Protein 1YTL (pdb70)

Radius of gyration: 27.56 Å; Cα contacts (8 Å, |Δi|>4): 1217; chains: 4; bounding box: 44×77×69 Å

Organism: Archaeoglobus fulgidus (strain ATCC 49558 / DSM 4304 / JCM 9628 / NBRC 100126 / VC-16) (NCBI:txid224325)

Solvent-accessible surface area: 29272 Å² total; per-residue (Å²): 137,138,5,80,88,8,132,112,0,93,54,0,0,58,30,8,119,176,22,180,54,13,0,1,2,0,3,44,42,13,44,107,58,0,13,48,20,0,64,74,0,6,114,67,108,19,44,6,0,0,6,36,76,1,24,70,62,0,98,120,40,66,29,11,166,104,7,20,61,12,58,29,131,74,0,12,124,69,0,46,69,90,127,24,81,7,7,28,16,55,21,24,3,55,5,0,0,2,1,0,5,89,83,148,94,0,14,91,6,1,26,19,2,75,104,135,1,125,63,8,114,3,0,1,0,1,23,51,42,1,40,48,0,48,30,0,0,12,98,39,133,172,114,49,97,51,0,19,108,15,0,38,52,0,14,59,61,60,151,131,6,79,94,8,130,130,0,106,55,0,0,66,42,7,112,186,17,161,35,12,0,0,1,0,0,43,44,12,48,101,81,0,12,57,35,0,31,54,0,18,82,44,127,20,35,7,0,0,7,38,77,0,22,75,72,0,94,111,26,41,30,11,141,129,5,21,56,9,71,34,154,70,0,23,124,52,0,47,64,90,127,27,73,1,16,26,12,57,20,23,2,44,9,0,0,1,0,0,3,89,87,140,85,0,16,92,4,0,24,21,3,97,91,140,0,124,74,9,126,3,0,0,0,1,24,53,48,1,42,38,3,47,35,0,0,12,96,42,128,172,116,43,97,63,0,14,134,15,0,56,47,0,12,84,64,91,178,6,76,95,6,124,122,0,112,54,0,0,71,40,10,117,175,19,173,51,15,0,1,2,0,3,39,43,12,40,112,56,0,15,59,25,0,68,73,1,20,118,60,128,21,46,6,0,0,4,30,74,0,22,68,60,0,105,116,46,65,31,11,143,96,6,18,56,7,50,58,119,72,0,21,115,69,0,42,62,92,107,36,116,14,20,27,19,55,9,23,4,52,7,0,0,4,0,0,8,82,86,141,77,1,18,91,4,2,23,18,3,93,102,136,1,129,58,12,96,4,0,0,0,3,27,60,54,2,40,42,0,48,30,0,0,12,99,40,128,170,109,56,98,57,0,18,114,16,0,32,38,0,18,50,60,94,142,136,7,81,86,8,134,121,0,118,54,0,0,59,30,10,115,176,20,176,52,12,0,0,4,0,1,42,43,12,38,110,86,0,14,65,39,0,40,52,1,24,94,59,112,22,43,5,0,0,7,38,72,0,20,89,62,0,100,132,27,46,38,11,146,141,5,21,61,8,72,29,113,94,0,7,104,87,3,52,66,92,107,34,112,14,19,30,12,57,10,23,3,56,5,0,0,3,0,0,6,86,84,141,89,0,17,80,24,1,25,20,3,74,98,136,1,126,64,9,113,2,0,0,0,2,25,54,47,2,39,48,0,49,33,0,0,8,96,41,134,161,121,55,102,53,0,4,119,15,0,56,56,0,12,81,69,97

InterPro domains:
  IPR003704 Acetyl-CoA decarbonylase/synthase complex subunit epsilon [MF_01134] (1-174)
  IPR003704 Acetyl-CoA decarbonylase/synthase complex subunit epsilon [PF02552] (3-172)
  IPR003704 Acetyl-CoA decarbonylase/synthase complex subunit epsilon [PIRSF006035] (3-175)
  IPR003704 Acetyl-CoA decarbonylase/synthase complex subunit epsilon [TIGR00315] (9-174)
  IPR029035 DHS-like NAD/FAD-binding domain superfamily [SSF52467] (20-173)

Structure (mmCIF, N/CA/C/O backbone):
data_1YTL
#
_entry.id   1YTL
#
_cell.length_a   36.664
_cell.length_b   61.944
_cell.length_c   71.198
_cell.angle_alpha   93.92
_cell.angle_beta   103.64
_cell.angle_gamma   94.14
#
_symmetry.space_group_name_H-M   'P 1'
#
loop_
_entity.id
_entity.type
_entity.pdbx_description
1 polymer 'Acetyl-CoA decarboxylase/synthase complex epsilon subunit 2'
2 water water
#
loop_
_atom_site.group_PDB
_atom_site.id
_atom_site.type_symbol
_atom_site.label_atom_id
_atom_site.label_alt_id
_atom_site.label_comp_id
_atom_site.label_asym_id
_atom_site.label_entity_id
_atom_site.label_seq_id
_atom_site.pdbx_PDB_ins_code
_atom_site.Cartn_x
_atom_site.Cartn_y
_atom_site.Cartn_z
_atom_site.occupancy
_atom_site.B_iso_or_equiv
_atom_site.auth_seq_id
_atom_site.auth_comp_id
_atom_site.auth_asym_id
_atom_site.auth_atom_id
_atom_site.pdbx_PDB_model_num
ATOM 1 N N . LYS A 1 17 ? 18.380 59.888 37.653 1.00 38.87 17 LYS A N 1
ATOM 2 C CA . LYS A 1 17 ? 18.079 59.590 36.229 1.00 38.22 17 LYS A CA 1
ATOM 3 C C . LYS A 1 17 ? 16.638 59.984 35.868 1.00 38.15 17 LYS A C 1
ATOM 4 O O . LYS A 1 17 ? 15.682 59.547 36.504 1.00 39.07 17 LYS A O 1
ATOM 6 N N . MET A 1 18 ? 16.507 60.832 34.853 1.00 37.32 18 MET A N 1
ATOM 7 C CA . MET A 1 18 ? 15.243 61.146 34.181 1.00 35.88 18 MET A CA 1
ATOM 8 C C . MET A 1 18 ? 15.182 60.231 32.976 1.00 34.28 18 MET A C 1
ATOM 9 O O . MET A 1 18 ? 16.220 59.958 32.391 1.00 32.55 18 MET A O 1
ATOM 14 N N . ALA A 1 19 ? 13.974 59.787 32.605 1.00 33.81 19 ALA A N 1
ATOM 15 C CA . ALA A 1 19 ? 13.701 59.062 31.349 1.00 33.61 19 ALA A CA 1
ATOM 16 C C . ALA A 1 19 ? 14.357 59.730 30.119 1.00 34.14 19 ALA A C 1
ATOM 17 O O . ALA A 1 19 ? 14.172 60.952 29.895 1.00 32.62 19 ALA A O 1
ATOM 19 N N . THR A 1 20 ? 15.151 58.939 29.378 1.00 32.60 20 THR A N 1
ATOM 20 C CA . THR A 1 20 ? 15.714 59.326 28.076 1.00 33.01 20 THR A CA 1
ATOM 21 C C . THR A 1 20 ? 14.548 59.635 27.193 1.00 33.26 20 THR A C 1
ATOM 22 O O . THR A 1 20 ? 13.557 58.882 27.174 1.00 34.36 20 THR A O 1
ATOM 26 N N . LEU A 1 21 ? 14.639 60.769 26.505 1.00 34.44 21 LEU A N 1
ATOM 27 C CA . LEU A 1 21 ? 13.611 61.169 25.569 1.00 34.94 21 LEU A CA 1
ATOM 28 C C . LEU A 1 21 ? 13.672 60.319 24.288 1.00 35.09 21 LEU A C 1
ATOM 29 O O . LEU A 1 21 ? 14.736 60.160 23.673 1.00 35.18 21 LEU A O 1
ATOM 34 N N . LEU A 1 22 ? 12.524 59.756 23.928 1.00 34.94 22 LEU A N 1
ATOM 35 C CA . LEU A 1 22 ? 12.322 59.019 22.685 1.00 35.12 22 LEU A CA 1
ATOM 36 C C . LEU A 1 22 ? 11.576 59.961 21.737 1.00 34.92 22 LEU A C 1
ATOM 37 O O . LEU A 1 22 ? 10.511 60.553 22.088 1.00 34.65 22 LEU A O 1
ATOM 42 N N . GLU A 1 23 ? 12.137 60.075 20.546 1.00 33.74 23 GLU A N 1
ATOM 43 C CA . GLU A 1 23 ? 11.690 61.049 19.557 1.00 33.88 23 GLU A CA 1
ATOM 44 C C . GLU A 1 23 ? 11.251 60.367 18.262 1.00 32.12 23 GLU A C 1
ATOM 45 O O . GLU A 1 23 ? 10.751 61.039 17.367 1.00 31.63 23 GLU A O 1
ATOM 51 N N . LYS A 1 24 ? 11.377 59.032 18.212 1.00 30.69 24 LYS A N 1
ATOM 52 C CA . LYS A 1 24 ? 11.017 58.221 17.013 1.00 29.89 24 LYS A CA 1
ATOM 53 C C . LYS A 1 24 ? 10.424 56.863 17.456 1.00 29.44 24 LYS A C 1
ATOM 54 O O . LYS A 1 24 ? 10.837 56.346 18.479 1.00 29.01 24 LYS A O 1
ATOM 60 N N . GLY A 1 25 ? 9.450 56.306 16.736 1.00 28.31 25 GLY A N 1
ATOM 61 C CA . GLY A 1 25 ? 8.921 54.994 17.071 1.00 28.67 25 GLY A CA 1
ATOM 62 C C . GLY A 1 25 ? 9.745 53.738 16.703 1.00 29.87 25 GLY A C 1
ATOM 63 O O . GLY A 1 25 ? 9.630 52.703 17.398 1.00 29.84 25 GLY A O 1
ATOM 64 N N . LYS A 1 26 ? 10.603 53.808 15.661 1.00 28.98 26 LYS A N 1
ATOM 65 C CA . LYS A 1 26 ? 11.492 52.678 15.279 1.00 28.63 26 LYS A CA 1
ATOM 66 C C . LYS A 1 26 ? 12.308 52.088 16.466 1.00 29.16 26 LYS A C 1
ATOM 67 O O . LYS A 1 26 ? 12.257 50.856 16.688 1.00 29.11 26 LYS A O 1
ATOM 73 N N . PRO A 1 27 ? 12.991 52.947 17.263 1.00 29.62 27 PRO A N 1
ATOM 74 C CA . PRO A 1 27 ? 13.710 52.440 18.455 1.00 30.51 27 PRO A CA 1
ATOM 75 C C . PRO A 1 27 ? 12.839 51.625 19.403 1.00 30.76 27 PRO A C 1
ATOM 76 O O . PRO A 1 27 ? 13.277 50.565 19.904 1.00 31.23 27 PRO A O 1
ATOM 80 N N . VAL A 1 28 ? 11.607 52.093 19.643 1.00 31.24 28 VAL A N 1
ATOM 81 C CA . VAL A 1 28 ? 10.626 51.361 20.451 1.00 30.47 28 VAL A CA 1
ATOM 82 C C . VAL A 1 28 ? 10.260 49.986 19.865 1.00 30.43 28 VAL A C 1
ATOM 83 O O . VAL A 1 28 ? 10.198 49.010 20.598 1.00 30.51 28 VAL A O 1
ATOM 87 N N . ALA A 1 29 ? 10.000 49.919 18.548 1.00 30.81 29 ALA A N 1
ATOM 88 C CA . ALA A 1 29 ? 9.766 48.644 17.849 1.00 30.06 29 ALA A CA 1
ATOM 89 C C . ALA A 1 29 ? 10.981 47.702 18.061 1.00 30.69 29 ALA A C 1
ATOM 90 O O . ALA A 1 29 ? 10.824 46.520 18.350 1.00 29.26 29 ALA A O 1
ATOM 92 N N . ASN A 1 30 ? 12.193 48.217 17.833 1.00 30.63 30 ASN A N 1
ATOM 93 C CA . ASN A 1 30 ? 13.400 47.415 18.003 1.00 30.78 30 ASN A CA 1
ATOM 94 C C . ASN A 1 30 ? 13.477 46.778 19.438 1.00 30.55 30 ASN A C 1
ATOM 95 O O . ASN A 1 30 ? 13.798 45.592 19.590 1.00 29.86 30 ASN A O 1
ATOM 100 N N . MET A 1 31 ? 13.148 47.546 20.473 1.00 29.96 31 MET A N 1
ATOM 101 C CA . MET A 1 31 ? 13.171 47.019 21.840 1.00 30.37 31 MET A CA 1
ATOM 102 C C . MET A 1 31 ? 12.079 46.003 22.026 1.00 29.81 31 MET A C 1
ATOM 103 O O . MET A 1 31 ? 12.303 44.965 22.656 1.00 31.05 31 MET A O 1
ATOM 108 N N . ILE A 1 32 ? 10.925 46.251 21.420 1.00 29.08 32 ILE A N 1
ATOM 109 C CA . ILE A 1 32 ? 9.815 45.256 21.506 1.00 28.43 32 ILE A CA 1
ATOM 110 C C . ILE A 1 32 ? 10.302 43.934 20.871 1.00 28.67 32 ILE A C 1
ATOM 111 O O . ILE A 1 32 ? 10.128 42.878 21.445 1.00 28.57 32 ILE A O 1
ATOM 116 N N . LYS A 1 33 ? 10.928 44.012 19.692 1.00 29.68 33 LYS A N 1
ATOM 117 C CA . LYS A 1 33 ? 11.389 42.812 18.963 1.00 29.14 33 LYS A CA 1
ATOM 118 C C . LYS A 1 33 ? 12.489 42.056 19.735 1.00 29.84 33 LYS A C 1
ATOM 119 O O . LYS A 1 33 ? 12.479 40.797 19.775 1.00 31.28 33 LYS A O 1
ATOM 125 N N . LYS A 1 34 ? 13.415 42.787 20.351 1.00 28.94 34 LYS A N 1
ATOM 126 C CA . LYS A 1 34 ? 14.462 42.157 21.140 1.00 30.03 34 LYS A CA 1
ATOM 127 C C . LYS A 1 34 ? 14.053 41.591 22.522 1.00 29.60 34 LYS A C 1
ATOM 128 O O . LYS A 1 34 ? 14.766 40.757 23.051 1.00 29.18 34 LYS A O 1
ATOM 134 N N . ALA A 1 35 ? 12.973 42.077 23.135 1.00 28.86 35 ALA A N 1
ATOM 135 C CA . ALA A 1 35 ? 12.588 41.607 24.472 1.00 28.10 35 ALA A CA 1
ATOM 136 C C . ALA A 1 35 ? 12.150 40.161 24.397 1.00 28.52 35 ALA A C 1
ATOM 137 O O . ALA A 1 35 ? 11.640 39.684 23.374 1.00 29.34 35 ALA A O 1
ATOM 139 N N . LYS A 1 36 ? 12.372 39.451 25.488 1.00 27.55 36 LYS A N 1
ATOM 140 C CA . LYS A 1 36 ? 11.857 38.137 25.591 1.00 27.84 36 LYS A CA 1
ATOM 141 C C . LYS A 1 36 ? 10.344 38.187 25.693 1.00 26.60 36 LYS A C 1
ATOM 142 O O . LYS A 1 36 ? 9.685 37.484 24.969 1.00 27.76 36 LYS A O 1
ATOM 148 N N . ARG A 1 37 ? 9.787 39.029 26.565 1.00 24.96 37 ARG A N 1
ATOM 149 C CA . ARG A 1 37 ? 8.374 38.973 26.884 1.00 24.22 37 ARG A CA 1
ATOM 150 C C . ARG A 1 37 ? 7.871 40.393 27.081 1.00 23.84 37 ARG A C 1
ATOM 151 O O . ARG A 1 37 ? 7.749 40.841 28.191 1.00 25.17 37 ARG A O 1
ATOM 159 N N . PRO A 1 38 ? 7.589 41.111 26.001 1.00 25.74 38 PRO A N 1
ATOM 160 C CA . PRO A 1 38 ? 7.113 42.526 26.170 1.00 24.64 38 PRO A CA 1
ATOM 161 C C . PRO A 1 38 ? 5.645 42.611 26.583 1.00 25.75 38 PRO A C 1
ATOM 162 O O . PRO A 1 38 ? 4.835 41.772 26.158 1.00 26.48 38 PRO A O 1
ATOM 166 N N . LEU A 1 39 ? 5.296 43.600 27.410 1.00 25.47 39 LEU A N 1
ATOM 167 C CA . LEU A 1 39 ? 3.956 43.788 27.884 1.00 26.08 39 LEU A CA 1
ATOM 168 C C . LEU A 1 39 ? 3.564 45.251 27.578 1.00 26.88 39 LEU A C 1
ATOM 169 O O . LEU A 1 39 ? 4.345 46.207 27.844 1.00 26.59 39 LEU A O 1
ATOM 174 N N . LEU A 1 40 ? 2.383 45.412 26.984 1.00 26.41 40 LEU A N 1
ATOM 175 C CA . LEU A 1 40 ? 1.839 46.735 26.697 1.00 26.08 40 LEU A CA 1
ATOM 176 C C . LEU A 1 40 ? 0.664 46.949 27.684 1.00 26.81 40 LEU A C 1
ATOM 177 O O . LEU A 1 40 ? -0.348 46.207 27.639 1.00 29.12 40 LEU A O 1
ATOM 182 N N . ILE A 1 41 ? 0.808 47.900 28.595 1.00 26.64 41 ILE A N 1
ATOM 183 C CA . ILE A 1 41 ? -0.255 48.230 29.542 1.00 26.07 41 ILE A CA 1
ATOM 184 C C . ILE A 1 41 ? -1.010 49.403 28.945 1.00 26.14 41 ILE A C 1
ATOM 185 O O . ILE A 1 41 ? -0.423 50.487 28.615 1.00 26.88 41 ILE A O 1
ATOM 190 N N . VAL A 1 42 ? -2.311 49.211 28.804 1.00 25.56 42 VAL A N 1
ATOM 191 C CA . VAL A 1 42 ? -3.174 50.247 28.220 1.00 26.06 42 VAL A CA 1
ATOM 192 C C . VAL A 1 42 ? -4.166 50.729 29.300 1.00 25.31 42 VAL A C 1
ATOM 193 O O . VAL A 1 42 ? -5.048 49.975 29.690 1.00 25.04 42 VAL A O 1
ATOM 197 N N . GLY A 1 43 ? -4.025 51.966 29.768 1.00 25.77 43 GLY A N 1
ATOM 198 C CA . GLY A 1 43 ? -5.032 52.584 30.651 1.00 24.67 43 GLY A CA 1
ATOM 199 C C . GLY A 1 43 ? -6.181 53.335 29.954 1.00 25.89 43 GLY A C 1
ATOM 200 O O . GLY A 1 43 ? -6.231 53.366 28.725 1.00 27.12 43 GLY A O 1
ATOM 201 N N . PRO A 1 44 ? -7.086 53.983 30.743 1.00 24.83 44 PRO A N 1
ATOM 202 C CA . PRO A 1 44 ? -8.306 54.666 30.293 1.00 24.96 44 PRO A CA 1
ATOM 203 C C . PRO A 1 44 ? -8.129 56.060 29.604 1.00 25.99 44 PRO A C 1
ATOM 204 O O . PRO A 1 44 ? -9.081 56.576 28.993 1.00 25.64 44 PRO A O 1
ATOM 208 N N . ASP A 1 45 ? -6.951 56.682 29.746 1.00 26.11 45 ASP A N 1
ATOM 209 C CA . ASP A 1 45 ? -6.729 58.027 29.165 1.00 26.73 45 ASP A CA 1
ATOM 210 C C . ASP A 1 45 ? -6.283 57.888 27.691 1.00 26.35 45 ASP A C 1
ATOM 211 O O . ASP A 1 45 ? -5.116 58.177 27.337 1.00 25.43 45 ASP A O 1
ATOM 216 N N . MET A 1 46 ? -7.195 57.380 26.869 1.00 25.92 46 MET A N 1
ATOM 217 C CA . MET A 1 46 ? -6.907 57.096 25.432 1.00 26.54 46 MET A CA 1
ATOM 218 C C . MET A 1 46 ? -7.926 57.834 24.677 1.00 26.97 46 MET A C 1
ATOM 219 O O . MET A 1 46 ? -9.132 57.621 24.916 1.00 27.99 46 MET A O 1
ATOM 224 N N . THR A 1 47 ? -7.462 58.662 23.745 1.00 27.13 47 THR A N 1
ATOM 225 C CA . THR A 1 47 ? -8.353 59.210 22.775 1.00 27.55 47 THR A CA 1
ATOM 226 C C . THR A 1 47 ?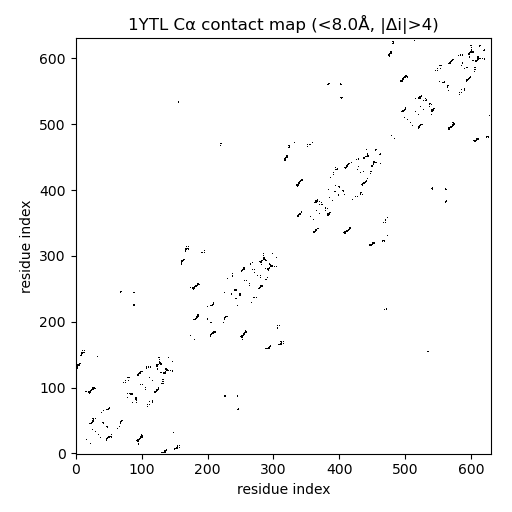 -8.842 58.089 21.832 1.00 27.46 47 THR A C 1
ATOM 227 O O . THR A 1 47 ? -8.305 56.941 21.821 1.00 26.89 47 THR A O 1
ATOM 231 N N . ASP A 1 48 ? -9.917 58.408 21.117 1.00 28.70 48 ASP A N 1
ATOM 232 C CA . ASP A 1 48 ? -10.426 57.537 20.043 1.00 29.67 48 ASP A CA 1
ATOM 233 C C . ASP A 1 48 ? -9.326 57.166 19.039 1.00 30.06 48 ASP A C 1
ATOM 234 O O . ASP A 1 48 ? -9.158 56.017 18.707 1.00 30.19 48 ASP A O 1
ATOM 239 N N . GLU A 1 49 ? -8.579 58.152 18.546 1.00 30.58 49 GLU A N 1
ATOM 240 C CA . GLU A 1 49 ? -7.464 57.874 17.644 1.00 31.05 49 GLU A CA 1
ATOM 241 C C . GLU A 1 49 ? -6.364 57.073 18.283 1.00 30.76 49 GLU A C 1
ATOM 242 O O . GLU A 1 49 ? -5.788 56.231 17.616 1.00 31.61 49 GLU A O 1
ATOM 248 N N . MET A 1 50 ? -6.075 57.289 19.584 1.00 31.27 50 MET A N 1
ATOM 249 C CA . MET A 1 50 ? -5.102 56.399 20.252 1.00 30.02 50 MET A CA 1
ATOM 250 C C . MET A 1 50 ? -5.585 54.949 20.231 1.00 30.43 50 MET A C 1
ATOM 251 O O . MET A 1 50 ? -4.781 54.001 19.948 1.00 31.11 50 MET A O 1
ATOM 256 N N . PHE A 1 51 ? -6.880 54.771 20.503 1.00 26.84 51 PHE A N 1
ATOM 257 C CA . PHE A 1 51 ? -7.398 53.433 20.573 1.00 27.71 51 PHE A CA 1
ATOM 258 C C . PHE A 1 51 ? -7.352 52.701 19.223 1.00 27.37 51 PHE A C 1
ATOM 259 O O . PHE A 1 51 ? -7.257 51.463 19.186 1.00 28.03 51 PHE A O 1
ATOM 267 N N . GLU A 1 52 ? -7.409 53.448 18.109 1.00 27.64 52 GLU A N 1
ATOM 268 C CA . GLU A 1 52 ? -7.194 52.830 16.789 1.00 27.33 52 GLU A CA 1
ATOM 269 C C . GLU A 1 52 ? -5.828 52.145 16.693 1.00 28.09 52 GLU A C 1
ATOM 270 O O . GLU A 1 52 ? -5.749 51.008 16.233 1.00 28.07 52 GLU A O 1
ATOM 276 N N . ARG A 1 53 ? -4.777 52.808 17.184 1.00 28.15 53 ARG A N 1
ATOM 277 C CA . ARG A 1 53 ? -3.437 52.220 17.277 1.00 29.04 53 ARG A CA 1
ATOM 278 C C . ARG A 1 53 ? -3.361 50.984 18.180 1.00 30.23 53 ARG A C 1
ATOM 279 O O . ARG A 1 53 ? -2.713 49.994 17.835 1.00 28.84 53 ARG A O 1
ATOM 287 N N . VAL A 1 54 ? -4.004 51.061 19.344 1.00 28.83 54 VAL A N 1
ATOM 288 C CA . VAL A 1 54 ? -4.018 49.997 20.300 1.00 30.16 54 VAL A CA 1
ATOM 289 C C . VAL A 1 54 ? -4.681 48.740 19.757 1.00 30.01 54 VAL A C 1
ATOM 290 O O . VAL A 1 54 ? -4.130 47.643 19.945 1.00 29.68 54 VAL A O 1
ATOM 294 N N . LYS A 1 55 ? -5.825 48.872 19.083 1.00 28.87 55 LYS A N 1
ATOM 295 C CA . LYS A 1 55 ? -6.366 47.732 18.356 1.00 30.75 55 LYS A CA 1
ATOM 296 C C . LYS A 1 55 ? -5.285 47.046 17.513 1.00 30.61 55 LYS A C 1
ATOM 297 O O . LYS A 1 55 ? -5.169 45.834 17.531 1.00 31.43 55 LYS A O 1
ATOM 303 N N . LYS A 1 56 ? -4.480 47.819 16.798 1.00 30.57 56 LYS A N 1
ATOM 304 C CA . LYS A 1 56 ? -3.452 47.242 15.929 1.00 29.68 56 LYS A CA 1
ATOM 305 C C . LYS A 1 56 ? -2.304 46.534 16.699 1.00 29.58 56 LYS A C 1
ATOM 306 O O . LYS A 1 56 ? -1.810 45.460 16.256 1.00 30.27 56 LYS A O 1
ATOM 312 N N . PHE A 1 57 ? -1.908 47.090 17.854 1.00 28.48 57 PHE A N 1
ATOM 313 C CA . PHE A 1 57 ? -0.957 46.423 18.737 1.00 27.93 57 PHE A CA 1
ATOM 314 C C . PHE A 1 57 ? -1.411 45.012 19.155 1.00 27.28 57 PHE A C 1
ATOM 315 O O . PHE A 1 57 ? -0.588 44.113 19.270 1.00 26.85 57 PHE A O 1
ATOM 323 N N . VAL A 1 58 ? -2.715 44.843 19.394 1.00 26.99 58 VAL A N 1
ATOM 324 C CA . VAL A 1 58 ? -3.341 43.553 19.789 1.00 26.55 58 VAL A CA 1
ATOM 325 C C . VAL A 1 58 ? -3.024 42.450 18.775 1.00 28.76 58 VAL A C 1
ATOM 326 O O . VAL A 1 58 ? -2.907 41.255 19.123 1.00 28.46 58 VAL A O 1
ATOM 330 N N . GLU A 1 59 ? -2.822 42.857 17.537 1.00 28.10 59 GLU A N 1
ATOM 331 C CA . GLU A 1 59 ? -2.528 41.926 16.489 1.00 30.77 59 GLU A CA 1
ATOM 332 C C . GLU A 1 59 ? -1.045 41.653 16.354 1.00 30.57 59 GLU A C 1
ATOM 333 O O . GLU A 1 59 ? -0.669 40.843 15.511 1.00 32.38 59 GLU A O 1
ATOM 339 N N . LYS A 1 60 ? -0.202 42.301 17.163 1.00 30.15 60 LYS A N 1
ATOM 340 C CA . LYS A 1 60 ? 1.264 42.119 17.055 1.00 30.71 60 LYS A CA 1
ATOM 341 C C . LYS A 1 60 ? 1.699 41.103 18.100 1.00 31.02 60 LYS A C 1
ATOM 342 O O . LYS A 1 60 ? 0.910 40.721 18.950 1.00 30.84 60 LYS A O 1
ATOM 348 N N . ASP A 1 61 ? 2.959 40.683 18.030 1.00 31.04 61 ASP A N 1
ATOM 349 C CA . ASP A 1 61 ? 3.557 39.735 18.976 1.00 30.59 61 ASP A CA 1
ATOM 350 C C . ASP A 1 61 ? 4.023 40.446 20.261 1.00 29.64 61 ASP A C 1
ATOM 351 O O . ASP A 1 61 ? 5.216 40.679 20.493 1.00 28.37 61 ASP A O 1
ATOM 360 N N . ILE A 1 62 ? 3.021 40.791 21.084 1.00 29.63 62 ILE A N 1
ATOM 361 C CA . ILE A 1 62 ? 3.134 41.573 22.310 1.00 29.38 62 ILE A CA 1
ATOM 362 C C . ILE A 1 62 ? 1.960 41.182 23.215 1.00 29.49 62 ILE A C 1
ATOM 363 O O . ILE A 1 62 ? 0.823 41.018 22.759 1.00 29.92 62 ILE A O 1
ATOM 368 N N . THR A 1 63 ? 2.201 41.072 24.510 1.00 29.52 63 THR A N 1
ATOM 369 C CA . THR A 1 63 ? 1.087 40.816 25.434 1.00 28.23 63 THR A CA 1
ATOM 370 C C . THR A 1 63 ? 0.399 42.149 25.787 1.00 27.80 63 THR A C 1
ATOM 371 O O . THR A 1 63 ? 1.067 43.111 26.166 1.00 27.34 63 THR A O 1
ATOM 375 N N . VAL A 1 64 ? -0.931 42.199 25.674 1.00 26.83 64 VAL A N 1
ATOM 376 C CA . VAL A 1 64 ? -1.648 43.468 25.964 1.00 28.48 64 VAL A CA 1
ATOM 377 C C . VAL A 1 64 ? -2.471 43.303 27.240 1.00 27.45 64 VAL A C 1
ATOM 378 O O . VAL A 1 64 ? -3.173 42.302 27.395 1.00 27.72 64 VAL A O 1
ATOM 382 N N . VAL A 1 65 ? -2.343 44.226 28.170 1.00 26.16 65 VAL A N 1
ATOM 383 C CA . VAL A 1 65 ? -3.233 44.269 29.358 1.00 26.67 65 VAL A CA 1
ATOM 384 C C . VAL A 1 65 ? -3.979 45.643 29.461 1.00 27.40 65 VAL A C 1
ATOM 385 O O . VAL A 1 65 ? -3.355 46.716 29.440 1.00 30.48 65 VAL A O 1
ATOM 389 N N . ALA A 1 66 ? -5.311 45.609 29.589 1.00 26.13 66 ALA A N 1
ATOM 390 C CA . ALA A 1 66 ? -6.122 46.820 29.740 1.00 23.34 66 ALA A CA 1
ATOM 391 C C . ALA A 1 66 ? -6.359 47.064 31.226 1.00 23.85 66 ALA A C 1
ATOM 392 O O . ALA A 1 66 ? -6.668 46.130 31.950 1.00 23.25 66 ALA A O 1
ATOM 394 N N . THR A 1 67 ? -6.261 48.311 31.675 1.00 24.26 67 THR A N 1
ATOM 395 C CA . THR A 1 67 ? -6.569 48.634 33.067 1.00 24.50 67 THR A CA 1
ATOM 396 C C . THR A 1 67 ? -7.786 49.525 33.185 1.00 26.07 67 THR A C 1
ATOM 397 O O . THR A 1 67 ? -8.066 50.334 32.306 1.00 26.03 67 THR A O 1
ATOM 401 N N . GLY A 1 68 ? -8.483 49.376 34.303 1.00 28.12 68 GLY A N 1
ATOM 402 C CA . GLY A 1 68 ? -9.788 50.015 34.540 1.00 29.17 68 GLY A CA 1
ATOM 403 C C . GLY A 1 68 ? -10.664 50.060 33.298 1.00 29.52 68 GLY A C 1
ATOM 404 O O . GLY A 1 68 ? -10.866 49.064 32.624 1.00 29.18 68 GLY A O 1
ATOM 405 N N . SER A 1 69 ? -11.094 51.267 32.970 1.00 30.32 69 SER A N 1
ATOM 406 C CA . SER A 1 69 ? -12.119 51.544 31.982 1.00 30.27 69 SER A CA 1
ATOM 407 C C . SER A 1 69 ? -11.752 51.156 30.543 1.00 30.56 69 SER A C 1
ATOM 408 O O . SER A 1 69 ? -12.634 50.994 29.699 1.00 31.64 69 SER A O 1
ATOM 413 N N . ALA A 1 70 ? -10.448 51.027 30.272 1.00 29.86 70 ALA A N 1
ATOM 414 C CA . ALA A 1 70 ? -9.923 50.675 28.963 1.00 28.95 70 ALA A CA 1
ATOM 415 C C . ALA A 1 70 ? -10.468 49.331 28.506 1.00 28.75 70 ALA A C 1
ATOM 416 O O . ALA A 1 70 ? -10.688 49.117 27.312 1.00 29.34 70 ALA A O 1
ATOM 418 N N . ILE A 1 71 ? -10.640 48.409 29.458 1.00 29.00 71 ILE A N 1
ATOM 419 C CA . ILE A 1 71 ? -11.213 47.077 29.145 1.00 28.80 71 ILE A CA 1
ATOM 420 C C . ILE A 1 71 ? -12.553 47.143 28.353 1.00 28.77 71 ILE A C 1
ATOM 421 O O . ILE A 1 71 ? -12.768 46.352 27.431 1.00 28.31 71 ILE A O 1
ATOM 426 N N . THR A 1 72 ? -13.409 48.108 28.696 1.00 28.21 72 THR A N 1
ATOM 427 C CA . THR A 1 72 ? -14.661 48.370 27.966 1.00 28.38 72 THR A CA 1
ATOM 428 C C . THR A 1 72 ? -14.505 48.657 26.478 1.00 28.28 72 THR A C 1
ATOM 429 O O . THR A 1 72 ? -15.241 48.118 25.651 1.00 28.38 72 THR A O 1
ATOM 433 N N . ARG A 1 73 ? -13.531 49.474 26.132 1.00 27.88 73 ARG A N 1
ATOM 434 C CA . ARG A 1 73 ? -13.235 49.733 24.736 1.00 28.33 73 ARG A CA 1
ATOM 435 C C . ARG A 1 73 ? -12.907 48.440 23.965 1.00 28.05 73 ARG A C 1
ATOM 436 O O . ARG A 1 73 ? -13.415 48.231 22.846 1.00 27.02 73 ARG A O 1
ATOM 444 N N . PHE A 1 74 ? -12.081 47.577 24.559 1.00 27.63 74 PHE A N 1
ATOM 445 C CA . PHE A 1 74 ? -11.668 46.345 23.902 1.00 26.44 74 PHE A CA 1
ATOM 446 C C . PHE A 1 74 ? -12.884 45.449 23.766 1.00 26.03 74 PHE A C 1
ATOM 447 O O . PHE A 1 74 ? -13.087 44.816 22.744 1.00 26.89 74 PHE A O 1
ATOM 455 N N . ILE A 1 75 ? -13.704 45.376 24.811 1.00 27.05 75 ILE A N 1
ATOM 456 C CA . ILE A 1 75 ? -14.946 44.612 24.726 1.00 26.01 75 ILE A CA 1
ATOM 457 C C . ILE A 1 75 ? -15.833 45.108 23.557 1.00 25.85 75 ILE A C 1
ATOM 458 O O . ILE A 1 75 ? -16.260 44.289 22.714 1.00 25.27 75 ILE A O 1
ATOM 463 N N . ASP A 1 76 ? -16.059 46.424 23.460 1.00 24.48 76 ASP A N 1
ATOM 464 C CA . ASP A 1 76 ? -16.988 46.936 22.443 1.00 25.36 76 ASP A CA 1
ATOM 465 C C . ASP A 1 76 ? -16.410 46.770 21.042 1.00 25.09 76 ASP A C 1
ATOM 466 O O . ASP A 1 76 ? -17.160 46.802 20.060 1.00 25.21 76 ASP A O 1
ATOM 471 N N . ALA A 1 77 ? -15.083 46.639 20.958 1.00 24.66 77 ALA A N 1
ATOM 472 C CA . ALA A 1 77 ? -14.376 46.342 19.697 1.00 25.47 77 ALA A CA 1
ATOM 473 C C . ALA A 1 77 ? -14.314 44.840 19.416 1.00 25.45 77 ALA A C 1
ATOM 474 O O . ALA A 1 77 ? -13.764 44.425 18.394 1.00 26.29 77 ALA A O 1
ATOM 476 N N . GLY A 1 78 ? -14.896 44.020 20.296 1.00 26.16 78 GLY A N 1
ATOM 477 C CA . GLY A 1 78 ? -14.769 42.559 20.171 1.00 26.49 78 GLY A CA 1
ATOM 478 C C . GLY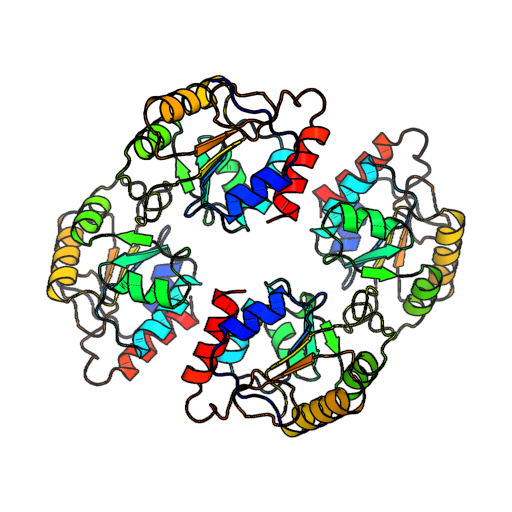 A 1 78 ? -13.365 41.949 20.361 1.00 26.21 78 GLY A C 1
ATOM 479 O O . GLY A 1 78 ? -13.086 40.847 19.841 1.00 25.63 78 GLY A O 1
ATOM 480 N N . LEU A 1 79 ? -12.509 42.630 21.129 1.00 25.80 79 LEU A N 1
ATOM 481 C CA . LEU A 1 79 ? -11.138 42.208 21.368 1.00 25.84 79 LEU A CA 1
ATOM 482 C C . LEU A 1 79 ? -10.934 41.734 22.802 1.00 28.04 79 LEU A C 1
ATOM 483 O O . LEU A 1 79 ? -9.781 41.486 23.238 1.00 27.68 79 LEU A O 1
ATOM 488 N N . GLY A 1 80 ? -12.055 41.535 23.501 1.00 28.55 80 GLY A N 1
ATOM 489 C CA . GLY A 1 80 ? -12.077 41.141 24.895 1.00 30.18 80 GLY A CA 1
ATOM 490 C C . GLY A 1 80 ? -11.308 39.874 25.122 1.00 31.13 80 GLY A C 1
ATOM 491 O O . GLY A 1 80 ? -10.509 39.814 26.022 1.00 32.40 80 GLY A O 1
ATOM 492 N N . GLU A 1 81 ? -11.542 38.879 24.274 1.00 31.56 81 GLU A N 1
ATOM 493 C CA . GLU A 1 81 ? -10.852 37.605 24.332 1.00 32.90 81 GLU A CA 1
ATOM 494 C C . GLU A 1 81 ? -9.409 37.573 23.753 1.00 32.14 81 GLU A C 1
ATOM 495 O O . GLU A 1 81 ? -8.790 36.526 23.677 1.00 32.51 81 GLU A O 1
ATOM 501 N N . LYS A 1 82 ? -8.865 38.742 23.428 1.00 31.85 82 LYS A N 1
ATOM 502 C CA . LYS A 1 82 ? -7.539 38.905 22.855 1.00 31.68 82 LYS A CA 1
ATOM 503 C C . LYS A 1 82 ? -6.620 39.771 23.773 1.00 31.34 82 LYS A C 1
ATOM 504 O O . LYS A 1 82 ? -5.436 40.038 23.449 1.00 32.03 82 LYS A O 1
ATOM 510 N N . VAL A 1 83 ? -7.160 40.224 24.907 1.00 29.78 83 VAL A N 1
ATOM 511 C CA . VAL A 1 83 ? -6.387 40.989 25.864 1.00 29.32 83 VAL A CA 1
ATOM 512 C C . VAL A 1 83 ? -6.580 40.560 27.347 1.00 29.05 83 VAL A C 1
ATOM 513 O O . VAL A 1 83 ? -7.572 39.924 27.722 1.00 29.61 83 VAL A O 1
ATOM 517 N N . ASN A 1 84 ? -5.610 40.929 28.179 1.00 27.48 84 ASN A N 1
ATOM 518 C CA . ASN A 1 84 ? -5.708 40.710 29.621 1.00 28.84 84 ASN A CA 1
ATOM 519 C C . ASN A 1 84 ? -6.328 41.934 30.275 1.00 27.92 84 ASN A C 1
ATOM 520 O O . ASN A 1 84 ? -6.436 42.997 29.656 1.00 27.02 84 ASN A O 1
ATOM 525 N N . TYR A 1 85 ? -6.780 41.753 31.524 1.00 29.16 85 TYR A N 1
ATOM 526 C CA . TYR A 1 85 ? -7.321 42.827 32.308 1.00 28.39 85 TYR A CA 1
ATOM 527 C C . TYR A 1 85 ? -6.618 42.847 33.691 1.00 28.88 85 TYR A C 1
ATOM 528 O O . TYR A 1 85 ? -6.287 41.785 34.255 1.00 27.74 85 TYR A O 1
ATOM 537 N N . ALA A 1 86 ? -6.468 44.049 34.281 1.00 28.77 86 ALA A N 1
ATOM 538 C CA . ALA A 1 86 ? -5.897 44.187 35.614 1.00 28.50 86 ALA A CA 1
ATOM 539 C C . ALA A 1 86 ? -6.348 45.497 36.197 1.00 28.22 86 ALA A C 1
ATOM 540 O O . ALA A 1 86 ? -6.731 46.405 35.448 1.00 28.30 86 ALA A O 1
ATOM 542 N N . VAL A 1 87 ? -6.267 45.589 37.517 1.00 26.27 87 VAL A N 1
ATOM 543 C CA . VAL A 1 87 ? -6.332 46.844 38.243 1.00 26.66 87 VAL A CA 1
ATOM 544 C C . VAL A 1 87 ? -4.867 47.312 38.314 1.00 27.15 87 VAL A C 1
ATOM 545 O O . VAL A 1 87 ? -3.959 46.480 38.616 1.00 26.97 87 VAL A O 1
ATOM 549 N N . LEU A 1 88 ? -4.611 48.591 37.998 1.00 26.74 88 LEU A N 1
ATOM 550 C CA . LEU A 1 88 ? -3.206 49.051 37.794 1.00 27.57 88 LEU A CA 1
ATOM 551 C C . LEU A 1 88 ? -2.256 48.789 38.994 1.00 28.35 88 LEU A C 1
ATOM 552 O O . LEU A 1 88 ? -1.149 48.244 38.822 1.00 29.17 88 LEU A O 1
ATOM 557 N N . HIS A 1 89 ? -2.681 49.152 40.200 1.00 29.72 89 HIS A N 1
ATOM 558 C CA . HIS A 1 89 ? -1.822 48.959 41.363 1.00 29.88 89 HIS A CA 1
ATOM 559 C C . HIS A 1 89 ? -1.552 47.466 41.659 1.00 29.14 89 HIS A C 1
ATOM 560 O O . HIS A 1 89 ? -0.448 47.125 42.062 1.00 29.46 89 HIS A O 1
ATOM 573 N N . GLU A 1 90 ? -2.543 46.601 41.417 1.00 28.18 90 GLU A N 1
ATOM 574 C CA . GLU A 1 90 ? -2.387 45.151 41.554 1.00 28.47 90 GLU A CA 1
ATOM 575 C C . GLU A 1 90 ? -1.403 44.611 40.513 1.00 28.61 90 GLU A C 1
ATOM 576 O O . GLU A 1 90 ? -0.506 43.840 40.844 1.00 28.93 90 GLU A O 1
ATOM 582 N N . LEU A 1 91 ? -1.581 45.014 39.258 1.00 27.66 91 LEU A N 1
ATOM 583 C CA . LEU A 1 91 ? -0.638 44.633 38.218 1.00 29.06 91 LEU A CA 1
ATOM 584 C C . LEU A 1 91 ? 0.796 45.100 38.629 1.00 29.82 91 LEU A C 1
ATOM 585 O O . LEU A 1 91 ? 1.773 44.369 38.440 1.00 30.46 91 LEU A O 1
ATOM 590 N N . THR A 1 92 ? 0.923 46.290 39.226 1.00 29.65 92 THR A N 1
ATOM 591 C CA . THR A 1 92 ? 2.252 46.774 39.584 1.00 29.86 92 THR A CA 1
ATOM 592 C C . THR A 1 92 ? 2.845 45.905 40.663 1.00 29.82 92 THR A C 1
ATOM 593 O O . THR A 1 92 ? 4.038 45.615 40.654 1.00 30.24 92 THR A O 1
ATOM 597 N N . GLN A 1 93 ? 2.012 45.488 41.606 1.00 30.31 93 GLN A N 1
ATOM 598 C CA . GLN A 1 93 ? 2.451 44.558 42.632 1.00 30.77 93 GLN A CA 1
ATOM 599 C C . GLN A 1 93 ? 3.062 43.265 42.054 1.00 31.87 93 GLN A C 1
ATOM 600 O O . GLN A 1 93 ? 4.166 42.870 42.409 1.00 32.12 93 GLN A O 1
ATOM 606 N N . PHE A 1 94 ? 2.340 42.639 41.131 1.00 32.69 94 PHE A N 1
ATOM 607 C CA . PHE A 1 94 ? 2.772 41.425 40.464 1.00 32.72 94 PHE A CA 1
ATOM 608 C C . PHE A 1 94 ? 4.090 41.659 39.682 1.00 33.17 94 PHE A C 1
ATOM 609 O O . PHE A 1 94 ? 5.015 40.837 39.740 1.00 32.42 94 PHE A O 1
ATOM 617 N N . LEU A 1 95 ? 4.174 42.771 38.955 1.00 31.92 95 LEU A N 1
ATOM 618 C CA . LEU A 1 95 ? 5.380 43.086 38.163 1.00 32.44 95 LEU A CA 1
ATOM 619 C C . LEU A 1 95 ? 6.631 43.173 39.052 1.00 31.97 95 LEU A C 1
ATOM 620 O O . LEU A 1 95 ? 7.654 42.625 38.695 1.00 32.94 95 LEU A O 1
ATOM 625 N N . LEU A 1 96 ? 6.522 43.829 40.208 1.00 32.16 96 LEU A N 1
ATOM 626 C CA . LEU A 1 96 ? 7.648 44.003 41.154 1.00 31.85 96 LEU A CA 1
ATOM 627 C C . LEU A 1 96 ? 8.308 42.667 41.592 1.00 32.11 96 LEU A C 1
ATOM 628 O O . LEU A 1 96 ? 9.522 42.591 41.825 1.00 32.63 96 LEU A O 1
ATOM 633 N N . ASP A 1 97 ? 7.495 41.628 41.726 1.00 32.69 97 ASP A N 1
ATOM 634 C CA . ASP A 1 97 ? 7.990 40.333 42.153 1.00 32.43 97 ASP A CA 1
ATOM 635 C C . ASP A 1 97 ? 8.814 39.738 40.999 1.00 33.08 97 ASP A C 1
ATOM 636 O O . ASP A 1 97 ? 8.267 39.428 39.934 1.00 33.53 97 ASP A O 1
ATOM 641 N N . PRO A 1 98 ? 10.142 39.567 41.196 1.00 32.98 98 PRO A N 1
ATOM 642 C CA . PRO A 1 98 ? 10.957 38.996 40.088 1.00 32.98 98 PRO A CA 1
ATOM 643 C C . PRO A 1 98 ? 10.500 37.565 39.623 1.00 33.27 98 PRO A C 1
ATOM 644 O O . PRO A 1 98 ? 10.742 37.154 38.493 1.00 31.76 98 PRO A O 1
ATOM 648 N N . ASP A 1 99 ? 9.827 36.852 40.535 1.00 32.75 99 ASP A N 1
ATOM 649 C CA . ASP A 1 99 ? 9.357 35.487 40.369 1.00 32.97 99 ASP A CA 1
ATOM 650 C C . ASP A 1 99 ? 7.907 35.332 39.905 1.00 32.09 99 ASP A C 1
ATOM 651 O O . ASP A 1 99 ? 7.424 34.208 39.789 1.00 31.63 99 ASP A O 1
ATOM 656 N N . TRP A 1 100 ? 7.208 36.449 39.682 1.00 32.42 100 TRP A N 1
ATOM 657 C CA . TRP A 1 100 ? 5.854 36.408 39.090 1.00 31.84 100 TRP A CA 1
ATOM 658 C C . TRP A 1 100 ? 5.860 35.718 37.736 1.00 31.27 100 TRP A C 1
ATOM 659 O O . TRP A 1 100 ? 6.700 36.021 36.898 1.00 31.55 100 TRP A O 1
ATOM 670 N N . LYS A 1 101 ? 4.897 34.800 37.557 1.00 31.40 101 LYS A N 1
ATOM 671 C CA . LYS A 1 101 ? 4.681 33.973 36.359 1.00 31.43 101 LYS A CA 1
ATOM 672 C C . LYS A 1 101 ? 3.939 34.655 35.186 1.00 30.06 101 LYS A C 1
ATOM 673 O O . LYS A 1 101 ? 3.783 34.058 34.119 1.00 29.88 101 LYS A O 1
ATOM 679 N N . GLY A 1 102 ? 3.445 35.875 35.405 1.00 29.13 102 GLY A N 1
ATOM 680 C CA . GLY A 1 102 ? 2.775 36.640 34.348 1.00 26.86 102 GLY A CA 1
ATOM 681 C C . GLY A 1 102 ? 1.363 36.140 34.142 1.00 25.48 102 GLY A C 1
ATOM 682 O O . GLY A 1 102 ? 0.884 35.198 34.822 1.00 23.29 102 GLY A O 1
ATOM 683 N N . PHE A 1 103 ? 0.688 36.756 33.186 1.00 23.60 103 PHE A N 1
ATOM 684 C CA . PHE A 1 103 ? -0.675 36.332 32.838 1.00 22.21 103 PHE A CA 1
ATOM 685 C C . PHE A 1 103 ? -0.767 34.912 32.255 1.00 22.56 103 PHE A C 1
ATOM 686 O O . PHE A 1 103 ? -1.769 34.213 32.437 1.00 21.09 103 PHE A O 1
ATOM 694 N N . ASP A 1 104 ? 0.264 34.501 31.525 1.00 23.09 104 ASP A N 1
ATOM 695 C CA . ASP A 1 104 ? 0.231 33.145 30.954 1.00 22.56 104 ASP A CA 1
ATOM 696 C C . ASP A 1 104 ? 0.963 32.038 31.740 1.00 23.39 104 ASP A C 1
ATOM 697 O O . ASP A 1 104 ? 1.109 30.954 31.231 1.00 21.49 104 ASP A O 1
ATOM 702 N N . GLY A 1 105 ? 1.368 32.302 32.985 1.00 24.23 105 GLY A N 1
ATOM 703 C CA . GLY A 1 105 ? 2.142 31.320 33.800 1.00 25.04 105 GLY A CA 1
ATOM 704 C C . GLY A 1 105 ? 3.563 31.064 33.287 1.00 25.37 105 GLY A C 1
ATOM 705 O O . GLY A 1 105 ? 4.243 30.193 33.773 1.00 26.33 105 GLY A O 1
ATOM 706 N N . GLN A 1 106 ? 4.009 31.789 32.272 1.00 26.54 106 GLN A N 1
ATOM 707 C CA . GLN A 1 106 ? 5.325 31.490 31.680 1.00 26.93 106 GLN A CA 1
ATOM 708 C C . GLN A 1 106 ? 6.401 32.516 31.973 1.00 27.17 106 GLN A C 1
ATOM 709 O O . GLN A 1 106 ? 7.471 32.476 31.355 1.00 27.55 106 GLN A O 1
ATOM 715 N N . GLY A 1 107 ? 6.129 33.432 32.895 1.00 26.67 107 GLY A N 1
ATOM 716 C CA . GLY A 1 107 ? 7.162 34.354 33.338 1.00 26.45 107 GLY A CA 1
ATOM 717 C C . GLY A 1 107 ? 6.788 35.828 33.440 1.00 26.28 107 GLY A C 1
ATOM 718 O O . GLY A 1 107 ? 5.692 36.271 33.028 1.00 26.04 107 GLY A O 1
ATOM 719 N N . ASN A 1 108 ? 7.716 36.582 34.023 1.00 26.15 108 ASN A N 1
ATOM 720 C CA . ASN A 1 108 ? 7.538 38.017 34.153 1.00 25.97 108 ASN A CA 1
ATOM 721 C C . ASN A 1 108 ? 7.822 38.647 32.769 1.00 26.51 108 ASN A C 1
ATOM 722 O O . ASN A 1 108 ? 8.147 37.909 31.777 1.00 26.60 108 ASN A O 1
ATOM 727 N N . TYR A 1 109 ? 7.602 39.954 32.674 1.00 25.73 109 TYR A N 1
ATOM 728 C CA . TYR A 1 109 ? 7.838 40.705 31.454 1.00 26.05 109 TYR A CA 1
ATOM 729 C C . TYR A 1 109 ? 9.082 41.582 31.582 1.00 26.56 109 TYR A C 1
ATOM 730 O O . TYR A 1 109 ? 9.227 42.397 32.518 1.00 26.77 109 TYR A O 1
ATOM 739 N N . ASP A 1 110 ? 9.987 41.417 30.633 1.00 26.93 110 ASP A N 1
ATOM 740 C CA . ASP A 1 110 ? 11.284 42.044 30.738 1.00 27.93 110 ASP A CA 1
ATOM 741 C C . ASP A 1 110 ? 11.244 43.504 30.215 1.00 28.60 110 ASP A C 1
ATOM 742 O O . ASP A 1 110 ? 12.073 44.341 30.620 1.00 30.24 110 ASP A O 1
ATOM 747 N N . LEU A 1 111 ? 10.248 43.800 29.364 1.00 28.52 111 LEU A N 1
ATOM 748 C CA . LEU A 1 111 ? 10.018 45.125 28.766 1.00 26.60 111 LEU A CA 1
ATOM 749 C C . LEU A 1 111 ? 8.528 45.431 29.029 1.00 27.24 111 LEU A C 1
ATOM 750 O O . LEU A 1 111 ? 7.634 44.686 28.605 1.00 26.58 111 LEU A O 1
ATOM 755 N N . VAL A 1 112 ? 8.259 46.516 29.751 1.00 26.19 112 VAL A N 1
ATOM 756 C CA . VAL A 1 112 ? 6.905 46.984 29.979 1.00 25.93 112 VAL A CA 1
ATOM 757 C C . VAL A 1 112 ? 6.717 48.350 29.282 1.00 26.89 112 VAL A C 1
ATOM 758 O O . VAL A 1 112 ? 7.513 49.288 29.497 1.00 29.18 112 VAL A O 1
ATOM 762 N N . LEU A 1 113 ? 5.696 48.461 28.438 1.00 25.84 113 LEU A N 1
ATOM 763 C CA . LEU A 1 113 ? 5.333 49.757 27.787 1.00 26.40 113 LEU A CA 1
ATOM 764 C C . LEU A 1 113 ? 3.987 50.257 28.317 1.00 26.74 113 LEU A C 1
ATOM 765 O O . LEU A 1 113 ? 3.058 49.434 28.574 1.00 27.43 113 LEU A O 1
ATOM 770 N N . MET A 1 114 ? 3.894 51.565 28.540 1.00 27.35 114 MET A N 1
ATOM 771 C CA . MET A 1 114 ? 2.696 52.116 29.170 1.00 27.56 114 MET A CA 1
ATOM 772 C C . MET A 1 114 ? 2.113 53.188 28.304 1.00 26.91 114 MET A C 1
ATOM 773 O O . MET A 1 114 ? 2.810 54.071 27.894 1.00 25.09 114 MET A O 1
ATOM 778 N N . LEU A 1 115 ? 0.831 53.072 28.014 1.00 27.24 115 LEU A N 1
ATOM 779 C CA . LEU A 1 115 ? 0.125 54.159 27.349 1.00 28.89 115 LEU A CA 1
ATOM 780 C C . LEU A 1 115 ? -1.290 54.274 27.864 1.00 27.58 115 LEU A C 1
ATOM 781 O O . LEU A 1 115 ? -1.892 53.307 28.248 1.00 26.55 115 LEU A O 1
ATOM 786 N N . GLY A 1 116 ? -1.805 55.483 27.884 1.00 27.83 116 GLY A N 1
ATOM 787 C CA . GLY A 1 116 ? -3.167 55.700 28.302 1.00 28.37 116 GLY A CA 1
ATOM 788 C C . GLY A 1 116 ? -3.231 55.702 29.817 1.00 28.28 116 GLY A C 1
ATOM 789 O O . GLY A 1 116 ? -4.300 55.660 30.368 1.00 27.48 116 GLY A O 1
ATOM 790 N N . SER A 1 117 ? -2.091 55.759 30.509 1.00 29.25 117 SER A N 1
ATOM 791 C CA . SER A 1 117 ? -2.206 55.842 31.986 1.00 30.63 117 SER A CA 1
ATOM 792 C C . SER A 1 117 ? -2.742 57.175 32.479 1.00 29.66 117 SER A C 1
ATOM 793 O O . SER A 1 117 ? -2.375 58.232 31.972 1.00 29.94 117 SER A O 1
ATOM 796 N N . ILE A 1 118 ? -3.601 57.117 33.491 1.00 28.74 118 ILE A N 1
ATOM 797 C CA . ILE A 1 118 ? -3.879 58.321 34.252 1.00 28.72 118 ILE A CA 1
ATOM 798 C C . ILE A 1 118 ? -2.496 58.729 34.754 1.00 28.32 118 ILE A C 1
ATOM 799 O O . ILE A 1 118 ? -1.825 57.964 35.479 1.00 27.21 118 ILE A O 1
ATOM 804 N N . TYR A 1 119 ? -2.073 59.913 34.306 1.00 28.47 119 TYR A N 1
ATOM 805 C CA . TYR A 1 119 ? -0.713 60.394 34.482 1.00 29.86 119 TYR A CA 1
ATOM 806 C C . TYR A 1 119 ? -0.146 60.132 35.906 1.00 30.54 119 TYR A C 1
ATOM 807 O O . TYR A 1 119 ? 0.939 59.587 36.043 1.00 30.98 119 TYR A O 1
ATOM 816 N N . TYR A 1 120 ? -0.860 60.557 36.938 1.00 31.09 120 TYR A N 1
ATOM 817 C CA . TYR A 1 120 ? -0.375 60.438 38.297 1.00 32.50 120 TYR A CA 1
ATOM 818 C C . TYR A 1 120 ? -0.114 58.996 38.682 1.00 31.96 120 TYR A C 1
ATOM 819 O O . TYR A 1 120 ? 0.952 58.651 39.199 1.00 31.62 120 TYR A O 1
ATOM 828 N N . HIS A 1 121 ? -1.093 58.148 38.425 1.00 31.55 121 HIS A N 1
ATOM 829 C CA . HIS A 1 121 ? -0.933 56.735 38.684 1.00 31.22 121 HIS A CA 1
ATOM 830 C C . HIS A 1 121 ? 0.169 56.086 37.867 1.00 30.90 121 HIS A C 1
ATOM 831 O O . HIS A 1 121 ? 0.942 55.315 38.434 1.00 32.05 121 HIS A O 1
ATOM 838 N N . GLY A 1 122 ? 0.236 56.385 36.568 1.00 29.94 122 GLY A N 1
ATOM 839 C CA . GLY A 1 122 ? 1.280 55.843 35.700 1.00 30.43 122 GLY A CA 1
ATOM 840 C C . GLY A 1 122 ? 2.658 56.235 36.244 1.00 31.73 122 GLY A C 1
ATOM 841 O O . GLY A 1 122 ? 3.584 55.427 36.252 1.00 30.83 122 GLY A O 1
ATOM 842 N N . SER A 1 123 ? 2.778 57.476 36.727 1.00 31.38 123 SER A N 1
ATOM 843 C CA . SER A 1 123 ? 4.045 58.014 37.250 1.00 32.47 123 SER A CA 1
ATOM 844 C C . SER A 1 123 ? 4.485 57.167 38.490 1.00 32.18 123 SER A C 1
ATOM 845 O O . SER A 1 123 ? 5.651 56.788 38.600 1.00 31.57 123 SER A O 1
ATOM 848 N N . GLN A 1 124 ? 3.536 56.870 39.383 1.00 31.62 124 GLN A N 1
ATOM 849 C CA A GLN A 1 124 ? 3.786 56.094 40.614 0.50 31.99 124 GLN A CA 1
ATOM 850 C CA B GLN A 1 124 ? 3.863 56.123 40.597 0.50 32.34 124 GLN A CA 1
ATOM 851 C C . GLN A 1 124 ? 4.160 54.651 40.330 1.00 31.95 124 GLN A C 1
ATOM 852 O O . GLN A 1 124 ? 4.963 54.054 41.037 1.00 33.10 124 GLN A O 1
ATOM 863 N N . MET A 1 125 ? 3.518 54.068 39.321 1.00 31.12 125 MET A N 1
ATOM 864 C CA . MET A 1 125 ? 3.857 52.708 38.917 1.00 31.12 125 MET A CA 1
ATOM 865 C C . MET A 1 125 ? 5.284 52.705 38.348 1.00 30.40 125 MET A C 1
ATOM 866 O O . MET A 1 125 ? 6.122 51.841 38.692 1.00 30.01 125 MET A O 1
ATOM 875 N N . LEU A 1 126 ? 5.582 53.695 37.511 1.00 30.30 126 LEU A N 1
ATOM 876 C CA . LEU A 1 126 ? 6.898 53.783 36.866 1.00 29.22 126 LEU A CA 1
ATOM 877 C C . LEU A 1 126 ? 7.989 53.960 37.911 1.00 29.84 126 LEU A C 1
ATOM 878 O O . LEU A 1 126 ? 9.051 53.371 37.765 1.00 30.41 126 LEU A O 1
ATOM 883 N N . ALA A 1 127 ? 7.707 54.751 38.959 1.00 28.47 127 ALA A N 1
ATOM 884 C CA . ALA A 1 127 ? 8.637 54.967 40.070 1.00 28.33 127 ALA A CA 1
ATOM 885 C C . ALA A 1 127 ? 8.858 53.660 40.821 1.00 27.81 127 ALA A C 1
ATOM 886 O O . ALA A 1 127 ? 9.994 53.344 41.172 1.00 28.59 127 ALA A O 1
ATOM 888 N N . ALA A 1 128 ? 7.776 52.930 41.098 1.00 28.47 128 ALA A N 1
ATOM 889 C CA . ALA A 1 128 ? 7.823 51.625 41.765 1.00 29.31 128 ALA A CA 1
ATOM 890 C C . ALA A 1 128 ? 8.720 50.635 40.996 1.00 29.47 128 ALA A C 1
ATOM 891 O O . ALA A 1 128 ? 9.595 49.984 41.584 1.00 28.92 128 ALA A O 1
ATOM 893 N N . ILE A 1 129 ? 8.473 50.518 39.696 1.00 29.85 129 ILE A N 1
ATOM 894 C CA . ILE A 1 129 ? 9.244 49.652 38.815 1.00 30.38 129 ILE A CA 1
ATOM 895 C C . ILE A 1 129 ? 10.719 50.093 38.780 1.00 30.74 129 ILE A C 1
ATOM 896 O O . ILE A 1 129 ? 11.607 49.236 38.800 1.00 31.57 129 ILE A O 1
ATOM 901 N N . LYS A 1 130 ? 10.976 51.403 38.714 1.00 30.22 130 LYS A N 1
ATOM 902 C CA . LYS A 1 130 ? 12.344 51.909 38.729 1.00 31.44 130 LYS A CA 1
ATOM 903 C C . LYS A 1 130 ? 13.047 51.581 40.072 1.00 31.84 130 LYS A C 1
ATOM 904 O O . LYS A 1 130 ? 14.163 51.092 40.092 1.00 31.62 130 LYS A O 1
ATOM 910 N N . ASN A 1 131 ? 12.386 51.844 41.191 1.00 32.35 131 ASN A N 1
ATOM 911 C CA . ASN A 1 131 ? 12.976 51.609 42.507 1.00 33.44 131 ASN A CA 1
ATOM 912 C C . ASN A 1 131 ? 13.165 50.137 42.868 1.00 32.90 131 ASN A C 1
ATOM 913 O O . ASN A 1 131 ? 14.180 49.779 43.459 1.00 33.83 131 ASN A O 1
ATOM 918 N N . PHE A 1 132 ? 12.193 49.301 42.489 1.00 32.23 132 PHE A N 1
ATOM 919 C CA . PHE A 1 132 ? 12.046 47.954 43.062 1.00 31.39 132 PHE A CA 1
ATOM 920 C C . PHE A 1 132 ? 12.126 46.853 42.039 1.00 31.24 132 PHE A C 1
ATOM 921 O O . PHE A 1 132 ? 12.286 45.704 42.401 1.00 32.76 132 PHE A O 1
ATOM 929 N N . ALA A 1 133 ? 12.017 47.168 40.764 1.00 31.21 133 ALA A N 1
ATOM 930 C CA . ALA A 1 133 ? 12.103 46.104 39.760 1.00 30.96 133 ALA A CA 1
ATOM 931 C C . ALA A 1 133 ? 13.167 46.352 38.684 1.00 30.50 133 ALA A C 1
ATOM 932 O O . ALA A 1 133 ? 12.818 46.663 37.562 1.00 30.43 133 ALA A O 1
ATOM 934 N N . PRO A 1 134 ? 14.471 46.208 39.036 1.00 31.00 134 PRO A N 1
ATOM 935 C CA . PRO A 1 134 ? 15.577 46.239 38.075 1.00 31.22 134 PRO A CA 1
ATOM 936 C C . PRO A 1 134 ? 15.423 45.208 36.962 1.00 30.67 134 PRO A C 1
ATOM 937 O O . PRO A 1 134 ? 15.938 45.421 35.868 1.00 30.28 134 PRO A O 1
ATOM 941 N N . HIS A 1 135 ? 14.722 44.106 37.244 1.00 30.80 135 HIS A N 1
ATOM 942 C CA . HIS A 1 135 ? 14.367 43.080 36.219 1.00 29.93 135 HIS A CA 1
ATOM 943 C C . HIS A 1 135 ? 13.408 43.575 35.071 1.00 29.84 135 HIS A C 1
ATOM 944 O O . HIS A 1 135 ? 13.178 42.858 34.091 1.00 29.12 135 HIS A O 1
ATOM 951 N N . ILE A 1 136 ? 12.862 44.795 35.184 1.00 29.11 136 ILE A N 1
ATOM 952 C CA . ILE A 1 136 ? 11.984 45.309 34.138 1.00 28.58 136 ILE A CA 1
ATOM 953 C C . ILE A 1 136 ? 12.526 46.596 33.510 1.00 29.32 136 ILE A C 1
ATOM 954 O O . ILE A 1 136 ? 12.900 47.529 34.230 1.00 30.64 136 ILE A O 1
ATOM 959 N N . ARG A 1 137 ? 12.571 46.671 32.188 1.00 27.96 137 ARG A N 1
ATOM 960 C CA . ARG A 1 137 ? 12.772 47.977 31.562 1.00 29.02 137 ARG A CA 1
ATOM 961 C C . ARG A 1 137 ? 11.415 48.574 31.187 1.00 28.20 137 ARG A C 1
ATOM 962 O O . ARG A 1 137 ? 10.649 47.916 30.506 1.00 27.25 137 ARG A O 1
ATOM 970 N N . ALA A 1 138 ? 11.160 49.831 31.597 1.00 27.49 138 ALA A N 1
ATOM 971 C CA . ALA A 1 138 ? 9.836 50.466 31.439 1.00 27.52 138 ALA A CA 1
ATOM 972 C C . ALA A 1 138 ? 9.876 51.637 30.448 1.00 27.59 138 ALA A C 1
ATOM 973 O O . ALA A 1 138 ? 10.678 52.562 30.613 1.00 28.86 138 ALA A O 1
ATOM 975 N N . LEU A 1 139 ? 9.041 51.597 29.426 1.00 27.11 139 LEU A N 1
ATOM 976 C CA . LEU A 1 139 ? 8.958 52.686 28.447 1.00 26.91 139 LEU A CA 1
ATOM 977 C C . LEU A 1 139 ? 7.590 53.382 28.547 1.00 27.19 139 LEU A C 1
ATOM 978 O O . LEU A 1 139 ? 6.563 52.720 28.491 1.00 27.42 139 LEU A O 1
ATOM 983 N N . ALA A 1 140 ? 7.568 54.701 28.710 1.00 26.44 140 ALA A N 1
ATOM 984 C CA . ALA A 1 140 ? 6.274 55.395 28.700 1.00 25.89 140 ALA A CA 1
ATOM 985 C C . ALA A 1 140 ? 6.088 55.865 27.276 1.00 26.50 140 ALA A C 1
ATOM 986 O O . ALA A 1 140 ? 6.935 56.637 26.751 1.00 26.78 140 ALA A O 1
ATOM 988 N N . ILE A 1 141 ? 5.013 55.425 26.638 1.00 24.76 141 ILE A N 1
ATOM 989 C CA . ILE A 1 141 ? 4.737 55.809 25.225 1.00 24.90 141 ILE A CA 1
ATOM 990 C C . ILE A 1 141 ? 3.399 56.534 25.121 1.00 25.11 141 ILE A C 1
ATOM 991 O O . ILE A 1 141 ? 2.507 56.151 24.410 1.00 25.69 141 ILE A O 1
ATOM 996 N N . ASP A 1 142 ? 3.319 57.616 25.857 1.00 26.48 142 ASP A N 1
ATOM 997 C CA . ASP A 1 142 ? 2.142 58.440 25.970 1.00 26.69 142 ASP A CA 1
ATOM 998 C C . ASP A 1 142 ? 2.446 59.833 25.396 1.00 26.71 142 ASP A C 1
ATOM 999 O O . ASP A 1 142 ? 3.571 60.121 24.915 1.00 25.27 142 ASP A O 1
ATOM 1004 N N . ARG A 1 143 ? 1.426 60.684 25.405 1.00 27.26 143 ARG A N 1
ATOM 1005 C CA . ARG A 1 143 ? 1.559 62.092 24.953 1.00 28.58 143 ARG A CA 1
ATOM 1006 C C . ARG A 1 143 ? 2.052 63.101 26.027 1.00 28.20 143 ARG A C 1
ATOM 1007 O O . ARG A 1 143 ? 1.966 64.315 25.826 1.00 27.94 143 ARG A O 1
ATOM 1015 N N . TYR A 1 144 ? 2.553 62.578 27.152 1.00 29.07 144 TYR A N 1
ATOM 1016 C CA . TYR A 1 144 ? 3.122 63.354 28.267 1.00 29.56 144 TYR A CA 1
ATOM 1017 C C . TYR A 1 144 ? 4.436 62.705 28.638 1.00 30.36 144 TYR A C 1
ATOM 1018 O O . TYR A 1 144 ? 4.540 61.454 28.623 1.00 29.89 144 TYR A O 1
ATOM 1027 N N . TYR A 1 145 ? 5.432 63.550 28.933 1.00 29.98 145 TYR A N 1
ATOM 1028 C CA . TYR A 1 145 ? 6.705 63.100 29.434 1.00 29.24 145 TYR A CA 1
ATOM 1029 C C . TYR A 1 145 ? 6.565 62.495 30.813 1.00 29.04 145 TYR A C 1
ATOM 1030 O O . TYR A 1 145 ? 6.026 63.134 31.715 1.00 28.52 145 TYR A O 1
ATOM 1039 N N . HIS A 1 146 ? 7.078 61.272 30.957 1.00 29.52 146 HIS A N 1
ATOM 1040 C CA . HIS A 1 146 ? 7.122 60.536 32.245 1.00 28.58 146 HIS A CA 1
ATOM 1041 C C . HIS A 1 146 ? 8.597 60.375 32.643 1.00 28.76 146 HIS A C 1
ATOM 1042 O O . HIS A 1 146 ? 9.270 59.434 32.182 1.00 28.14 146 HIS A O 1
ATOM 1049 N N . PRO A 1 147 ? 9.090 61.264 33.534 1.00 29.31 147 PRO A N 1
ATOM 1050 C CA . PRO A 1 147 ? 10.478 61.285 33.962 1.00 29.00 147 PRO A CA 1
ATOM 1051 C C . PRO A 1 147 ? 10.890 60.007 34.632 1.00 28.65 147 PRO A C 1
ATOM 1052 O O . PRO A 1 147 ? 12.069 59.672 34.622 1.00 29.69 147 PRO A O 1
ATOM 1056 N N . ASN A 1 148 ? 9.910 59.279 35.153 1.00 28.37 148 ASN A N 1
ATOM 1057 C CA . ASN A 1 148 ? 10.139 58.041 35.971 1.00 28.49 148 ASN A CA 1
ATOM 1058 C C . ASN A 1 148 ? 10.291 56.768 35.130 1.00 27.44 148 ASN A C 1
ATOM 1059 O O . ASN A 1 148 ? 10.718 55.741 35.667 1.00 27.76 148 ASN A O 1
ATOM 1064 N N . ALA A 1 149 ? 9.911 56.822 33.845 1.00 27.72 149 ALA A N 1
ATOM 1065 C CA . ALA A 1 149 ? 10.233 55.722 32.881 1.00 27.78 149 ALA A CA 1
ATOM 1066 C C . ALA A 1 149 ? 11.770 55.568 32.697 1.00 27.52 149 ALA A C 1
ATOM 1067 O O . ALA A 1 149 ? 12.536 56.429 33.119 1.00 25.55 149 ALA A O 1
ATOM 1069 N N . ASP A 1 150 ? 12.223 54.459 32.103 1.00 27.82 150 ASP A N 1
ATOM 1070 C CA . ASP A 1 150 ? 13.604 54.390 31.662 1.00 27.92 150 ASP A CA 1
ATOM 1071 C C . ASP A 1 150 ? 13.692 55.262 30.411 1.00 28.14 150 ASP A C 1
ATOM 1072 O O . ASP A 1 150 ? 14.638 56.031 30.229 1.00 27.22 150 ASP A O 1
ATOM 1077 N N . MET A 1 151 ? 12.681 55.137 29.565 1.00 27.12 151 MET A N 1
ATOM 1078 C CA . MET A 1 151 ? 12.575 55.997 28.407 1.00 28.03 151 MET A CA 1
ATOM 1079 C C . MET A 1 151 ? 11.157 56.502 28.226 1.00 27.64 151 MET A C 1
ATOM 1080 O O . MET A 1 151 ? 10.228 55.845 28.607 1.00 27.86 151 MET A O 1
ATOM 1085 N N . SER A 1 152 ? 11.000 57.706 27.679 1.00 27.40 152 SER A N 1
ATOM 1086 C CA . SER A 1 152 ? 9.669 58.269 27.493 1.00 27.13 152 SER A CA 1
ATOM 1087 C C . SER A 1 152 ? 9.580 59.108 26.215 1.00 27.49 152 SER A C 1
ATOM 1088 O O . SER A 1 152 ? 10.545 59.818 25.853 1.00 27.19 152 SER A O 1
ATOM 1091 N N . PHE A 1 153 ? 8.383 59.110 25.623 1.00 26.46 153 PHE A N 1
ATOM 1092 C CA . PHE A 1 153 ? 7.996 60.173 24.665 1.00 27.35 153 PHE A CA 1
ATOM 1093 C C . PHE A 1 153 ? 7.956 61.520 25.454 1.00 26.69 153 PHE A C 1
ATOM 1094 O O . PHE A 1 153 ? 7.926 61.523 26.677 1.00 26.16 153 PHE A O 1
ATOM 1102 N N . GLY A 1 154 ? 7.995 62.632 24.730 1.00 26.02 154 GLY A N 1
ATOM 1103 C CA . GLY A 1 154 ? 7.951 63.952 25.356 1.00 26.33 154 GLY A CA 1
ATOM 1104 C C . GLY A 1 154 ? 6.532 64.435 25.457 1.00 27.79 154 GLY A C 1
ATOM 1105 O O . GLY A 1 154 ? 5.583 63.654 25.291 1.00 28.21 154 GLY A O 1
ATOM 1106 N N . ASN A 1 155 ? 6.386 65.727 25.752 1.00 27.71 155 ASN A N 1
ATOM 1107 C CA . ASN A 1 155 ? 5.077 66.339 25.929 1.00 28.78 155 ASN A CA 1
ATOM 1108 C C . ASN A 1 155 ? 4.583 66.678 24.559 1.00 30.13 155 ASN A C 1
ATOM 1109 O O . ASN A 1 155 ? 4.918 67.717 24.003 1.00 30.53 155 ASN A O 1
ATOM 1114 N N . LEU A 1 156 ? 3.804 65.786 23.982 1.00 30.83 156 LEU A N 1
ATOM 1115 C CA . LEU A 1 156 ? 3.315 65.959 22.632 1.00 31.97 156 LEU A CA 1
ATOM 1116 C C . LEU A 1 156 ? 1.846 66.325 22.606 1.00 31.23 156 LEU A C 1
ATOM 1117 O O . LEU A 1 156 ? 1.294 66.505 21.534 1.00 32.35 156 LEU A O 1
ATOM 1122 N N . TRP A 1 157 ? 1.221 66.442 23.784 1.00 29.51 157 TRP A N 1
ATOM 1123 C CA . TRP A 1 157 ? -0.246 66.549 23.878 1.00 28.36 157 TRP A CA 1
ATOM 1124 C C . TRP A 1 157 ? -0.820 67.800 23.177 1.00 27.42 157 TRP A C 1
ATOM 1125 O O . TRP A 1 157 ? -1.993 67.824 22.797 1.00 28.42 157 TRP A O 1
ATOM 1136 N N . LYS A 1 158 ? -0.012 68.839 22.978 1.00 25.45 158 LYS A N 1
ATOM 1137 C CA . LYS A 1 158 ? -0.543 70.026 22.251 1.00 25.50 158 LYS A CA 1
ATOM 1138 C C . LYS A 1 158 ? -0.842 69.792 20.787 1.00 24.28 158 LYS A C 1
ATOM 1139 O O . LYS A 1 158 ? -1.556 70.585 20.195 1.00 26.57 158 LYS A O 1
ATOM 1145 N N . LYS A 1 159 ? -0.242 68.770 20.211 1.00 24.05 159 LYS A N 1
ATOM 1146 C CA . LYS A 1 159 ? -0.347 68.453 18.801 1.00 25.07 159 LYS A CA 1
ATOM 1147 C C . LYS A 1 159 ? -0.432 66.921 18.725 1.00 24.30 159 LYS A C 1
ATOM 1148 O O . LYS A 1 159 ? 0.550 66.265 18.389 1.00 23.13 159 LYS A O 1
ATOM 1154 N N . GLU A 1 160 ? -1.603 66.371 19.050 1.00 24.36 160 GLU A N 1
ATOM 1155 C CA . GLU A 1 160 ? -1.792 64.905 19.183 1.00 25.19 160 GLU A CA 1
ATOM 1156 C C . GLU A 1 160 ? -1.301 64.097 17.960 1.00 25.29 160 GLU A C 1
ATOM 1157 O O . GLU A 1 160 ? -0.747 63.003 18.109 1.00 23.97 160 GLU A O 1
ATOM 1163 N N . GLU A 1 161 ? -1.433 64.691 16.763 1.00 24.78 161 GLU A N 1
ATOM 1164 C CA . GLU A 1 161 ? -1.013 64.024 15.499 1.00 25.79 161 GLU A CA 1
ATOM 1165 C C . GLU A 1 161 ? 0.452 63.626 15.515 1.00 25.48 161 GLU A C 1
ATOM 1166 O O . GLU A 1 161 ? 0.810 62.556 14.976 1.00 25.10 161 GLU A O 1
ATOM 1172 N N . ASP A 1 162 ? 1.298 64.470 16.129 1.00 26.21 162 ASP A N 1
ATOM 1173 C CA . ASP A 1 162 ? 2.745 64.187 16.263 1.00 26.29 162 ASP A CA 1
ATOM 1174 C C . ASP A 1 162 ? 2.917 62.877 17.033 1.00 26.52 162 ASP A C 1
ATOM 1175 O O . ASP A 1 162 ? 3.764 62.037 16.714 1.00 27.61 162 ASP A O 1
ATOM 1180 N N . TYR A 1 163 ? 2.076 62.702 18.027 1.00 25.63 163 TYR A N 1
ATOM 1181 C CA . TYR A 1 163 ? 2.128 61.524 18.896 1.00 27.51 163 TYR A CA 1
ATOM 1182 C C . TYR A 1 163 ? 1.642 60.240 18.180 1.00 26.77 163 TYR A C 1
ATOM 1183 O O . TYR A 1 163 ? 2.296 59.156 18.277 1.00 27.52 163 TYR A O 1
ATOM 1192 N N . LEU A 1 164 ? 0.484 60.352 17.537 1.00 26.49 164 LEU A N 1
ATOM 1193 C CA . LEU A 1 164 ? -0.066 59.328 16.613 1.00 27.17 164 LEU A CA 1
ATOM 1194 C C . LEU A 1 164 ? 0.936 58.870 15.588 1.00 26.61 164 LEU A C 1
ATOM 1195 O O . LEU A 1 164 ? 1.043 57.706 15.309 1.00 26.96 164 LEU A O 1
ATOM 1200 N N . LYS A 1 165 ? 1.684 59.802 15.012 1.00 27.64 165 LYS A N 1
ATOM 1201 C CA . LYS A 1 165 ? 2.753 59.469 14.092 1.00 28.12 165 LYS A CA 1
ATOM 1202 C C . LYS A 1 165 ? 3.827 58.572 14.742 1.00 28.11 165 LYS A C 1
ATOM 1203 O O . LYS A 1 165 ? 4.308 57.654 14.097 1.00 28.41 165 LYS A O 1
ATOM 1209 N N . LEU A 1 166 ? 4.193 58.836 16.018 1.00 27.90 166 LEU A N 1
ATOM 1210 C CA . LEU A 1 166 ? 5.199 58.048 16.687 1.00 27.50 166 LEU A CA 1
ATOM 1211 C C . LEU A 1 166 ? 4.658 56.599 16.854 1.00 27.49 166 LEU A C 1
ATOM 1212 O O . LEU A 1 166 ? 5.376 55.623 16.628 1.00 25.21 166 LEU A O 1
ATOM 1217 N N . LEU A 1 167 ? 3.407 56.482 17.340 1.00 27.33 167 LEU A N 1
ATOM 1218 C CA . LEU A 1 167 ? 2.745 55.212 17.461 1.00 28.26 167 LEU A CA 1
ATOM 1219 C C . LEU A 1 167 ? 2.709 54.490 16.106 1.00 27.46 167 LEU A C 1
ATOM 1220 O O . LEU A 1 167 ? 2.924 53.308 16.067 1.00 28.31 167 LEU A O 1
ATOM 1225 N N . ASP A 1 168 ? 2.407 55.195 15.032 1.00 27.98 168 ASP A N 1
ATOM 1226 C CA . ASP A 1 168 ? 2.442 54.626 13.652 1.00 27.98 168 ASP A CA 1
ATOM 1227 C C . ASP A 1 168 ? 3.848 54.145 13.241 1.00 27.89 168 ASP A C 1
ATOM 1228 O O . ASP A 1 168 ? 3.979 53.141 12.589 1.00 27.15 168 ASP A O 1
ATOM 1233 N N . GLU A 1 169 ? 4.897 54.832 13.678 1.00 27.55 169 GLU A N 1
ATOM 1234 C CA . GLU A 1 169 ? 6.270 54.376 13.414 1.00 26.39 169 GLU A CA 1
ATOM 1235 C C . GLU A 1 169 ? 6.598 53.052 14.147 1.00 26.15 169 GLU A C 1
ATOM 1236 O O . GLU A 1 169 ? 7.268 52.186 13.597 1.00 26.09 169 GLU A O 1
ATOM 1242 N N . ILE A 1 170 ? 6.191 52.941 15.405 1.00 25.69 170 ILE A N 1
ATOM 1243 C CA . ILE A 1 170 ? 6.290 51.679 16.115 1.00 25.89 170 ILE A CA 1
ATOM 1244 C C . ILE A 1 170 ? 5.596 50.551 15.319 1.00 25.94 170 ILE A C 1
ATOM 1245 O O . ILE A 1 170 ? 6.198 49.500 15.032 1.00 24.38 170 ILE A O 1
ATOM 1250 N N . LEU A 1 171 ? 4.316 50.759 15.020 1.00 25.57 171 LEU A N 1
ATOM 1251 C CA . LEU A 1 171 ? 3.494 49.756 14.326 1.00 25.01 171 LEU A CA 1
ATOM 1252 C C . LEU A 1 171 ? 4.074 49.306 12.962 1.00 23.96 171 LEU A C 1
ATOM 1253 O O . LEU A 1 171 ? 4.124 48.101 12.691 1.00 23.98 171 LEU A O 1
ATOM 1258 N N . ALA A 1 172 ? 4.580 50.255 12.162 1.00 22.70 172 ALA A N 1
ATOM 1259 C CA . ALA A 1 172 ? 5.122 49.972 10.817 1.00 23.92 172 ALA A CA 1
ATOM 1260 C C . ALA A 1 172 ? 6.348 49.067 10.954 1.00 24.85 172 ALA A C 1
ATOM 1261 O O . ALA A 1 172 ? 6.613 48.241 10.090 1.00 24.87 172 ALA A O 1
ATOM 1263 N N . GLU A 1 173 ? 7.069 49.184 12.070 1.00 27.06 173 GLU A N 1
ATOM 1264 C CA . GLU A 1 173 ? 8.289 48.397 12.314 1.00 28.62 173 GLU A CA 1
ATOM 1265 C C . GLU A 1 173 ? 8.033 47.041 12.951 1.00 29.99 173 GLU A C 1
ATOM 1266 O O . GLU A 1 173 ? 8.909 46.166 12.928 1.00 31.72 173 GLU A O 1
ATOM 1272 N N . LEU A 1 174 ? 6.835 46.854 13.492 1.00 29.35 174 LEU A N 1
ATOM 1273 C CA . LEU A 1 174 ? 6.478 45.572 14.072 1.00 29.44 174 LEU A CA 1
ATOM 1274 C C . LEU A 1 174 ? 5.806 44.665 13.055 1.00 29.94 174 LEU A C 1
ATOM 1275 O O . LEU A 1 174 ? 6.187 43.495 12.976 1.00 31.79 174 LEU A O 1
ATOM 1281 N N . LYS B 1 17 ? -23.014 9.823 42.815 1.00 41.04 17 LYS B N 1
ATOM 1282 C CA . LYS B 1 17 ? -22.537 8.966 41.692 1.00 41.23 17 LYS B CA 1
ATOM 1283 C C . LYS B 1 17 ? -21.276 9.499 40.999 1.00 41.33 17 LYS B C 1
ATOM 1284 O O . LYS B 1 17 ? -20.857 10.666 41.162 1.00 41.80 17 LYS B O 1
ATOM 1286 N N . MET B 1 18 ? -20.676 8.631 40.203 1.00 40.50 18 MET B N 1
ATOM 1287 C CA . MET B 1 18 ? -19.481 8.997 39.509 1.00 39.90 18 MET B CA 1
ATOM 1288 C C . MET B 1 18 ? -19.846 9.642 38.165 1.00 38.53 18 MET B C 1
ATOM 1289 O O . MET B 1 18 ? -21.021 9.876 37.882 1.00 38.19 18 MET B O 1
ATOM 1294 N N . ALA B 1 19 ? -18.834 9.913 37.341 1.00 35.92 19 ALA B N 1
ATOM 1295 C CA . ALA B 1 19 ? -19.006 10.607 36.084 1.00 34.72 19 ALA B CA 1
ATOM 1296 C C . ALA B 1 19 ? -19.946 9.866 35.112 1.00 34.79 19 ALA B C 1
ATOM 1297 O O . ALA B 1 19 ? -19.767 8.658 34.856 1.00 33.80 19 ALA B O 1
ATOM 1299 N N . THR B 1 20 ? -20.939 10.579 34.577 1.00 34.92 20 THR B N 1
ATO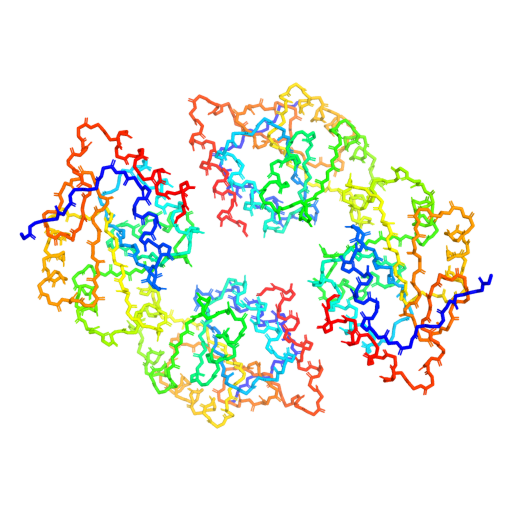M 1300 C CA . THR B 1 20 ? -21.742 10.104 33.417 1.00 35.85 20 THR B CA 1
ATOM 1301 C C . THR B 1 20 ? -20.822 9.782 32.232 1.00 36.00 20 THR B C 1
ATOM 1302 O O . THR B 1 20 ? -19.926 10.575 31.906 1.00 36.15 20 THR B O 1
ATOM 1306 N N . LEU B 1 21 ? -21.062 8.623 31.594 1.00 36.27 21 LEU B N 1
ATOM 1307 C CA . LEU B 1 21 ? -20.349 8.200 30.359 1.00 35.79 21 LEU B CA 1
ATOM 1308 C C . LEU B 1 21 ? -20.668 9.103 29.172 1.00 35.53 21 LEU B C 1
ATOM 1309 O O . LEU B 1 21 ? -21.839 9.239 28.795 1.00 35.45 21 LEU B O 1
ATOM 1314 N N . LEU B 1 22 ? -19.628 9.714 28.609 1.00 35.14 22 LEU B N 1
ATOM 1315 C CA . LEU B 1 22 ? -19.709 10.447 27.322 1.00 35.01 22 LEU B CA 1
ATOM 1316 C C . LEU B 1 22 ? -19.326 9.498 26.190 1.00 33.80 22 LEU B C 1
ATOM 1317 O O . LEU B 1 22 ? -18.263 8.898 26.201 1.00 34.47 22 LEU B O 1
ATOM 1322 N N . GLU B 1 23 ? -20.252 9.298 25.269 1.00 33.34 23 GLU B N 1
ATOM 1323 C CA . GLU B 1 23 ? -20.042 8.392 24.156 1.00 31.81 23 GLU B CA 1
ATOM 1324 C C . GLU B 1 23 ? -19.822 9.122 22.830 1.00 31.78 23 GLU B C 1
ATOM 1325 O O . GLU B 1 23 ? -19.458 8.479 21.863 1.00 32.10 23 GLU B O 1
ATOM 1331 N N . LYS B 1 24 ? -20.111 10.429 22.773 1.00 31.87 24 LYS B N 1
ATOM 1332 C CA . LYS B 1 24 ? -19.972 11.211 21.542 1.00 30.67 24 LYS B CA 1
ATOM 1333 C C . LYS B 1 24 ? -19.234 12.525 21.790 1.00 30.85 24 LYS B C 1
ATOM 1334 O O . LYS B 1 24 ? -19.223 13.048 22.900 1.00 29.93 24 LYS B O 1
ATOM 1340 N N . GLY B 1 25 ? -18.590 13.020 20.732 1.00 30.68 25 GLY B N 1
ATOM 1341 C CA . GLY B 1 25 ? -17.814 14.231 20.778 1.00 31.47 25 GLY B CA 1
ATOM 1342 C C . GLY B 1 25 ? -18.690 15.478 20.670 1.00 32.78 25 GLY B C 1
ATOM 1343 O O . GLY B 1 25 ? -18.360 16.505 21.295 1.00 32.52 25 GLY B O 1
ATOM 1344 N N . LYS B 1 26 ? -19.809 15.389 19.917 1.00 32.34 26 LYS B N 1
ATOM 1345 C CA . LYS B 1 26 ? -20.705 16.566 19.693 1.00 33.36 26 LYS B CA 1
ATOM 1346 C C . LYS B 1 26 ? -21.224 17.256 20.970 1.00 32.17 26 LYS B C 1
ATOM 1347 O O . LYS B 1 26 ? -21.138 18.487 21.073 1.00 32.90 26 LYS B O 1
ATOM 1353 N N . PRO B 1 27 ? -21.805 16.481 21.915 1.00 32.11 27 PRO B N 1
ATOM 1354 C CA . PRO B 1 27 ? -22.184 17.006 23.240 1.00 31.37 27 PRO B CA 1
ATOM 1355 C C . PRO B 1 27 ? -21.084 17.813 23.975 1.00 31.16 27 PRO B C 1
ATOM 1356 O O . PRO B 1 27 ? -21.394 18.817 24.630 1.00 30.50 27 PRO B O 1
ATOM 1360 N N . VAL B 1 28 ? -19.828 17.361 23.904 1.00 30.13 28 VAL B N 1
ATOM 1361 C CA . VAL B 1 28 ? -18.724 18.115 24.470 1.00 29.73 28 VAL B CA 1
ATOM 1362 C C . VAL B 1 28 ? -18.511 19.468 23.727 1.00 29.63 28 VAL B C 1
ATOM 1363 O O . VAL B 1 28 ? -18.306 20.481 24.387 1.00 30.09 28 VAL B O 1
ATOM 1367 N N . ALA B 1 29 ? -18.551 19.471 22.391 1.00 29.04 29 ALA B N 1
ATOM 1368 C CA . ALA B 1 29 ? -18.479 20.730 21.626 1.00 29.17 29 ALA B CA 1
ATOM 1369 C C . ALA B 1 29 ? -19.609 21.671 22.000 1.00 30.08 29 ALA B C 1
ATOM 1370 O O . ALA B 1 29 ? -19.401 22.875 22.124 1.00 31.07 29 ALA B O 1
ATOM 1372 N N . ASN B 1 30 ? -20.814 21.143 22.157 1.00 30.52 30 ASN B N 1
ATOM 1373 C CA . ASN B 1 30 ? -21.973 21.964 22.558 1.00 31.50 30 ASN B CA 1
ATOM 1374 C C . ASN B 1 30 ? -21.834 22.588 23.992 1.00 31.78 30 ASN B C 1
ATOM 1375 O O . ASN B 1 30 ? -22.218 23.746 24.235 1.00 30.94 30 ASN B O 1
ATOM 1380 N N . MET B 1 31 ? -21.288 21.804 24.922 1.00 31.24 31 MET B N 1
ATOM 1381 C CA . MET B 1 31 ? -21.032 22.268 26.278 1.00 32.79 31 MET B CA 1
ATOM 1382 C C . MET B 1 31 ? -19.926 23.320 26.252 1.00 31.80 31 MET B C 1
ATOM 1383 O O . MET B 1 31 ? -19.993 24.274 27.028 1.00 33.21 31 MET B O 1
ATOM 1388 N N . ILE B 1 32 ? -18.923 23.153 25.383 1.00 31.07 32 ILE B N 1
ATOM 1389 C CA . ILE B 1 32 ? -17.851 24.167 25.239 1.00 30.76 32 ILE B CA 1
ATOM 1390 C C . ILE B 1 32 ? -18.451 25.498 24.811 1.00 31.72 32 ILE B C 1
ATOM 1391 O O . ILE B 1 32 ? -18.190 26.522 25.442 1.00 30.87 32 ILE B O 1
ATOM 1396 N N . LYS B 1 33 ? -19.281 25.451 23.759 1.00 32.16 33 LYS B N 1
ATOM 1397 C CA . LYS B 1 33 ? -19.948 26.613 23.146 1.00 32.97 33 LYS B CA 1
ATOM 1398 C C . LYS B 1 33 ? -20.835 27.333 24.150 1.00 32.94 33 LYS B C 1
ATOM 1399 O O . LYS B 1 33 ? -20.814 28.573 24.230 1.00 33.83 33 LYS B O 1
ATOM 1405 N N . LYS B 1 34 ? -21.583 26.556 24.929 1.00 32.05 34 LYS B N 1
ATOM 1406 C CA . LYS B 1 34 ? -22.514 27.110 25.929 1.00 31.89 34 LYS B CA 1
ATOM 1407 C C . LYS B 1 34 ? -21.822 27.749 27.163 1.00 30.50 34 LYS B C 1
ATOM 1408 O O . LYS B 1 34 ? -22.353 28.692 27.742 1.00 29.44 34 LYS B O 1
ATOM 1414 N N . ALA B 1 35 ? -20.654 27.233 27.556 1.00 30.34 35 ALA B N 1
ATOM 1415 C CA . ALA B 1 35 ? -19.908 27.786 28.700 1.00 29.66 35 ALA B CA 1
ATOM 1416 C C . ALA B 1 35 ? -19.542 29.244 28.414 1.00 30.03 35 ALA B C 1
ATOM 1417 O O . ALA B 1 35 ? -19.270 29.603 27.259 1.00 28.85 35 ALA B O 1
ATOM 1419 N N . LYS B 1 36 ? -19.556 30.072 29.464 1.00 29.73 36 LYS B N 1
ATOM 1420 C CA . LYS B 1 36 ? -19.166 31.461 29.364 1.00 30.66 36 LYS B CA 1
ATOM 1421 C C . LYS B 1 36 ? -17.633 31.520 29.181 1.00 29.07 36 LYS B C 1
ATOM 1422 O O . LYS B 1 36 ? -17.119 32.250 28.306 1.00 27.68 36 LYS B O 1
ATOM 1428 N N . ARG B 1 37 ? -16.916 30.669 29.927 1.00 27.29 37 ARG B N 1
ATOM 1429 C CA . ARG B 1 37 ? -15.457 30.678 29.915 1.00 26.53 37 ARG B CA 1
ATOM 1430 C C . ARG B 1 37 ? -14.942 29.236 30.078 1.00 26.79 37 ARG B C 1
ATOM 1431 O O . ARG B 1 37 ? -14.610 28.804 31.217 1.00 26.27 37 ARG B O 1
ATOM 1439 N N . PRO B 1 38 ? -14.903 28.472 28.955 1.00 25.85 38 PRO B N 1
ATOM 1440 C CA . PRO B 1 38 ? -14.328 27.137 28.935 1.00 24.65 38 PRO B CA 1
ATOM 1441 C C . PRO B 1 38 ? -12.787 27.169 29.074 1.00 25.18 38 PRO B C 1
ATOM 1442 O O . PRO B 1 38 ? -12.100 28.052 28.521 1.00 26.61 38 PRO B O 1
ATOM 1446 N N . LEU B 1 39 ? -12.258 26.200 29.805 1.00 24.76 39 LEU B N 1
ATOM 1447 C CA . LEU B 1 39 ? -10.835 25.993 30.027 1.00 24.46 39 LEU B CA 1
ATOM 1448 C C . LEU B 1 39 ? -10.482 24.513 29.656 1.00 23.34 39 LEU B C 1
ATOM 1449 O O . LEU B 1 39 ? -11.102 23.552 30.132 1.00 24.34 39 LEU B O 1
ATOM 1454 N N . LEU B 1 40 ? -9.487 24.358 28.805 1.00 24.97 40 LEU B N 1
ATOM 1455 C CA . LEU B 1 40 ? -8.956 23.021 28.439 1.00 24.05 40 LEU B CA 1
ATOM 1456 C C . LEU B 1 40 ? -7.627 22.882 29.171 1.00 24.42 40 LEU B C 1
ATOM 1457 O O . LEU B 1 40 ? -6.692 23.641 28.918 1.00 23.83 40 LEU B O 1
ATOM 1462 N N . ILE B 1 41 ? -7.584 21.961 30.150 1.00 25.40 41 ILE B N 1
ATOM 1463 C CA . ILE B 1 41 ? -6.344 21.556 30.811 1.00 25.20 41 ILE B CA 1
ATOM 1464 C C . ILE B 1 41 ? -5.688 20.355 30.060 1.00 26.50 41 ILE B C 1
ATOM 1465 O O . ILE B 1 41 ? -6.298 19.267 29.868 1.00 28.23 41 ILE B O 1
ATOM 1470 N N . VAL B 1 42 ? -4.427 20.542 29.646 1.00 25.83 42 VAL B N 1
ATOM 1471 C CA . VAL B 1 42 ? -3.684 19.535 28.869 1.00 25.82 42 VAL B CA 1
ATOM 1472 C C . VAL B 1 42 ? -2.448 19.090 29.653 1.00 24.28 42 VAL B C 1
ATOM 1473 O O . VAL B 1 42 ? -1.499 19.871 29.818 1.00 24.55 42 VAL B O 1
ATOM 1477 N N . GLY B 1 43 ? -2.409 17.840 30.068 1.00 24.73 43 GLY B N 1
ATOM 1478 C CA . GLY B 1 43 ? -1.239 17.326 30.747 1.00 23.16 43 GLY B CA 1
ATOM 1479 C C . GLY B 1 43 ? -0.294 16.543 29.825 1.00 25.15 43 GLY B C 1
ATOM 1480 O O . GLY B 1 43 ? -0.540 16.434 28.584 1.00 24.08 43 GLY B O 1
ATOM 1481 N N . PRO B 1 44 ? 0.811 16.019 30.408 1.00 24.98 44 PRO B N 1
ATOM 1482 C CA . PRO B 1 44 ? 1.930 15.422 29.648 1.00 25.81 44 PRO B CA 1
ATOM 1483 C C . PRO B 1 44 ? 1.658 14.043 29.006 1.00 26.49 44 PRO B C 1
ATOM 1484 O O . PRO B 1 44 ? 2.496 13.542 28.234 1.00 28.10 44 PRO B O 1
ATOM 1488 N N . ASP B 1 45 ? 0.502 13.447 29.296 1.00 26.85 45 ASP B N 1
ATOM 1489 C CA . ASP B 1 45 ? 0.205 12.052 28.866 1.00 27.20 45 ASP B CA 1
ATOM 1490 C C . ASP B 1 45 ? -0.611 12.041 27.540 1.00 27.55 45 ASP B C 1
ATOM 1491 O O . ASP B 1 45 ? -1.803 11.739 27.479 1.00 29.25 45 ASP B O 1
ATOM 1500 N N . MET B 1 46 ? 0.091 12.434 26.488 1.00 27.98 46 MET B N 1
ATOM 1501 C CA . MET B 1 46 ? -0.429 12.598 25.154 1.00 28.14 46 MET B CA 1
ATOM 1502 C C . MET B 1 46 ? 0.490 11.814 24.266 1.00 27.98 46 MET B C 1
ATOM 1503 O O . MET B 1 46 ? 1.740 11.967 24.301 1.00 27.87 46 MET B O 1
ATOM 1508 N N . THR B 1 47 ? -0.122 10.966 23.464 1.00 27.93 47 THR B N 1
ATOM 1509 C CA . THR B 1 47 ? 0.586 10.407 22.313 1.00 27.37 47 THR B CA 1
ATOM 1510 C C . THR B 1 47 ? 0.789 11.525 21.266 1.00 27.84 47 THR B C 1
ATOM 1511 O O . THR B 1 47 ? 0.196 12.636 21.363 1.00 27.81 47 THR B O 1
ATOM 1515 N N . ASP B 1 48 ? 1.655 11.257 20.294 1.00 27.51 48 ASP B N 1
ATOM 1516 C CA . ASP B 1 48 ? 1.860 12.168 19.158 1.00 28.46 48 ASP B CA 1
ATOM 1517 C C . ASP B 1 48 ? 0.544 12.435 18.417 1.00 28.43 48 ASP B C 1
ATOM 1518 O O . ASP B 1 48 ? 0.207 13.603 18.123 1.00 27.97 48 ASP B O 1
ATOM 1523 N N . GLU B 1 49 ? -0.216 11.368 18.191 1.00 27.92 49 GLU B N 1
ATOM 1524 C CA . GLU B 1 49 ? -1.492 11.484 17.554 1.00 29.41 49 GLU B CA 1
ATOM 1525 C C . GLU B 1 49 ? -2.503 12.392 18.288 1.00 28.94 49 GLU B C 1
ATOM 1526 O O . GLU B 1 49 ? -3.195 13.211 17.662 1.00 28.50 49 GLU B O 1
ATOM 1532 N N . MET B 1 50 ? -2.574 12.247 19.599 1.00 28.10 50 MET B N 1
ATOM 1533 C CA . MET B 1 50 ? -3.373 13.119 20.474 1.00 29.18 50 MET B CA 1
ATOM 1534 C C . MET B 1 50 ? -2.982 14.554 20.381 1.00 28.21 50 MET B C 1
ATOM 1535 O O . MET B 1 50 ? -3.862 15.407 20.282 1.00 27.44 50 MET B O 1
ATOM 1540 N N . PHE B 1 51 ? -1.676 14.825 20.431 1.00 28.78 51 PHE B N 1
ATOM 1541 C CA . PHE B 1 51 ? -1.173 16.200 20.350 1.00 29.30 51 PHE B CA 1
ATOM 1542 C C . PHE B 1 51 ? -1.535 16.945 19.065 1.00 28.62 51 PHE B C 1
ATOM 1543 O O . PHE B 1 51 ? -1.803 18.161 19.074 1.00 28.74 51 PHE B O 1
ATOM 1551 N N . GLU B 1 52 ? -1.530 16.226 17.954 1.00 29.33 52 GLU B N 1
ATOM 1552 C CA . GLU B 1 52 ? -2.062 16.765 16.700 1.00 30.15 52 GLU B CA 1
ATOM 1553 C C . GLU B 1 52 ? -3.505 17.328 16.886 1.00 31.50 52 GLU B C 1
ATOM 1554 O O . GLU B 1 52 ? -3.778 18.447 16.415 1.00 32.45 52 GLU B O 1
ATOM 1564 N N . ARG B 1 53 ? -4.382 16.646 17.650 1.00 31.50 53 ARG B N 1
ATOM 1565 C CA . ARG B 1 53 ? -5.705 17.231 17.983 1.00 32.19 53 ARG B CA 1
ATOM 1566 C C . ARG B 1 53 ? -5.625 18.421 18.914 1.00 33.50 53 ARG B C 1
ATOM 1567 O O . ARG B 1 53 ? -6.236 19.482 18.657 1.00 35.05 53 ARG B O 1
ATOM 1575 N N . VAL B 1 54 ? -4.903 18.258 20.016 1.00 34.16 54 VAL B N 1
ATOM 1576 C CA . VAL B 1 54 ? -4.707 19.311 20.997 1.00 32.96 54 VAL B CA 1
ATOM 1577 C C . VAL B 1 54 ? -4.262 20.631 20.387 1.00 34.24 54 VAL B C 1
ATOM 1578 O O . VAL B 1 54 ? -4.756 21.711 20.787 1.00 32.90 54 VAL B O 1
ATOM 1582 N N . LYS B 1 55 ? -3.360 20.585 19.413 1.00 32.87 55 LYS B N 1
ATOM 1583 C CA . LYS B 1 55 ? -2.923 21.827 18.727 1.00 34.88 55 LYS B CA 1
ATOM 1584 C C . LYS B 1 55 ? -4.065 22.546 18.011 1.00 34.00 55 LYS B C 1
ATOM 1585 O O . LYS B 1 55 ? -4.044 23.786 17.876 1.00 34.14 55 LYS B O 1
ATOM 1591 N N . LYS B 1 56 ? -5.020 21.751 17.517 1.00 32.05 56 LYS B N 1
ATOM 1592 C CA . LYS B 1 56 ? -6.250 22.261 16.880 1.00 30.46 56 LYS B CA 1
ATOM 1593 C C . LYS B 1 56 ? -7.151 22.986 17.906 1.00 28.60 56 LYS B C 1
ATOM 1594 O O . LYS B 1 56 ? -7.754 24.008 17.571 1.00 27.93 56 LYS B O 1
ATOM 1600 N N . PHE B 1 57 ? -7.215 22.491 19.155 1.00 30.06 57 PHE B N 1
ATOM 1601 C CA . PHE B 1 57 ? -7.923 23.228 20.210 1.00 28.28 57 PHE B CA 1
ATOM 1602 C C . PHE B 1 57 ? -7.462 24.651 20.457 1.00 27.75 57 PHE B C 1
ATOM 1603 O O . PHE B 1 57 ? -8.285 25.507 20.786 1.00 27.07 57 PHE B O 1
ATOM 1611 N N . VAL B 1 58 ? -6.144 24.878 20.350 1.00 28.50 58 VAL B N 1
ATOM 1612 C CA . VAL B 1 58 ? -5.525 26.223 20.522 1.00 28.51 58 VAL B CA 1
ATOM 1613 C C . VAL B 1 58 ? -6.212 27.296 19.620 1.00 29.69 58 VAL B C 1
ATOM 1614 O O . VAL B 1 58 ? -6.396 28.457 20.044 1.00 29.14 58 VAL B O 1
ATOM 1618 N N . GLU B 1 59 ? -6.592 26.884 18.391 1.00 29.54 59 GLU B N 1
ATOM 1619 C CA . GLU B 1 59 ? -7.272 27.708 17.401 1.00 30.37 59 GLU B CA 1
ATOM 1620 C C . GLU B 1 59 ? -8.745 28.002 17.715 1.00 29.00 59 GLU B C 1
ATOM 1621 O O . GLU B 1 59 ? -9.320 28.888 17.095 1.00 30.48 59 GLU B O 1
ATOM 1627 N N . LYS B 1 60 ? -9.357 27.269 18.637 1.00 28.28 60 LYS B N 1
ATOM 1628 C CA . LYS B 1 60 ? -10.791 27.381 18.950 1.00 27.25 60 LYS B CA 1
ATOM 1629 C C . LYS B 1 60 ? -11.021 28.458 20.045 1.00 26.91 60 LYS B C 1
ATOM 1630 O O . LYS B 1 60 ? -10.072 28.875 20.727 1.00 25.48 60 LYS B O 1
ATOM 1636 N N . ASP B 1 61 ? -12.258 28.885 20.266 1.00 26.57 61 ASP B N 1
ATOM 1637 C CA . ASP B 1 61 ? -12.452 29.872 21.338 1.00 27.03 61 ASP B CA 1
ATOM 1638 C C . ASP B 1 61 ? -12.618 29.158 22.716 1.00 26.76 61 ASP B C 1
ATOM 1639 O O . ASP B 1 61 ? -13.734 28.874 23.212 1.00 27.18 61 ASP B O 1
ATOM 1648 N N . ILE B 1 62 ? -11.469 28.767 23.273 1.00 26.56 62 ILE B N 1
ATOM 1649 C CA . ILE B 1 62 ? -11.386 28.029 24.567 1.00 28.21 62 ILE B CA 1
ATOM 1650 C C . ILE B 1 62 ? -10.040 28.546 25.126 1.00 29.21 62 ILE B C 1
ATOM 1651 O O . ILE B 1 62 ? -9.127 28.883 24.323 1.00 30.31 62 ILE B O 1
ATOM 1656 N N . THR B 1 63 ? -9.930 28.687 26.447 1.00 29.22 63 THR B N 1
ATOM 1657 C CA . THR B 1 63 ? -8.638 28.975 27.034 1.00 28.82 63 THR B CA 1
ATOM 1658 C C . THR B 1 63 ? -7.883 27.649 27.192 1.00 28.44 63 THR B C 1
ATOM 1659 O O . THR B 1 63 ? -8.457 26.677 27.651 1.00 28.96 63 THR B O 1
ATOM 1663 N N . VAL B 1 64 ? -6.615 27.596 26.810 1.00 27.79 64 VAL B N 1
ATOM 1664 C CA . VAL B 1 64 ? -5.839 26.327 26.929 1.00 27.56 64 VAL B CA 1
ATOM 1665 C C . VAL B 1 64 ? -4.696 26.572 27.927 1.00 27.71 64 VAL B C 1
ATOM 1666 O O . VAL B 1 64 ? -4.015 27.605 27.853 1.00 27.10 64 VAL B O 1
ATOM 1670 N N . VAL B 1 65 ? -4.531 25.638 28.875 1.00 25.91 65 VAL B N 1
ATOM 1671 C CA . VAL B 1 65 ? -3.439 25.613 29.837 1.00 25.82 65 VAL B CA 1
ATOM 1672 C C . VAL B 1 65 ? -2.712 24.274 29.789 1.00 25.89 65 VAL B C 1
ATOM 1673 O O . VAL B 1 65 ? -3.353 23.226 29.893 1.00 28.13 65 VAL B O 1
ATOM 1677 N N . ALA B 1 66 ? -1.396 24.321 29.571 1.00 25.53 66 ALA B N 1
ATOM 1678 C CA . ALA B 1 66 ? -0.497 23.134 29.593 1.00 24.69 66 ALA B CA 1
ATOM 1679 C C . ALA B 1 66 ? 0.137 22.974 30.978 1.00 25.84 66 ALA B C 1
ATOM 1680 O O . ALA B 1 66 ? 0.596 23.954 31.583 1.00 26.23 66 ALA B O 1
ATOM 1682 N N . THR B 1 67 ? 0.153 21.734 31.469 1.00 26.09 67 THR B N 1
ATOM 1683 C CA . THR B 1 67 ? 0.733 21.420 32.770 1.00 25.98 67 THR B CA 1
ATOM 1684 C C . THR B 1 67 ? 1.949 20.498 32.575 1.00 27.56 67 THR B C 1
ATOM 1685 O O . THR B 1 67 ? 2.058 19.772 31.565 1.00 26.92 67 THR B O 1
ATOM 1689 N N . GLY B 1 68 ? 2.910 20.586 33.477 1.00 29.13 68 GLY B N 1
ATOM 1690 C CA . GLY B 1 68 ? 4.143 19.757 33.391 1.00 30.18 68 GLY B CA 1
ATOM 1691 C C . GLY B 1 68 ? 4.821 19.842 32.041 1.00 31.16 68 GLY B C 1
ATOM 1692 O O . GLY B 1 68 ? 4.899 20.911 31.411 1.00 29.83 68 GLY B O 1
ATOM 1693 N N . SER B 1 69 ? 5.267 18.677 31.599 1.00 31.82 69 SER B N 1
ATOM 1694 C CA . SER B 1 69 ? 5.871 18.432 30.261 1.00 31.91 69 SER B CA 1
ATOM 1695 C C . SER B 1 69 ? 5.057 18.830 29.021 1.00 31.69 69 SER B C 1
ATOM 1696 O O . SER B 1 69 ? 5.649 19.012 27.954 1.00 31.77 69 SER B O 1
ATOM 1700 N N . ALA B 1 70 ? 3.721 18.942 29.139 1.00 31.46 70 ALA B N 1
ATOM 1701 C CA . ALA B 1 70 ? 2.876 19.382 27.992 1.00 30.62 70 ALA B CA 1
ATOM 1702 C C . ALA B 1 70 ? 3.326 20.722 27.397 1.00 30.62 70 ALA B C 1
ATOM 1703 O O . ALA B 1 70 ? 3.222 20.941 26.200 1.00 29.82 70 ALA B O 1
ATOM 1705 N N . ILE B 1 71 ? 3.809 21.637 28.252 1.00 29.92 71 ILE B N 1
ATOM 1706 C CA . ILE B 1 71 ? 4.281 22.941 27.770 1.00 29.04 71 ILE B CA 1
ATOM 1707 C C . ILE B 1 71 ? 5.376 22.810 26.697 1.00 28.98 71 ILE B C 1
ATOM 1708 O O . ILE B 1 71 ? 5.351 23.503 25.688 1.00 29.12 71 ILE B O 1
ATOM 1713 N N . THR B 1 72 ? 6.301 21.884 26.915 1.00 28.86 72 THR B N 1
ATOM 1714 C CA . THR B 1 72 ? 7.382 21.557 25.976 1.00 29.98 72 THR B CA 1
ATOM 1715 C C . THR B 1 72 ? 6.832 21.208 24.587 1.00 30.00 72 THR B C 1
ATOM 1716 O O . THR B 1 72 ? 7.410 21.661 23.591 1.00 30.39 72 THR B O 1
ATOM 1720 N N . ARG B 1 73 ? 5.731 20.439 24.502 1.00 29.27 73 ARG B N 1
ATOM 1721 C CA . ARG B 1 73 ? 5.165 20.051 23.192 1.00 30.35 73 ARG B CA 1
ATOM 1722 C C . ARG B 1 73 ? 4.646 21.335 22.451 1.00 28.51 73 ARG B C 1
ATOM 1723 O O . ARG B 1 73 ? 4.930 21.575 21.222 1.00 27.57 73 ARG B O 1
ATOM 1731 N N . PHE B 1 74 ? 3.948 22.197 23.204 1.00 28.06 74 PHE B N 1
ATOM 1732 C CA . PHE B 1 74 ? 3.472 23.503 22.688 1.00 26.39 74 PHE B CA 1
ATOM 1733 C C . PHE B 1 74 ? 4.599 24.390 22.260 1.00 27.28 74 PHE B C 1
ATOM 1734 O O . PHE B 1 74 ? 4.536 24.981 21.159 1.00 27.74 74 PHE B O 1
ATOM 1742 N N . ILE B 1 75 ? 5.656 24.456 23.075 1.00 27.25 75 ILE B N 1
ATOM 1743 C CA . ILE B 1 75 ? 6.843 25.250 22.737 1.00 28.41 75 ILE B CA 1
ATOM 1744 C C . ILE B 1 75 ? 7.539 24.731 21.437 1.00 29.08 75 ILE B C 1
ATOM 1745 O O . ILE B 1 75 ? 7.710 25.498 20.489 1.00 28.99 75 ILE B O 1
ATOM 1750 N N . ASP B 1 76 ? 7.828 23.429 21.370 1.00 28.79 76 ASP B N 1
ATOM 1751 C CA . ASP B 1 76 ? 8.337 22.788 20.131 1.00 29.63 76 ASP B CA 1
ATOM 1752 C C . ASP B 1 76 ? 7.474 23.004 18.869 1.00 29.21 76 ASP B C 1
ATOM 1753 O O . ASP B 1 76 ? 8.012 22.963 17.754 1.00 29.44 76 ASP B O 1
ATOM 1761 N N . ALA B 1 77 ? 6.159 23.151 19.049 1.00 28.25 77 ALA B N 1
ATOM 1762 C CA . ALA B 1 77 ? 5.195 23.365 17.965 1.00 28.14 77 ALA B CA 1
ATOM 1763 C C . ALA B 1 77 ? 5.073 24.835 17.565 1.00 28.23 77 ALA B C 1
ATOM 1764 O O . ALA B 1 77 ? 4.361 25.181 16.607 1.00 28.97 77 ALA B O 1
ATOM 1766 N N . GLY B 1 78 ? 5.797 25.708 18.236 1.00 28.09 78 GLY B N 1
ATOM 1767 C CA . GLY B 1 78 ? 5.662 27.174 17.966 1.00 28.03 78 GLY B CA 1
ATOM 1768 C C . GLY B 1 78 ? 4.414 27.831 18.566 1.00 27.37 78 GLY B C 1
ATOM 1769 O O . GLY B 1 78 ? 4.015 28.962 18.189 1.00 26.76 78 GLY B O 1
ATOM 1770 N N . LEU B 1 79 ? 3.808 27.128 19.518 1.00 27.23 79 LEU B N 1
ATOM 1771 C CA . LEU B 1 79 ? 2.564 27.518 20.138 1.00 27.20 79 LEU B CA 1
ATOM 1772 C C . LEU B 1 79 ? 2.759 28.046 21.599 1.00 27.09 79 LEU B C 1
ATOM 1773 O O . LEU B 1 79 ? 1.788 28.258 22.329 1.00 26.52 79 LEU B O 1
ATOM 1778 N N . GLY B 1 80 ? 4.003 28.248 22.037 1.00 27.39 80 GLY B N 1
ATOM 1779 C CA . GLY B 1 80 ? 4.238 28.677 23.416 1.00 29.70 80 GLY B CA 1
ATOM 1780 C C . GLY B 1 80 ? 3.514 29.966 23.783 1.00 31.37 80 GLY B C 1
ATOM 1781 O O . GLY B 1 80 ? 2.956 30.074 24.885 1.00 32.77 80 GLY B O 1
ATOM 1782 N N . GLU B 1 81 ? 3.497 30.941 22.867 1.00 30.82 81 GLU B N 1
ATOM 1783 C CA . GLU B 1 81 ? 2.916 32.238 23.170 1.00 32.60 81 GLU B CA 1
ATOM 1784 C C . GLU B 1 81 ? 1.404 32.245 22.952 1.00 31.48 81 GLU B C 1
ATOM 1785 O O . GLU B 1 81 ? 0.777 33.293 23.022 1.00 31.13 81 GLU B O 1
ATOM 1791 N N . LYS B 1 82 ? 0.832 31.073 22.690 1.00 30.87 82 LYS B N 1
ATOM 1792 C CA . LYS B 1 82 ? -0.604 30.914 22.406 1.00 31.26 82 LYS B CA 1
ATOM 1793 C C . LYS B 1 82 ? -1.311 30.117 23.527 1.00 30.22 82 LYS B C 1
ATOM 1794 O O . LYS B 1 82 ? -2.530 30.002 23.552 1.00 30.62 82 LYS B O 1
ATOM 1800 N N . VAL B 1 83 ? -0.547 29.574 24.466 1.00 30.33 83 VAL B N 1
ATOM 1801 C CA . VAL B 1 83 ? -1.162 28.801 25.555 1.00 30.53 83 VAL B CA 1
ATOM 1802 C C . VAL B 1 83 ? -0.694 29.262 26.931 1.00 29.89 83 VAL B C 1
ATOM 1803 O O . VAL B 1 83 ? 0.344 29.898 27.088 1.00 29.61 83 VAL B O 1
ATOM 1807 N N . ASN B 1 84 ? -1.477 28.921 27.930 1.00 30.83 84 ASN B N 1
ATOM 1808 C CA . ASN B 1 84 ? -1.083 29.171 29.311 1.00 29.98 84 ASN B CA 1
ATOM 1809 C C . ASN B 1 84 ? -0.321 27.944 29.879 1.00 29.81 84 ASN B C 1
ATOM 1810 O O . ASN B 1 84 ? -0.417 26.859 29.374 1.00 28.93 84 ASN B O 1
ATOM 1815 N N . TYR B 1 85 ? 0.415 28.171 30.950 1.00 29.97 85 TYR B N 1
ATOM 1816 C CA . TYR B 1 85 ? 1.127 27.120 31.674 1.00 30.26 85 TYR B CA 1
ATOM 1817 C C . TYR B 1 85 ? 0.755 27.163 33.187 1.00 29.71 85 TYR B C 1
ATOM 1818 O O . TYR B 1 85 ? 0.586 28.238 33.771 1.00 27.42 85 TYR B O 1
ATOM 1827 N N . ALA B 1 86 ? 0.665 26.005 33.833 1.00 27.95 86 ALA B N 1
ATOM 1828 C CA . ALA B 1 86 ? 0.562 25.964 35.282 1.00 29.52 86 ALA B CA 1
ATOM 1829 C C . ALA B 1 86 ? 1.112 24.613 35.818 1.00 29.29 86 ALA B C 1
ATOM 1830 O O . ALA B 1 86 ? 1.345 23.686 35.033 1.00 29.81 86 ALA B O 1
ATOM 1832 N N . VAL B 1 87 ? 1.437 24.595 37.120 1.00 28.10 87 VAL B N 1
ATOM 1833 C CA . VAL B 1 87 ? 1.772 23.420 37.885 1.00 29.22 87 VAL B CA 1
ATOM 1834 C C . VAL B 1 87 ? 0.364 22.984 38.371 1.00 29.46 87 VAL B C 1
ATOM 1835 O O . VAL B 1 87 ? -0.453 23.845 38.774 1.00 28.63 87 VAL B O 1
ATOM 1839 N N . LEU B 1 88 ? 0.046 21.687 38.251 1.00 29.26 88 LEU B N 1
ATOM 1840 C CA . LEU B 1 88 ? -1.347 21.201 38.467 1.00 29.62 88 LEU B CA 1
ATOM 1841 C C . LEU B 1 88 ? -1.832 21.557 39.880 1.00 30.22 88 LEU B C 1
ATOM 1842 O O . LEU B 1 88 ? -2.991 21.993 40.047 1.00 30.89 88 LEU B O 1
ATOM 1847 N N . HIS B 1 89 ? -0.947 21.445 40.875 1.00 29.40 89 HIS B N 1
ATOM 1848 C CA . HIS B 1 89 ? -1.343 21.744 42.283 1.00 30.30 89 HIS B CA 1
ATOM 1849 C C . HIS B 1 89 ? -1.769 23.225 42.490 1.00 30.56 89 HIS B C 1
ATOM 1850 O O . HIS B 1 89 ? -2.840 23.522 43.088 1.00 31.51 89 HIS B O 1
ATOM 1863 N N . GLU B 1 90 ? -0.968 24.152 41.963 1.00 29.63 90 GLU B N 1
ATOM 1864 C CA . GLU B 1 90 ? -1.293 25.580 41.976 1.00 28.64 90 GLU B CA 1
ATOM 1865 C C . GLU B 1 90 ? -2.575 25.869 41.191 1.00 28.06 90 GLU B C 1
ATOM 1866 O O . GLU B 1 90 ? -3.388 26.687 41.623 1.00 26.77 90 GLU B O 1
ATOM 1872 N N . LEU B 1 91 ? -2.726 25.225 40.023 1.00 26.52 91 LEU B N 1
ATOM 1873 C CA . LEU B 1 91 ? -3.940 25.343 39.195 1.00 27.25 91 LEU B CA 1
ATOM 1874 C C . LEU B 1 91 ? -5.238 24.901 39.936 1.00 26.82 91 LEU B C 1
ATOM 1875 O O . LEU B 1 91 ? -6.278 25.582 39.841 1.00 26.37 91 LEU B O 1
ATOM 1880 N N . THR B 1 92 ? -5.157 23.790 40.678 1.00 26.84 92 THR B N 1
ATOM 1881 C CA . THR B 1 92 ? -6.229 23.350 41.602 1.00 26.77 92 THR B CA 1
ATOM 1882 C C . THR B 1 92 ? -6.612 24.434 42.605 1.00 27.66 92 THR B C 1
ATOM 1883 O O . THR B 1 92 ? -7.798 24.689 42.826 1.00 28.25 92 THR B O 1
ATOM 1887 N N . GLN B 1 93 ? -5.607 25.047 43.221 1.00 27.26 93 GLN B N 1
ATOM 1888 C CA . GLN B 1 93 ? -5.856 26.103 44.196 1.00 28.49 93 GLN B CA 1
ATOM 1889 C C . GLN B 1 93 ? -6.588 27.282 43.551 1.00 28.32 93 GLN B C 1
ATOM 1890 O O . GLN B 1 93 ? -7.546 27.769 44.123 1.00 28.61 93 GLN B O 1
ATOM 1896 N N . PHE B 1 94 ? -6.122 27.736 42.376 1.00 28.66 94 PHE B N 1
ATOM 1897 C CA . PHE B 1 94 ? -6.721 28.859 41.629 1.00 28.83 94 PHE B CA 1
ATOM 1898 C C . PHE B 1 94 ? -8.161 28.502 41.290 1.00 28.41 94 PHE B C 1
ATOM 1899 O O . PHE B 1 94 ? -9.061 29.316 41.506 1.00 27.49 94 PHE B O 1
ATOM 1907 N N . LEU B 1 95 ? -8.373 27.281 40.780 1.00 27.48 95 LEU B N 1
ATOM 1908 C CA . LEU B 1 95 ? -9.739 26.799 40.419 1.00 27.39 95 LEU B CA 1
ATOM 1909 C C . LEU B 1 95 ? -10.770 26.792 41.572 1.00 27.96 95 LEU B C 1
ATOM 1910 O O . LEU B 1 95 ? -11.924 27.217 41.414 1.00 27.50 95 LEU B O 1
ATOM 1915 N N . LEU B 1 96 ? -10.316 26.356 42.741 1.00 27.21 96 LEU B N 1
ATOM 1916 C CA . LEU B 1 96 ? -11.132 26.296 43.921 1.00 27.73 96 LEU B CA 1
ATOM 1917 C C . LEU B 1 96 ? -11.534 27.659 44.431 1.00 28.25 96 LEU B C 1
ATOM 1918 O O . LEU B 1 96 ? -12.546 27.773 45.141 1.00 31.07 96 LEU B O 1
ATOM 1923 N N . ASP B 1 97 ? -10.748 28.692 44.068 1.00 28.17 97 ASP B N 1
ATOM 1924 C CA . ASP B 1 97 ? -11.066 30.079 44.413 1.00 28.85 97 ASP B CA 1
ATOM 1925 C C . ASP B 1 97 ? -12.220 30.602 43.521 1.00 29.54 97 ASP B C 1
ATOM 1926 O O . ASP B 1 97 ? -12.026 30.865 42.312 1.00 29.97 97 ASP B O 1
ATOM 1931 N N . PRO B 1 98 ? -13.426 30.793 44.110 1.00 30.09 98 PRO B N 1
ATOM 1932 C CA . PRO B 1 98 ? -14.515 31.248 43.215 1.00 30.65 98 PRO B CA 1
ATOM 1933 C C . PRO B 1 98 ? -14.252 32.640 42.631 1.00 31.10 98 PRO B C 1
ATOM 1934 O O . PRO B 1 98 ? -14.813 32.973 41.601 1.00 32.61 98 PRO B O 1
ATOM 1938 N N . ASP B 1 99 ? -13.382 33.413 43.280 1.00 31.54 99 ASP B N 1
ATOM 1939 C CA . ASP B 1 99 ? -13.020 34.774 42.859 1.00 31.30 99 ASP B CA 1
ATOM 1940 C C . ASP B 1 99 ? -11.752 34.863 42.066 1.00 31.17 99 ASP B C 1
ATOM 1941 O O . ASP B 1 99 ? -11.241 35.962 41.822 1.00 30.40 99 ASP B O 1
ATOM 1946 N N . TRP B 1 100 ? -11.217 33.710 41.700 1.00 29.88 100 TRP B N 1
ATOM 1947 C CA . TRP B 1 100 ? -9.989 33.720 40.955 1.00 31.70 100 TRP B CA 1
ATOM 1948 C C . TRP B 1 100 ? -10.255 34.434 39.662 1.00 31.51 100 TRP B C 1
ATOM 1949 O O . TRP B 1 100 ? -11.292 34.212 39.046 1.00 32.55 100 TRP B O 1
ATOM 1960 N N . LYS B 1 101 ? -9.332 35.304 39.260 1.00 31.93 101 LYS B N 1
ATOM 1961 C CA . LYS B 1 101 ? -9.459 36.068 38.001 1.00 31.34 101 LYS B CA 1
ATOM 1962 C C . LYS B 1 101 ? -8.979 35.352 36.689 1.00 31.29 101 LYS B C 1
ATOM 1963 O O . LYS B 1 101 ? -9.032 35.958 35.609 1.00 31.26 101 LYS B O 1
ATOM 1969 N N . GLY B 1 102 ? -8.481 34.109 36.772 1.00 30.46 102 GLY B N 1
ATOM 1970 C CA . GLY B 1 102 ? -8.095 33.357 35.565 1.00 31.09 102 GLY B CA 1
ATOM 1971 C C . GLY B 1 102 ? -6.810 33.864 34.954 1.00 31.05 102 GLY B C 1
ATOM 1972 O O . GLY B 1 102 ? -6.132 34.752 35.526 1.00 30.16 102 GLY B O 1
ATOM 1973 N N . PHE B 1 103 ? -6.476 33.322 33.779 1.00 30.76 103 PHE B N 1
ATOM 1974 C CA . PHE B 1 103 ? -5.248 33.649 33.082 1.00 30.05 103 PHE B CA 1
ATOM 1975 C C . PHE B 1 103 ? -5.291 34.975 32.336 1.00 30.30 103 PHE B C 1
ATOM 1976 O O . PHE B 1 103 ? -4.263 35.455 31.801 1.00 31.81 103 PHE B O 1
ATOM 1984 N N . ASP B 1 104 ? -6.472 35.563 32.268 1.00 28.91 104 ASP B N 1
ATOM 1985 C CA . ASP B 1 104 ? -6.602 36.819 31.530 1.00 28.06 104 ASP B CA 1
ATOM 1986 C C . ASP B 1 104 ? -7.102 37.989 32.406 1.00 27.87 104 ASP B C 1
ATOM 1987 O O . ASP B 1 104 ? -7.338 39.079 31.877 1.00 26.35 104 ASP B O 1
ATOM 1992 N N . GLY B 1 105 ? -7.244 37.755 33.723 1.00 27.23 105 GLY B N 1
ATOM 1993 C CA . GLY B 1 105 ? -7.772 38.757 34.639 1.00 26.87 105 GLY B CA 1
ATOM 1994 C C . GLY B 1 105 ? -9.285 38.960 34.581 1.00 26.83 105 GLY B C 1
ATOM 1995 O O . GLY B 1 105 ? -9.840 39.769 35.347 1.00 25.95 105 GLY B O 1
ATOM 1996 N N . GLN B 1 106 ? -9.934 38.265 33.641 1.00 26.52 106 GLN B N 1
ATOM 1997 C CA . GLN B 1 106 ? -11.359 38.418 33.366 1.00 27.93 106 GLN B CA 1
ATOM 1998 C C . GLN B 1 106 ? -12.332 37.425 34.033 1.00 28.31 106 GLN B C 1
ATOM 1999 O O . GLN B 1 106 ? -13.559 37.537 33.842 1.00 29.43 106 GLN B O 1
ATOM 2005 N N . GLY B 1 107 ? -11.827 36.538 34.883 1.00 28.23 107 GLY B N 1
ATOM 2006 C CA . GLY B 1 107 ? -12.726 35.637 35.613 1.00 30.48 107 GLY B CA 1
ATOM 2007 C C . GLY B 1 107 ? -12.270 34.185 35.690 1.00 29.95 107 GLY B C 1
ATOM 2008 O O . GLY B 1 107 ? -11.245 33.819 35.140 1.00 31.58 107 GLY B O 1
ATOM 2009 N N . ASN B 1 108 ? -13.040 33.370 36.393 1.00 29.75 108 ASN B N 1
ATOM 2010 C CA . ASN B 1 108 ? -12.725 31.971 36.555 1.00 29.12 108 ASN B CA 1
ATOM 2011 C C . ASN B 1 108 ? -13.384 31.248 35.358 1.00 28.64 108 ASN B C 1
ATOM 2012 O O . ASN B 1 108 ? -13.991 31.886 34.475 1.00 27.54 108 ASN B O 1
ATOM 2017 N N . TYR B 1 109 ? -13.276 29.935 35.351 1.00 27.55 109 TYR B N 1
ATOM 2018 C CA . TYR B 1 109 ? -13.742 29.129 34.242 1.00 26.86 109 TYR B CA 1
ATOM 2019 C C . TYR B 1 109 ? -14.896 28.265 34.714 1.00 26.87 109 TYR B C 1
ATOM 2020 O O . TYR B 1 109 ? -14.774 27.519 35.715 1.00 28.16 109 TYR B O 1
ATOM 2029 N N . ASP B 1 110 ? -16.043 28.443 34.059 1.00 25.58 110 ASP B N 1
ATOM 2030 C CA . ASP B 1 110 ? -17.277 27.743 34.462 1.00 23.93 110 ASP B CA 1
ATOM 2031 C C . ASP B 1 110 ? -17.250 26.279 33.982 1.00 24.36 110 ASP B C 1
ATOM 2032 O O . ASP B 1 110 ? -17.826 25.405 34.623 1.00 25.19 110 ASP B O 1
ATOM 2037 N N . LEU B 1 111 ? -16.532 26.009 32.879 1.00 24.28 111 LEU B N 1
ATOM 2038 C CA . LEU B 1 111 ? -16.377 24.655 32.352 1.00 23.23 111 LEU B CA 1
ATOM 2039 C C . LEU B 1 111 ? -14.898 24.341 32.227 1.00 24.43 111 LEU B C 1
ATOM 2040 O O . LEU B 1 111 ? -14.157 25.023 31.495 1.00 26.15 111 LEU B O 1
ATOM 2045 N N . VAL B 1 112 ? -14.480 23.269 32.896 1.00 25.54 112 VAL B N 1
ATOM 2046 C CA . VAL B 1 112 ? -13.111 22.743 32.836 1.00 25.50 112 VAL B CA 1
ATOM 2047 C C . VAL B 1 112 ? -13.075 21.369 32.141 1.00 25.72 112 VAL B C 1
ATOM 2048 O O . VAL B 1 112 ? -13.814 20.458 32.547 1.00 25.89 112 VAL B O 1
ATOM 2052 N N . LEU B 1 113 ? -12.245 21.235 31.094 1.00 24.83 113 LEU B N 1
ATOM 2053 C CA . LEU B 1 113 ? -12.059 19.944 30.377 1.00 23.83 113 LEU B CA 1
ATOM 2054 C C . LEU B 1 113 ? -10.603 19.506 30.573 1.00 25.25 113 LEU B C 1
ATOM 2055 O O . LEU B 1 113 ? -9.678 20.316 30.478 1.00 25.39 113 LEU B O 1
ATOM 2060 N N . MET B 1 114 ? -10.395 18.226 30.824 1.00 23.55 114 MET B N 1
ATOM 2061 C CA . MET B 1 114 ? -9.076 17.721 31.152 1.00 25.07 114 MET B CA 1
ATOM 2062 C C . MET B 1 114 ? -8.732 16.600 30.164 1.00 24.34 114 MET B C 1
ATOM 2063 O O . MET B 1 114 ? -9.543 15.693 29.906 1.00 22.85 114 MET B O 1
ATOM 2072 N N . LEU B 1 115 ? -7.535 16.706 29.597 1.00 24.32 115 LEU B N 1
ATOM 2073 C CA . LEU B 1 115 ? -7.045 15.780 28.627 1.00 25.67 115 LEU B CA 1
ATOM 2074 C C . LEU B 1 115 ? -5.558 15.601 28.984 1.00 25.51 115 LEU B C 1
ATOM 2075 O O . LEU B 1 115 ? -4.843 16.586 29.262 1.00 27.37 115 LEU B O 1
ATOM 2080 N N . GLY B 1 116 ? -5.056 14.387 28.918 1.00 26.25 116 GLY B N 1
ATOM 2081 C CA . GLY B 1 116 ? -3.621 14.164 28.956 1.00 26.27 116 GLY B CA 1
ATOM 2082 C C . GLY B 1 116 ? -3.100 14.191 30.378 1.00 27.64 116 GLY B C 1
ATOM 2083 O O . GLY B 1 116 ? -1.891 14.267 30.610 1.00 26.45 116 GLY B O 1
ATOM 2084 N N . SER B 1 117 ? -3.968 14.171 31.378 1.00 28.59 117 SER B N 1
ATOM 2085 C CA . SER B 1 117 ? -3.373 14.294 32.711 1.00 30.76 117 SER B CA 1
ATOM 2086 C C . SER B 1 117 ? -2.751 12.933 33.150 1.00 29.59 117 SER B C 1
ATOM 2087 O O . SER B 1 117 ? -3.187 11.868 32.687 1.00 29.32 117 SER B O 1
ATOM 2090 N N . ILE B 1 118 ? -1.705 12.997 33.978 1.00 28.38 118 ILE B N 1
ATOM 2091 C CA . ILE B 1 118 ? -1.199 11.815 34.679 1.00 26.48 118 ILE B CA 1
ATOM 2092 C C . ILE B 1 118 ? -2.377 11.350 35.510 1.00 27.27 118 ILE B C 1
ATOM 2093 O O . ILE B 1 118 ? -2.902 12.096 36.363 1.00 24.94 118 ILE B O 1
ATOM 2098 N N . TYR B 1 119 ? -2.824 10.131 35.209 1.00 27.80 119 TYR B N 1
ATOM 2099 C CA . TYR B 1 119 ? -4.111 9.641 35.715 1.00 28.98 119 TYR B CA 1
ATOM 2100 C C . TYR B 1 119 ? -4.386 9.972 37.186 1.00 29.01 119 TYR B C 1
ATOM 2101 O O . TYR B 1 119 ? -5.394 10.636 37.491 1.00 30.36 119 TYR B O 1
ATOM 2110 N N . TYR B 1 120 ? -3.512 9.537 38.082 1.00 29.02 120 TYR B N 1
ATOM 2111 C CA . TYR B 1 120 ? -3.679 9.800 39.506 1.00 29.96 120 TYR B CA 1
ATOM 2112 C C . TYR B 1 120 ? -3.857 11.293 39.870 1.00 29.17 120 TYR B C 1
ATOM 2113 O O . TYR B 1 120 ? -4.713 11.670 40.698 1.00 28.99 120 TYR B O 1
ATOM 2122 N N . HIS B 1 121 ? -3.045 12.138 39.230 1.00 28.44 121 HIS B N 1
ATOM 2123 C CA . HIS B 1 121 ? -3.096 13.583 39.457 1.00 28.06 121 HIS B CA 1
ATOM 2124 C C . HIS B 1 121 ? -4.351 14.257 38.923 1.00 29.04 121 HIS B C 1
ATOM 2125 O O . HIS B 1 121 ? -4.953 15.085 39.653 1.00 29.47 121 HIS B O 1
ATOM 2132 N N . GLY B 1 122 ? -4.776 13.859 37.713 1.00 28.08 122 GLY B N 1
ATOM 2133 C CA . GLY B 1 122 ? -6.028 14.385 37.108 1.00 29.21 122 GLY B CA 1
ATOM 2134 C C . GLY B 1 122 ? -7.192 13.962 38.004 1.00 28.99 122 GLY B C 1
ATOM 2135 O O . GLY B 1 122 ? -8.037 14.782 38.368 1.00 30.49 122 GLY B O 1
ATOM 2136 N N . SER B 1 123 ? -7.175 12.699 38.440 1.00 28.34 123 SER B N 1
ATOM 2137 C CA . SER B 1 123 ? -8.163 12.174 39.386 1.00 28.86 123 SER B CA 1
ATOM 2138 C C . SER B 1 123 ? -8.245 12.993 40.689 1.00 28.29 123 SER B C 1
ATOM 2139 O O . SER B 1 123 ? -9.338 13.309 41.152 1.00 28.11 123 SER B O 1
ATOM 2142 N N . GLN B 1 124 ? -7.097 13.361 41.239 1.00 29.05 124 GLN B N 1
ATOM 2143 C CA . GLN B 1 124 ? -7.021 14.169 42.457 1.00 30.23 124 GLN B CA 1
ATOM 2144 C C . GLN B 1 124 ? -7.655 15.558 42.282 1.00 30.39 124 GLN B C 1
ATOM 2145 O O . GLN B 1 124 ? -8.473 15.995 43.103 1.00 30.18 124 GLN B O 1
ATOM 2151 N N . MET B 1 125 ? -7.240 16.235 41.217 1.00 30.04 125 MET B N 1
ATOM 2152 C CA . MET B 1 125 ? -7.743 17.542 40.826 1.00 31.11 125 MET B CA 1
ATOM 2153 C C . MET B 1 125 ? -9.249 17.473 40.616 1.00 29.96 125 MET B C 1
ATOM 2154 O O . MET B 1 125 ? -9.963 18.368 41.033 1.00 29.48 125 MET B O 1
ATOM 2159 N N . LEU B 1 126 ? -9.714 16.408 39.949 1.00 29.93 126 LEU B N 1
ATOM 2160 C CA . LEU B 1 126 ? -11.118 16.278 39.662 1.00 29.26 126 LEU B CA 1
ATOM 2161 C C . LEU B 1 126 ? -11.907 16.129 40.976 1.00 30.06 126 LEU B C 1
ATOM 2162 O O . LEU B 1 126 ? -12.947 16.753 41.116 1.00 30.96 126 LEU B O 1
ATOM 2167 N N . ALA B 1 127 ? -11.397 15.354 41.937 1.00 29.87 127 ALA B N 1
ATOM 2168 C CA . ALA B 1 127 ? -12.092 15.165 43.232 1.00 30.13 127 ALA B CA 1
ATOM 2169 C C . ALA B 1 127 ? -12.194 16.476 44.012 1.00 29.51 127 ALA B C 1
ATOM 2170 O O . ALA B 1 127 ? -13.218 16.768 44.593 1.00 27.57 127 ALA B O 1
ATOM 2172 N N . ALA B 1 128 ? -11.094 17.241 44.013 1.00 29.51 128 ALA B N 1
ATOM 2173 C CA . ALA B 1 128 ? -11.025 18.598 44.605 1.00 28.79 128 ALA B CA 1
ATOM 2174 C C . ALA B 1 128 ? -12.082 19.523 44.019 1.00 29.34 128 ALA B C 1
ATOM 2175 O O . ALA B 1 128 ? -12.772 20.218 44.763 1.00 30.94 128 ALA B O 1
ATOM 2177 N N . ILE B 1 129 ? -12.192 19.570 42.687 1.00 28.86 129 ILE B N 1
ATOM 2178 C CA . ILE B 1 129 ? -13.220 20.394 42.033 1.00 29.26 129 ILE B CA 1
ATOM 2179 C C . ILE B 1 129 ? -14.606 19.835 42.323 1.00 29.24 129 ILE B C 1
ATOM 2180 O O . ILE B 1 129 ? -15.534 20.605 42.503 1.00 30.76 129 ILE B O 1
ATOM 2185 N N . LYS B 1 130 ? -14.773 18.519 42.363 1.00 29.02 130 LYS B N 1
ATOM 2186 C CA . LYS B 1 130 ? -16.075 17.991 42.710 1.00 31.38 130 LYS B CA 1
ATOM 2187 C C . LYS B 1 130 ? -16.461 18.372 44.156 1.00 31.53 130 LYS B C 1
ATOM 2188 O O . LYS B 1 130 ? -17.595 18.771 44.415 1.00 30.52 130 LYS B O 1
ATOM 2194 N N . ASN B 1 131 ? -15.530 18.239 45.096 1.00 32.09 131 ASN B N 1
ATOM 2195 C CA . ASN B 1 131 ? -15.823 18.525 46.505 1.00 32.36 131 ASN B CA 1
ATOM 2196 C C . ASN B 1 131 ? -15.996 19.977 46.913 1.00 32.03 131 ASN B C 1
ATOM 2197 O O . ASN B 1 131 ? -16.820 20.318 47.793 1.00 30.42 131 ASN B O 1
ATOM 2202 N N . PHE B 1 132 ? -15.173 20.822 46.324 1.00 30.74 132 PHE B N 1
ATOM 2203 C CA . PHE B 1 132 ? -15.006 22.170 46.825 1.00 31.23 132 PHE B CA 1
ATOM 2204 C C . PHE B 1 132 ? -15.276 23.249 45.772 1.00 30.35 132 PHE B C 1
ATOM 2205 O O . PHE B 1 132 ? -15.157 24.410 46.065 1.00 29.71 132 PHE B O 1
ATOM 2213 N N . ALA B 1 133 ? -15.622 22.854 44.549 1.00 30.22 133 ALA B N 1
ATOM 2214 C CA . ALA B 1 133 ? -15.857 23.839 43.488 1.00 30.44 133 ALA B CA 1
ATOM 2215 C C . ALA B 1 133 ? -17.135 23.575 42.642 1.00 30.96 133 ALA B C 1
ATOM 2216 O O . ALA B 1 133 ? -17.005 23.327 41.425 1.00 28.02 133 ALA B O 1
ATOM 2218 N N . PRO B 1 134 ? -18.363 23.664 43.251 1.00 31.99 134 PRO B N 1
ATOM 2219 C CA . PRO B 1 134 ? -19.640 23.428 42.475 1.00 31.80 134 PRO B CA 1
ATOM 2220 C C . PRO B 1 134 ? -19.962 24.495 41.431 1.00 31.47 134 PRO B C 1
ATOM 2221 O O . PRO B 1 134 ? -20.771 24.264 40.541 1.00 31.76 134 PRO B O 1
ATOM 2225 N N . HIS B 1 135 ? -19.354 25.665 41.564 1.00 31.32 135 HIS B N 1
ATOM 2226 C CA . HIS B 1 135 ? -19.268 26.628 40.452 1.00 31.19 135 HIS B CA 1
ATOM 2227 C C . HIS B 1 135 ? -18.555 26.160 39.126 1.00 30.26 135 HIS B C 1
ATOM 2228 O O . HIS B 1 135 ? -18.529 26.898 38.154 1.00 29.64 135 HIS B O 1
ATOM 2235 N N . ILE B 1 136 ? -17.991 24.956 39.102 1.00 29.32 136 ILE B N 1
ATOM 2236 C CA . ILE B 1 136 ? -17.293 24.434 37.920 1.00 29.35 136 ILE B CA 1
ATOM 2237 C C . ILE B 1 136 ? -17.919 23.091 37.533 1.00 28.67 136 ILE B C 1
ATOM 2238 O O . ILE B 1 136 ? -18.094 22.214 38.390 1.00 28.73 136 ILE B O 1
ATOM 2243 N N . ARG B 1 137 ? -18.251 22.948 36.254 1.00 28.73 137 ARG B N 1
ATOM 2244 C CA . ARG B 1 137 ? -18.529 21.646 35.644 1.00 30.00 137 ARG B CA 1
ATOM 2245 C C . ARG B 1 137 ? -17.222 21.095 35.027 1.00 30.19 137 ARG B C 1
ATOM 2246 O O . ARG B 1 137 ? -16.637 21.771 34.149 1.00 30.13 137 ARG B O 1
ATOM 2254 N N . ALA B 1 138 ? -16.816 19.875 35.450 1.00 29.60 138 ALA B N 1
ATOM 2255 C CA . ALA B 1 138 ? -15.557 19.261 35.056 1.00 30.52 138 ALA B CA 1
ATOM 2256 C C . ALA B 1 138 ? -15.804 18.067 34.113 1.00 30.44 138 ALA B C 1
ATOM 2257 O O . ALA B 1 138 ? -16.590 17.129 34.433 1.00 29.85 138 ALA B O 1
ATOM 2259 N N . LEU B 1 139 ? -15.147 18.114 32.963 1.00 30.83 139 LEU B N 1
ATOM 2260 C CA . LEU B 1 139 ? -15.244 17.076 31.922 1.00 30.71 139 LEU B CA 1
ATOM 2261 C C . LEU B 1 139 ? -13.865 16.443 31.730 1.00 30.49 139 LEU B C 1
ATOM 2262 O O . LEU B 1 139 ? -12.847 17.143 31.636 1.00 30.45 139 LEU B O 1
ATOM 2267 N N . ALA B 1 140 ? -13.847 15.121 31.766 1.00 29.83 140 ALA B N 1
ATOM 2268 C CA . ALA B 1 140 ? -12.655 14.321 31.488 1.00 29.86 140 ALA B CA 1
ATOM 2269 C C . ALA B 1 140 ? -12.793 13.765 30.057 1.00 29.03 140 ALA B C 1
ATOM 2270 O O . ALA B 1 140 ? -13.674 12.922 29.760 1.00 29.27 140 ALA B O 1
ATOM 2272 N N . ILE B 1 141 ? -11.913 14.237 29.205 1.00 29.30 141 ILE B N 1
ATOM 2273 C CA . ILE B 1 141 ? -11.935 13.914 27.783 1.00 29.10 141 ILE B CA 1
ATOM 2274 C C . ILE B 1 141 ? -10.631 13.201 27.397 1.00 28.80 141 ILE B C 1
ATOM 2275 O O . ILE B 1 141 ? -10.000 13.549 26.448 1.00 30.59 141 ILE B O 1
ATOM 2280 N N . ASP B 1 142 ? -10.295 12.190 28.202 1.00 30.14 142 ASP B N 1
ATOM 2281 C CA . ASP B 1 142 ? -9.157 11.309 28.029 1.00 30.86 142 ASP B CA 1
ATOM 2282 C C . ASP B 1 142 ? -9.553 9.897 27.486 1.00 30.85 142 ASP B C 1
ATOM 2283 O O . ASP B 1 142 ? -10.745 9.551 27.353 1.00 30.02 142 ASP B O 1
ATOM 2288 N N . ARG B 1 143 ? -8.543 9.083 27.189 1.00 30.06 143 ARG B N 1
ATOM 2289 C CA . ARG B 1 143 ? -8.771 7.707 26.743 1.00 29.40 143 ARG B CA 1
ATOM 2290 C C . ARG B 1 143 ? -8.959 6.748 27.927 1.00 30.05 143 ARG B C 1
ATOM 2291 O O . ARG B 1 143 ? -9.036 5.527 27.739 1.00 30.26 143 ARG B O 1
ATOM 2299 N N . TYR B 1 144 ? -9.017 7.312 29.129 1.00 28.99 144 TYR B N 1
ATOM 2300 C CA . TYR B 1 144 ? -9.266 6.594 30.405 1.00 30.81 144 TYR B CA 1
ATOM 2301 C C . TYR B 1 144 ? -10.492 7.206 31.050 1.00 30.54 144 TYR B C 1
ATOM 2302 O O . TYR B 1 144 ? -10.648 8.445 31.051 1.00 30.45 144 TYR B O 1
ATOM 2311 N N . TYR B 1 145 ? -11.340 6.351 31.623 1.00 31.32 145 TYR B N 1
ATOM 2312 C CA . TYR B 1 145 ? -12.513 6.767 32.366 1.00 30.67 145 TYR B CA 1
ATOM 2313 C C . TYR B 1 145 ? -12.113 7.378 33.708 1.00 31.53 145 TYR B C 1
ATOM 2314 O O . TYR B 1 145 ? -11.446 6.717 34.509 1.00 31.25 145 TYR B O 1
ATOM 2323 N N . HIS B 1 146 ? -12.588 8.608 33.969 1.00 31.12 146 HIS B N 1
ATOM 2324 C CA . HIS B 1 146 ? -12.337 9.335 35.226 1.00 31.37 146 HIS B CA 1
ATOM 2325 C C . HIS B 1 146 ? -13.637 9.440 36.043 1.00 30.74 146 HIS B C 1
ATOM 2326 O O . HIS B 1 146 ? -14.480 10.297 35.765 1.00 31.72 146 HIS B O 1
ATOM 2333 N N . PRO B 1 147 ? -13.819 8.574 37.025 1.00 30.85 147 PRO B N 1
ATOM 2334 C CA . PRO B 1 147 ? -15.062 8.626 37.829 1.00 31.03 147 PRO B CA 1
ATOM 2335 C C . PRO B 1 147 ? -15.344 9.955 38.546 1.00 30.88 147 PRO B C 1
ATOM 2336 O O . PRO B 1 147 ? -16.515 10.261 38.804 1.00 31.81 147 PRO B O 1
ATOM 2340 N N . ASN B 1 148 ? -14.295 10.727 38.863 1.00 31.31 148 ASN B N 1
ATOM 2341 C CA . ASN B 1 148 ? -14.424 11.968 39.693 1.00 30.56 148 ASN B CA 1
ATOM 2342 C C . ASN B 1 148 ? -14.902 13.180 38.936 1.00 30.97 148 ASN B C 1
ATOM 2343 O O . ASN B 1 148 ? -15.225 14.176 39.560 1.00 30.53 148 ASN B O 1
ATOM 2348 N N . ALA B 1 149 ? -14.929 13.090 37.593 1.00 30.46 149 ALA B N 1
ATOM 2349 C CA . ALA B 1 149 ? -15.458 14.198 36.726 1.00 30.56 149 ALA B CA 1
ATOM 2350 C C . ALA B 1 149 ? -16.978 14.210 36.819 1.00 29.90 149 ALA B C 1
ATOM 2351 O O . ALA B 1 149 ? -17.570 13.264 37.369 1.00 29.09 149 ALA B O 1
ATOM 2353 N N . ASP B 1 150 ? -17.622 15.232 36.261 1.00 29.87 150 ASP B N 1
ATOM 2354 C CA . ASP B 1 150 ? -19.090 15.223 36.133 1.00 28.87 150 ASP B CA 1
ATOM 2355 C C . ASP B 1 150 ? -19.462 14.316 34.966 1.00 28.19 150 ASP B C 1
ATOM 2356 O O . ASP B 1 150 ? -20.474 13.609 35.036 1.00 27.14 150 ASP B O 1
ATOM 2361 N N . MET B 1 151 ? -18.646 14.355 33.909 1.00 25.88 151 MET B N 1
ATOM 2362 C CA . MET B 1 151 ? -18.800 13.513 32.712 1.00 25.63 151 MET B CA 1
ATOM 2363 C C . MET B 1 151 ? -17.408 13.134 32.193 1.00 25.60 151 MET B C 1
ATOM 2364 O O . MET B 1 151 ? -16.464 13.909 32.317 1.00 25.18 151 MET B O 1
ATOM 2369 N N . SER B 1 152 ? -17.311 11.932 31.628 1.00 24.77 152 SER B N 1
ATOM 2370 C CA . SER B 1 152 ? -16.066 11.312 31.174 1.00 25.54 152 SER B CA 1
ATOM 2371 C C . SER B 1 152 ? -16.257 10.440 29.917 1.00 25.89 152 SER B C 1
ATOM 2372 O O . SER B 1 152 ? -17.242 9.674 29.816 1.00 25.89 152 SER B O 1
ATOM 2375 N N . PHE B 1 153 ? -15.302 10.536 28.982 1.00 25.79 153 PHE B N 1
ATOM 2376 C CA . PHE B 1 153 ? -15.067 9.453 28.021 1.00 26.23 153 PHE B CA 1
ATOM 2377 C C . PHE B 1 153 ? -14.784 8.095 28.774 1.00 26.61 153 PHE B C 1
ATOM 2378 O O . PHE B 1 153 ? -14.388 8.054 29.972 1.00 26.87 153 PHE B O 1
ATOM 2386 N N . GLY B 1 154 ? -15.048 6.984 28.096 1.00 27.01 154 GLY B N 1
ATOM 2387 C CA . GLY B 1 154 ? -14.757 5.674 28.698 1.00 26.93 154 GLY B CA 1
ATOM 2388 C C . GLY B 1 154 ? -13.310 5.266 28.563 1.00 27.88 154 GLY B C 1
ATOM 2389 O O . GLY B 1 154 ? -12.433 6.087 28.266 1.00 28.77 154 GLY B O 1
ATOM 2390 N N . ASN B 1 155 ? -13.045 3.986 28.785 1.00 28.04 155 ASN B N 1
ATOM 2391 C CA . ASN B 1 155 ? -11.707 3.469 28.543 1.00 29.32 155 ASN B CA 1
ATOM 2392 C C . ASN B 1 155 ? -11.516 3.079 27.064 1.00 29.71 155 ASN B C 1
ATOM 2393 O O . ASN B 1 155 ? -11.897 1.998 26.691 1.00 30.88 155 ASN B O 1
ATOM 2398 N N . LEU B 1 156 ? -10.913 3.937 26.249 1.00 29.62 156 LEU B N 1
ATOM 2399 C CA . LEU B 1 156 ? -10.732 3.658 24.804 1.00 30.49 156 LEU B CA 1
ATOM 2400 C C . LEU B 1 156 ? -9.266 3.495 24.382 1.00 29.48 156 LEU B C 1
ATOM 2401 O O . LEU B 1 156 ? -8.943 3.450 23.176 1.00 28.77 156 LEU B O 1
ATOM 2406 N N . TRP B 1 157 ? -8.396 3.415 25.379 1.00 27.79 157 TRP B N 1
ATOM 2407 C CA . TRP B 1 157 ? -6.970 3.285 25.174 1.00 27.40 157 TRP B CA 1
ATOM 2408 C C . TRP B 1 157 ? -6.534 2.027 24.370 1.00 26.73 157 TRP B C 1
ATOM 2409 O O . TRP B 1 157 ? -5.450 2.038 23.799 1.00 27.35 157 TRP B O 1
ATOM 2420 N N . LYS B 1 158 ? -7.345 0.962 24.349 1.00 27.05 158 LYS B N 1
ATOM 2421 C CA . LYS B 1 158 ? -7.044 -0.265 23.580 1.00 25.63 158 LYS B CA 1
ATOM 2422 C C . LYS B 1 158 ? -7.192 -0.081 22.090 1.00 26.20 158 LYS B C 1
ATOM 2423 O O . LYS B 1 158 ? -6.666 -0.868 21.300 1.00 25.75 158 LYS B O 1
ATOM 2429 N N . LYS B 1 159 ? -7.934 0.943 21.706 1.00 27.39 159 LYS B N 1
ATOM 2430 C CA . LYS B 1 159 ? -8.077 1.315 20.315 1.00 28.43 159 LYS B CA 1
ATOM 2431 C C . LYS B 1 159 ? -8.054 2.856 20.234 1.00 29.22 159 LYS B C 1
ATOM 2432 O O . LYS B 1 159 ? -9.113 3.471 20.152 1.00 28.44 159 LYS B O 1
ATOM 2438 N N . GLU B 1 160 ? -6.856 3.456 20.244 1.00 29.96 160 GLU B N 1
ATOM 2439 C CA . GLU B 1 160 ? -6.691 4.938 20.328 1.00 31.15 160 GLU B CA 1
ATOM 2440 C C . GLU B 1 160 ? -7.476 5.685 19.254 1.00 31.53 160 GLU B C 1
ATOM 2441 O O . GLU B 1 160 ? -7.965 6.777 19.528 1.00 31.34 160 GLU B O 1
ATOM 2447 N N . GLU B 1 161 ? -7.620 5.088 18.055 1.00 32.74 161 GLU B N 1
ATOM 2448 C CA . GLU B 1 161 ? -8.386 5.723 16.960 1.00 33.93 161 GLU B CA 1
ATOM 2449 C C . GLU B 1 161 ? -9.839 6.003 17.334 1.00 32.76 161 GLU B C 1
ATOM 2450 O O . GLU B 1 161 ? -10.414 6.957 16.831 1.00 33.57 161 GLU B O 1
ATOM 2456 N N . ASP B 1 162 ? -10.432 5.158 18.180 1.00 31.29 162 ASP B N 1
ATOM 2457 C CA . ASP B 1 162 ? -11.772 5.381 18.715 1.00 30.99 162 ASP B CA 1
ATOM 2458 C C . ASP B 1 162 ? -11.809 6.697 19.508 1.00 31.04 162 ASP B C 1
ATOM 2459 O O . ASP B 1 162 ? -12.769 7.468 19.417 1.00 30.26 162 ASP B O 1
ATOM 2464 N N . TYR B 1 163 ? -10.754 6.922 20.296 1.00 30.76 163 TYR B N 1
ATOM 2465 C CA . TYR B 1 163 ? -10.576 8.147 21.093 1.00 31.38 163 TYR B CA 1
ATOM 2466 C C . TYR B 1 163 ? -10.296 9.369 20.204 1.00 32.23 163 TYR B C 1
ATOM 2467 O O . TYR B 1 163 ? -10.974 10.387 20.331 1.00 33.23 163 TYR B O 1
ATOM 2476 N N . LEU B 1 164 ? -9.327 9.248 19.286 1.00 31.76 164 LEU B N 1
ATOM 2477 C CA . LEU B 1 164 ? -9.049 10.311 18.318 1.00 32.55 164 LEU B CA 1
ATOM 2478 C C . LEU B 1 164 ? -10.301 10.747 17.537 1.00 32.79 164 LEU B C 1
ATOM 2479 O O . LEU B 1 164 ? -10.477 11.952 17.304 1.00 32.11 164 LEU B O 1
ATOM 2484 N N . LYS B 1 165 ? -11.184 9.793 17.196 1.00 33.30 165 LYS B N 1
ATOM 2485 C CA . LYS B 1 165 ? -12.474 10.127 16.506 1.00 34.04 165 LYS B CA 1
ATOM 2486 C C . LYS B 1 165 ? -13.342 11.047 17.367 1.00 33.37 165 LYS B C 1
ATOM 2487 O O . LYS B 1 165 ? -13.845 12.076 16.880 1.00 33.81 165 LYS B O 1
ATOM 2493 N N . LEU B 1 166 ? -13.521 10.678 18.625 1.00 32.28 166 LEU B N 1
ATOM 2494 C CA . LEU B 1 166 ? -14.190 11.550 19.605 1.00 32.54 166 LEU B CA 1
ATOM 2495 C C . LEU B 1 166 ? -13.630 13.002 19.694 1.00 32.71 166 LEU B C 1
ATOM 2496 O O . LEU B 1 166 ? -14.411 13.976 19.753 1.00 33.08 166 LEU B O 1
ATOM 2501 N N . LEU B 1 167 ? -12.300 13.132 19.723 1.00 31.74 167 LEU B N 1
ATOM 2502 C CA . LEU B 1 167 ? -11.649 14.446 19.665 1.00 31.08 167 LEU B CA 1
ATOM 2503 C C . LEU B 1 167 ? -11.993 15.186 18.391 1.00 31.90 167 LEU B C 1
ATOM 2504 O O . LEU B 1 167 ? -12.263 16.402 18.417 1.00 32.91 167 LEU B O 1
ATOM 2509 N N . ASP B 1 168 ? -11.983 14.450 17.276 1.00 31.51 168 ASP B N 1
ATOM 2510 C CA . ASP B 1 168 ? -12.278 15.004 15.960 1.00 31.40 168 ASP B CA 1
ATOM 2511 C C . ASP B 1 168 ? -13.736 15.454 15.887 1.00 31.71 168 ASP B C 1
ATOM 2512 O O . ASP B 1 168 ? -14.052 16.393 15.151 1.00 32.17 168 ASP B O 1
ATOM 2517 N N . GLU B 1 169 ? -14.608 14.771 16.627 1.00 31.06 169 GLU B N 1
ATOM 2518 C CA . GLU B 1 169 ? -16.031 15.098 16.684 1.00 31.49 169 GLU B CA 1
ATOM 2519 C C . GLU B 1 169 ? -16.302 16.383 17.503 1.00 31.05 169 GLU B C 1
ATOM 2520 O O . GLU B 1 169 ? -17.218 17.136 17.162 1.00 31.43 169 GLU B O 1
ATOM 2526 N N . ILE B 1 170 ? -15.525 16.618 18.570 1.00 30.44 170 ILE B N 1
ATOM 2527 C CA . ILE B 1 170 ? -15.508 17.898 19.294 1.00 29.37 170 ILE B CA 1
ATOM 2528 C C . ILE B 1 170 ? -14.996 19.006 18.365 1.00 30.97 170 ILE B C 1
ATOM 2529 O O . ILE B 1 170 ? -15.699 19.980 18.118 1.00 31.63 170 ILE B O 1
ATOM 2534 N N . LEU B 1 171 ? -13.786 18.836 17.829 1.00 31.45 171 LEU B N 1
ATOM 2535 C CA . LEU B 1 171 ? -13.170 19.798 16.937 1.00 30.90 171 LEU B CA 1
ATOM 2536 C C . LEU B 1 171 ? -14.011 20.221 15.693 1.00 31.37 171 LEU B C 1
ATOM 2537 O O . LEU B 1 171 ? -14.076 21.410 15.370 1.00 32.07 171 LEU B O 1
ATOM 2542 N N . ALA B 1 172 ? -14.641 19.258 15.004 1.00 31.91 172 ALA B N 1
ATOM 2543 C CA . ALA B 1 172 ? -15.575 19.512 13.896 1.00 31.61 172 ALA B CA 1
ATOM 2544 C C . ALA B 1 172 ? -16.746 20.476 14.206 1.00 32.51 172 ALA B C 1
ATOM 2545 O O . ALA B 1 172 ? -17.283 21.103 13.294 1.00 30.69 172 ALA B O 1
ATOM 2547 N N . GLU B 1 173 ? -17.153 20.568 15.472 1.00 32.70 173 GLU B N 1
ATOM 2548 C CA . GLU B 1 173 ? -18.208 21.490 15.913 1.00 34.42 173 GLU B CA 1
ATOM 2549 C C . GLU B 1 173 ? -17.641 22.777 16.491 1.00 35.50 173 GLU B C 1
ATOM 2550 O O . GLU B 1 173 ? -18.299 23.805 16.492 1.00 35.88 173 GLU B O 1
ATOM 2556 N N . LEU B 1 174 ? -16.433 22.670 17.037 1.00 37.17 174 LEU B N 1
ATOM 2557 C CA . LEU B 1 174 ? -15.638 23.756 17.654 1.00 37.65 174 LEU B CA 1
ATOM 2558 C C . LEU B 1 174 ? -15.570 23.707 19.208 1.00 38.04 174 LEU B C 1
ATOM 2559 O O . LEU B 1 174 ? -14.608 23.161 19.765 1.00 38.80 174 LEU B O 1
ATOM 2565 N N . MET C 1 18 ? 18.990 19.909 -10.741 1.00 31.99 18 MET C N 1
ATOM 2566 C CA . MET C 1 18 ? 17.944 19.403 -9.763 1.00 31.83 18 MET C CA 1
ATOM 2567 C C . MET C 1 18 ? 17.710 20.131 -8.396 1.00 30.24 18 MET C C 1
ATOM 2568 O O . MET C 1 18 ? 18.646 20.388 -7.642 1.00 29.88 18 MET C O 1
ATOM 2573 N N . ALA C 1 19 ? 16.442 20.369 -8.073 1.00 28.23 19 ALA C N 1
ATOM 2574 C CA . ALA C 1 19 ? 16.015 21.028 -6.795 1.00 28.39 19 ALA C CA 1
ATOM 2575 C C . ALA C 1 19 ? 16.770 20.495 -5.549 1.00 28.85 19 ALA C C 1
ATOM 2576 O O . ALA C 1 19 ? 16.889 19.268 -5.330 1.00 29.39 19 ALA C O 1
ATOM 2578 N N . THR C 1 20 ? 17.368 21.404 -4.790 1.00 28.39 20 THR C N 1
ATOM 2579 C CA . THR C 1 20 ? 17.994 21.051 -3.524 1.00 28.50 20 THR C CA 1
ATOM 2580 C C . THR C 1 20 ? 16.918 20.482 -2.577 1.00 28.07 20 THR C C 1
ATOM 2581 O O . THR C 1 20 ? 15.798 21.017 -2.490 1.00 29.03 20 THR C O 1
ATOM 2585 N N . LEU C 1 21 ? 17.227 19.384 -1.890 1.00 27.49 21 LEU C N 1
ATOM 2586 C CA . LEU C 1 21 ? 16.273 18.827 -0.884 1.00 27.49 21 LEU C CA 1
ATOM 2587 C C . LEU C 1 21 ? 16.116 19.753 0.353 1.00 27.54 21 LEU C C 1
ATOM 2588 O O . LEU C 1 21 ? 17.107 20.129 0.959 1.00 28.41 21 LEU C O 1
ATOM 2593 N N . LEU C 1 22 ? 14.872 20.155 0.652 1.00 28.20 22 LEU C N 1
ATOM 2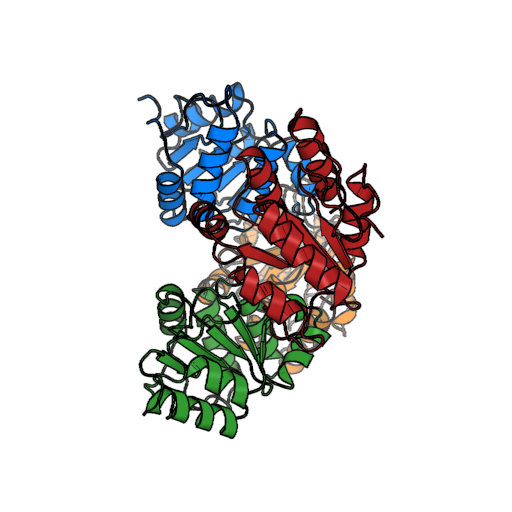594 C CA . LEU C 1 22 ? 14.506 20.843 1.883 1.00 27.80 22 LEU C CA 1
ATOM 2595 C C . LEU C 1 22 ? 14.025 19.833 2.911 1.00 27.76 22 LEU C C 1
ATOM 2596 O O . LEU C 1 22 ? 13.163 19.020 2.619 1.00 28.79 22 LEU C O 1
ATOM 2601 N N . GLU C 1 23 ? 14.581 19.848 4.111 1.00 27.31 23 GLU C N 1
ATOM 2602 C CA . GLU C 1 23 ? 14.144 18.890 5.172 1.00 26.86 23 GLU C CA 1
ATOM 2603 C C . GLU C 1 23 ? 13.601 19.562 6.408 1.00 25.81 23 GLU C C 1
ATOM 2604 O O . GLU C 1 23 ? 13.293 18.933 7.425 1.00 24.07 23 GLU C O 1
ATOM 2610 N N . LYS C 1 24 ? 13.474 20.877 6.319 1.00 25.30 24 LYS C N 1
ATOM 2611 C CA . LYS C 1 24 ? 13.061 21.667 7.467 1.00 25.70 24 LYS C CA 1
ATOM 2612 C C . LYS C 1 24 ? 12.234 22.843 6.922 1.00 23.72 24 LYS C C 1
ATOM 2613 O O . LYS C 1 24 ? 12.471 23.307 5.803 1.00 24.07 24 LYS C O 1
ATOM 2619 N N . GLY C 1 25 ? 11.283 23.3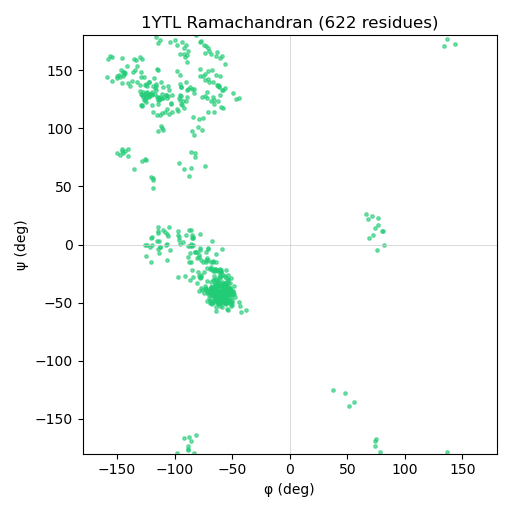26 7.710 1.00 22.31 25 GLY C N 1
ATOM 2620 C CA . GLY C 1 25 ? 10.497 24.464 7.298 1.00 22.01 25 GLY C CA 1
ATOM 2621 C C . GLY C 1 25 ? 11.127 25.814 7.633 1.00 22.61 25 GLY C C 1
ATOM 2622 O O . GLY C 1 25 ? 10.849 26.814 6.948 1.00 21.29 25 GLY C O 1
ATOM 2623 N N . LYS C 1 26 ? 11.903 25.902 8.720 1.00 22.71 26 LYS C N 1
ATOM 2624 C CA . LYS C 1 26 ? 12.568 27.189 9.058 1.00 22.98 26 LYS C CA 1
ATOM 2625 C C . LYS C 1 26 ? 13.366 27.856 7.880 1.00 23.79 26 LYS C C 1
ATOM 2626 O O . LYS C 1 26 ? 13.212 29.122 7.629 1.00 22.83 26 LYS C O 1
ATOM 2632 N N . PRO C 1 27 ? 14.229 27.067 7.150 1.00 24.33 27 PRO C N 1
ATOM 2633 C CA . PRO C 1 27 ? 14.907 27.751 6.005 1.00 23.99 27 PRO C CA 1
ATOM 2634 C C . PRO C 1 27 ? 13.925 28.409 5.017 1.00 25.58 27 PRO C C 1
ATOM 2635 O O . PRO C 1 27 ? 14.215 29.507 4.480 1.00 26.02 27 PRO C O 1
ATOM 2639 N N . VAL C 1 28 ? 12.770 27.781 4.784 1.00 24.53 28 VAL C N 1
ATOM 2640 C CA . VAL C 1 28 ? 11.725 28.352 3.921 1.00 24.56 28 VAL C CA 1
ATOM 2641 C C . VAL C 1 28 ? 11.186 29.671 4.533 1.00 23.52 28 VAL C C 1
ATOM 2642 O O . VAL C 1 28 ? 11.086 30.667 3.809 1.00 22.76 28 VAL C O 1
ATOM 2646 N N . ALA C 1 29 ? 10.854 29.687 5.838 1.00 23.02 29 ALA C N 1
ATOM 2647 C CA . ALA C 1 29 ? 10.434 30.940 6.502 1.00 22.05 29 ALA C CA 1
ATOM 2648 C C . ALA C 1 29 ? 11.493 32.017 6.343 1.00 23.09 29 ALA C C 1
ATOM 2649 O O . ALA C 1 29 ? 11.183 33.187 6.097 1.00 23.13 29 ALA C O 1
ATOM 2651 N N . ASN C 1 30 ? 12.747 31.654 6.551 1.00 22.87 30 ASN C N 1
ATOM 2652 C CA . ASN C 1 30 ? 13.868 32.598 6.364 1.00 23.06 30 ASN C CA 1
ATOM 2653 C C . ASN C 1 30 ? 13.885 33.257 4.964 1.00 24.22 30 ASN C C 1
ATOM 2654 O O . ASN C 1 30 ? 14.019 34.518 4.842 1.00 23.03 30 ASN C O 1
ATOM 2659 N N . MET C 1 31 ? 13.779 32.415 3.930 1.00 24.00 31 MET C N 1
ATOM 2660 C CA . MET C 1 31 ? 13.788 32.909 2.539 1.00 26.05 31 MET C CA 1
ATOM 2661 C C . MET C 1 31 ? 12.576 33.807 2.285 1.00 25.78 31 MET C C 1
ATOM 2662 O O . MET C 1 31 ? 12.711 34.883 1.659 1.00 25.66 31 MET C O 1
ATOM 2667 N N . ILE C 1 32 ? 11.393 33.387 2.781 1.00 24.42 32 ILE C N 1
ATOM 2668 C CA . ILE C 1 32 ? 10.178 34.232 2.670 1.00 24.97 32 ILE C CA 1
ATOM 2669 C C . ILE C 1 32 ? 10.389 35.610 3.295 1.00 25.23 32 ILE C C 1
ATOM 2670 O O . ILE C 1 32 ? 10.102 36.641 2.681 1.00 25.98 32 ILE C O 1
ATOM 2675 N N . LYS C 1 33 ? 10.943 35.630 4.499 1.00 25.80 33 LYS C N 1
ATOM 2676 C CA . LYS C 1 33 ? 11.245 36.909 5.208 1.00 27.01 33 LYS C CA 1
ATOM 2677 C C . LYS C 1 33 ? 12.310 37.783 4.522 1.00 26.22 33 LYS C C 1
ATOM 2678 O O . LYS C 1 33 ? 12.213 38.995 4.505 1.00 27.20 33 LYS C O 1
ATOM 2684 N N . LYS C 1 34 ? 13.305 37.170 3.909 1.00 26.92 34 LYS C N 1
ATOM 2685 C CA . LYS C 1 34 ? 14.325 37.905 3.160 1.00 27.64 34 LYS C CA 1
ATOM 2686 C C . LYS C 1 34 ? 13.897 38.361 1.715 1.00 27.25 34 LYS C C 1
ATOM 2687 O O . LYS C 1 34 ? 14.459 39.311 1.166 1.00 25.79 34 LYS C O 1
ATOM 2693 N N . ALA C 1 35 ? 12.916 37.686 1.112 1.00 25.56 35 ALA C N 1
ATOM 2694 C CA . ALA C 1 35 ? 12.443 38.049 -0.209 1.00 26.17 35 ALA C CA 1
ATOM 2695 C C . ALA C 1 35 ? 11.825 39.431 -0.153 1.00 25.21 35 ALA C C 1
ATOM 2696 O O . ALA C 1 35 ? 11.270 39.797 0.873 1.00 25.77 35 ALA C O 1
ATOM 2698 N N . LYS C 1 36 ? 11.979 40.190 -1.247 1.00 24.97 36 LYS C N 1
ATOM 2699 C CA . LYS C 1 36 ? 11.366 41.543 -1.397 1.00 23.83 36 LYS C CA 1
ATOM 2700 C C . LYS C 1 36 ? 9.841 41.393 -1.577 1.00 24.41 36 LYS C C 1
ATOM 2701 O O . LYS C 1 36 ? 9.064 42.091 -0.930 1.00 23.05 36 LYS C O 1
ATOM 2707 N N . ARG C 1 37 ? 9.428 40.422 -2.393 1.00 22.05 37 ARG C N 1
ATOM 2708 C CA . ARG C 1 37 ? 8.044 40.262 -2.781 1.00 22.44 37 ARG C CA 1
ATOM 2709 C C . ARG C 1 37 ? 7.748 38.760 -2.987 1.00 22.43 37 ARG C C 1
ATOM 2710 O O . ARG C 1 37 ? 7.707 38.266 -4.137 1.00 22.37 37 ARG C O 1
ATOM 2718 N N . PRO C 1 38 ? 7.579 38.026 -1.879 1.00 23.08 38 PRO C N 1
ATOM 2719 C CA . PRO C 1 38 ? 7.307 36.598 -1.996 1.00 22.89 38 PRO C CA 1
ATOM 2720 C C . PRO C 1 38 ? 5.866 36.318 -2.478 1.00 23.61 38 PRO C C 1
ATOM 2721 O O . PRO C 1 38 ? 4.893 37.029 -2.093 1.00 22.19 38 PRO C O 1
ATOM 2725 N N . LEU C 1 39 ? 5.724 35.242 -3.245 1.00 21.26 39 LEU C N 1
ATOM 2726 C CA . LEU C 1 39 ? 4.430 34.871 -3.752 1.00 21.44 39 LEU C CA 1
ATOM 2727 C C . LEU C 1 39 ? 4.196 33.389 -3.421 1.00 21.67 39 LEU C C 1
ATOM 2728 O O . LEU C 1 39 ? 5.086 32.542 -3.661 1.00 22.35 39 LEU C O 1
ATOM 2733 N N . LEU C 1 40 ? 3.045 33.083 -2.828 1.00 22.29 40 LEU C N 1
ATOM 2734 C CA . LEU C 1 40 ? 2.652 31.695 -2.656 1.00 21.09 40 LEU C CA 1
ATOM 2735 C C . LEU C 1 40 ? 1.582 31.312 -3.699 1.00 21.28 40 LEU C C 1
ATOM 2736 O O . LEU C 1 40 ? 0.493 31.932 -3.810 1.00 21.86 40 LEU C O 1
ATOM 2741 N N . ILE C 1 41 ? 1.890 30.298 -4.489 1.00 20.86 41 ILE C N 1
ATOM 2742 C CA . ILE C 1 41 ? 0.999 29.890 -5.531 1.00 21.99 41 ILE C CA 1
ATOM 2743 C C . ILE C 1 41 ? 0.310 28.629 -5.013 1.00 22.82 41 ILE C C 1
ATOM 2744 O O . ILE C 1 41 ? 0.964 27.606 -4.706 1.00 22.90 41 ILE C O 1
ATOM 2749 N N . VAL C 1 42 ? -1.016 28.693 -4.932 1.00 22.32 42 VAL C N 1
ATOM 2750 C CA . VAL C 1 42 ? -1.814 27.587 -4.327 1.00 22.63 42 VAL C CA 1
ATOM 2751 C C . VAL C 1 42 ? -2.667 26.894 -5.396 1.00 22.54 42 VAL C C 1
ATOM 2752 O O . VAL C 1 42 ? -3.557 27.508 -6.004 1.00 23.07 42 VAL C O 1
ATOM 2756 N N . GLY C 1 43 ? -2.317 25.639 -5.695 1.00 23.52 43 GLY C N 1
ATOM 2757 C CA . GLY C 1 43 ? -3.059 24.817 -6.654 1.00 22.93 43 GLY C CA 1
ATOM 2758 C C . GLY C 1 43 ? -4.137 23.935 -5.986 1.00 23.37 43 GLY C C 1
ATOM 2759 O O . GLY C 1 43 ? -4.276 23.859 -4.716 1.00 22.57 43 GLY C O 1
ATOM 2760 N N . PRO C 1 44 ? -4.925 23.255 -6.845 1.00 23.12 44 PRO C N 1
ATOM 2761 C CA . PRO C 1 44 ? -6.083 22.449 -6.438 1.00 23.69 44 PRO C CA 1
ATOM 2762 C C . PRO C 1 44 ? -5.754 21.134 -5.700 1.00 22.88 44 PRO C C 1
ATOM 2763 O O . PRO C 1 44 ? -6.663 20.492 -5.151 1.00 23.96 44 PRO C O 1
ATOM 2767 N N . ASP C 1 45 ? -4.497 20.693 -5.713 1.00 22.04 45 ASP C N 1
ATOM 2768 C CA . ASP C 1 45 ? -4.190 19.367 -5.088 1.00 22.83 45 ASP C CA 1
ATOM 2769 C C . ASP C 1 45 ? -3.893 19.533 -3.547 1.00 22.68 45 ASP C C 1
ATOM 2770 O O . ASP C 1 45 ? -2.761 19.273 -3.079 1.00 24.79 45 ASP C O 1
ATOM 2775 N N . MET C 1 46 ? -4.869 20.069 -2.805 1.00 21.32 46 MET C N 1
ATOM 2776 C CA . MET C 1 46 ? -4.763 20.303 -1.364 1.00 20.54 46 MET C CA 1
ATOM 2777 C C . MET C 1 46 ? -5.696 19.356 -0.646 1.00 21.01 46 MET C C 1
ATOM 2778 O O . MET C 1 46 ? -6.922 19.382 -0.862 1.00 21.11 46 MET C O 1
ATOM 2783 N N . THR C 1 47 ? -5.157 18.606 0.288 1.00 21.71 47 THR C N 1
ATOM 2784 C CA . THR C 1 47 ? -5.987 17.852 1.176 1.00 21.53 47 THR C CA 1
ATOM 2785 C C . THR C 1 47 ? -6.626 18.854 2.150 1.00 23.48 47 THR C C 1
ATOM 2786 O O . THR C 1 47 ? -6.284 20.079 2.149 1.00 24.23 47 THR C O 1
ATOM 2790 N N . ASP C 1 48 ? -7.589 18.377 2.941 1.00 24.47 48 ASP C N 1
ATOM 2791 C CA . ASP C 1 48 ? -8.210 19.222 3.993 1.00 25.26 48 ASP C CA 1
ATOM 2792 C C . ASP C 1 48 ? -7.224 19.799 5.002 1.00 25.08 48 ASP C C 1
ATOM 2793 O O . ASP C 1 48 ? -7.257 20.977 5.309 1.00 23.73 48 ASP C O 1
ATOM 2798 N N . GLU C 1 49 ? -6.329 18.956 5.495 1.00 24.73 49 GLU C N 1
ATOM 2799 C CA . GLU C 1 49 ? -5.262 19.448 6.376 1.00 25.52 49 GLU C CA 1
ATOM 2800 C C . GLU C 1 49 ? -4.298 20.449 5.718 1.00 23.96 49 GLU C C 1
ATOM 2801 O O . GLU C 1 49 ? -3.914 21.383 6.338 1.00 24.93 49 GLU C O 1
ATOM 2807 N N . MET C 1 50 ? -3.924 20.275 4.468 1.00 22.54 50 MET C N 1
ATOM 2808 C CA . MET C 1 50 ? -3.123 21.242 3.759 1.00 22.47 50 MET C CA 1
ATOM 2809 C C . MET C 1 50 ? -3.878 22.571 3.731 1.00 21.69 50 MET C C 1
ATOM 2810 O O . MET C 1 50 ? -3.293 23.637 3.975 1.00 22.69 50 MET C O 1
ATOM 2815 N N . PHE C 1 51 ? -5.171 22.545 3.438 1.00 20.99 51 PHE C N 1
ATOM 2816 C CA . PHE C 1 51 ? -5.935 23.807 3.333 1.00 20.84 51 PHE C CA 1
ATOM 2817 C C . PHE C 1 51 ? -5.998 24.609 4.693 1.00 20.37 51 PHE C C 1
ATOM 2818 O O . PHE C 1 51 ? -6.010 25.843 4.703 1.00 21.23 51 PHE C O 1
ATOM 2826 N N . GLU C 1 52 ? -5.977 23.876 5.800 1.00 20.10 52 GLU C N 1
ATOM 2827 C CA . GLU C 1 52 ? -5.868 24.449 7.165 1.00 21.63 52 GLU C CA 1
ATOM 2828 C C . GLU C 1 52 ? -4.591 25.302 7.232 1.00 22.17 52 GLU C C 1
ATOM 2829 O O . GLU C 1 52 ? -4.647 26.435 7.778 1.00 21.72 52 GLU C O 1
ATOM 2835 N N . ARG C 1 53 ? -3.477 24.770 6.660 1.00 22.51 53 ARG C N 1
ATOM 2836 C CA . ARG C 1 53 ? -2.195 25.491 6.648 1.00 21.73 53 ARG C CA 1
ATOM 2837 C C . ARG C 1 53 ? -2.287 26.720 5.708 1.00 22.46 53 ARG C C 1
ATOM 2838 O O . ARG C 1 53 ? -1.818 27.825 6.060 1.00 22.40 53 ARG C O 1
ATOM 2846 N N . VAL C 1 54 ? -2.891 26.505 4.545 1.00 22.75 54 VAL C N 1
ATOM 2847 C CA . VAL C 1 54 ? -3.083 27.580 3.598 1.00 23.84 54 VAL C CA 1
ATOM 2848 C C . VAL C 1 54 ? -3.871 28.766 4.185 1.00 23.84 54 VAL C C 1
ATOM 2849 O O . VAL C 1 54 ? -3.500 29.930 3.976 1.00 21.55 54 VAL C O 1
ATOM 2853 N N . LYS C 1 55 ? -4.921 28.475 4.943 1.00 23.90 55 LYS C N 1
ATOM 2854 C CA . LYS C 1 55 ? -5.675 29.523 5.614 1.00 23.09 55 LYS C CA 1
ATOM 2855 C C . LYS C 1 55 ? -4.757 30.372 6.565 1.00 24.36 55 LYS C C 1
ATOM 2856 O O . LYS C 1 55 ? -4.942 31.570 6.686 1.00 22.76 55 LYS C O 1
ATOM 2862 N N . LYS C 1 56 ? -3.782 29.743 7.216 1.00 22.05 56 LYS C N 1
ATOM 2863 C CA . LYS C 1 56 ? -2.837 30.445 8.031 1.00 22.39 56 LYS C CA 1
ATOM 2864 C C . LYS C 1 56 ? -1.836 31.313 7.241 1.00 23.32 56 LYS C C 1
ATOM 2865 O O . LYS C 1 56 ? -1.591 32.464 7.620 1.00 23.09 56 LYS C O 1
ATOM 2871 N N . PHE C 1 57 ? -1.250 30.763 6.176 1.00 23.13 57 PHE C N 1
ATOM 2872 C CA . PHE C 1 57 ? -0.497 31.524 5.172 1.00 23.88 57 PHE C CA 1
ATOM 2873 C C . PHE C 1 57 ? -1.133 32.836 4.711 1.00 23.31 57 PHE C C 1
ATOM 2874 O O . PHE C 1 57 ? -0.457 33.905 4.674 1.00 23.76 57 PHE C O 1
ATOM 2882 N N . VAL C 1 58 ? -2.421 32.773 4.351 1.00 22.63 58 VAL C N 1
ATOM 2883 C CA . VAL C 1 58 ? -3.123 33.966 3.901 1.00 23.83 58 VAL C CA 1
ATOM 2884 C C . VAL C 1 58 ? -3.029 35.089 4.946 1.00 24.65 58 VAL C C 1
ATOM 2885 O O . VAL C 1 58 ? -2.993 36.250 4.589 1.00 24.36 58 VAL C O 1
ATOM 2889 N N . GLU C 1 59 ? -2.999 34.766 6.237 1.00 23.70 59 GLU C N 1
ATOM 2890 C CA . GLU C 1 59 ? -2.867 35.792 7.278 1.00 26.38 59 GLU C CA 1
ATOM 2891 C C . GLU C 1 59 ? -1.415 36.307 7.442 1.00 27.13 59 GLU C C 1
ATOM 2892 O O . GLU C 1 59 ? -1.214 37.238 8.160 1.00 27.23 59 GLU C O 1
ATOM 2898 N N . LYS C 1 60 ? -0.427 35.733 6.725 1.00 27.07 60 LYS C N 1
ATOM 2899 C CA . LYS C 1 60 ? 0.958 36.180 6.845 1.00 26.82 60 LYS C CA 1
ATOM 2900 C C . LYS C 1 60 ? 1.315 37.257 5.823 1.00 27.90 60 LYS C C 1
ATOM 2901 O O . LYS C 1 60 ? 0.551 37.493 4.860 1.00 26.69 60 LYS C O 1
ATOM 2907 N N . ASP C 1 61 ? 2.492 37.880 6.014 1.00 27.89 61 ASP C N 1
ATOM 2908 C CA . ASP C 1 61 ? 3.078 38.844 5.098 1.00 28.34 61 ASP C CA 1
ATOM 2909 C C . ASP C 1 61 ? 3.662 38.182 3.810 1.00 28.42 61 ASP C C 1
ATOM 2910 O O . ASP C 1 61 ? 4.914 38.180 3.561 1.00 27.70 61 ASP C O 1
ATOM 2918 N N . ILE C 1 62 ? 2.743 37.641 2.990 1.00 28.05 62 ILE C N 1
ATOM 2919 C CA . ILE C 1 62 ? 3.051 36.916 1.742 1.00 27.32 62 ILE C CA 1
ATOM 2920 C C . ILE C 1 62 ? 1.887 37.181 0.757 1.00 27.34 62 ILE C C 1
ATOM 2921 O O . ILE C 1 62 ? 0.769 37.328 1.196 1.00 28.40 62 ILE C O 1
ATOM 2926 N N . THR C 1 63 ? 2.152 37.312 -0.545 1.00 26.72 63 THR C N 1
ATOM 2927 C CA . THR C 1 63 ? 1.056 37.431 -1.507 1.00 25.14 63 THR C CA 1
ATOM 2928 C C . THR C 1 63 ? 0.622 36.013 -1.901 1.00 24.54 63 THR C C 1
ATOM 2929 O O . THR C 1 63 ? 1.480 35.158 -2.078 1.00 23.08 63 THR C O 1
ATOM 2933 N N . VAL C 1 64 ? -0.694 35.762 -1.945 1.00 23.48 64 VAL C N 1
ATOM 2934 C CA . VAL C 1 64 ? -1.215 34.431 -2.242 1.00 23.69 64 VAL C CA 1
ATOM 2935 C C . VAL C 1 64 ? -2.071 34.499 -3.498 1.00 23.83 64 VAL C C 1
ATOM 2936 O O . VAL C 1 64 ? -2.974 35.387 -3.603 1.00 22.68 64 VAL C O 1
ATOM 2940 N N . VAL C 1 65 ? -1.775 33.582 -4.423 1.00 22.69 65 VAL C N 1
ATOM 2941 C CA . VAL C 1 65 ? -2.600 33.386 -5.626 1.00 23.48 65 VAL C CA 1
ATOM 2942 C C . VAL C 1 65 ? -3.127 31.942 -5.702 1.00 22.62 65 VAL C C 1
ATOM 2943 O O . VAL C 1 65 ? -2.357 30.973 -5.547 1.00 22.69 65 VAL C O 1
ATOM 2947 N N . ALA C 1 66 ? -4.437 31.812 -5.901 1.00 21.76 66 ALA C N 1
ATOM 2948 C CA . ALA C 1 66 ? -5.070 30.497 -6.109 1.00 21.58 66 ALA C CA 1
ATOM 2949 C C . ALA C 1 66 ? -5.168 30.236 -7.626 1.00 21.56 66 ALA C C 1
ATOM 2950 O O . ALA C 1 66 ? -5.497 31.132 -8.400 1.00 22.77 66 ALA C O 1
ATOM 2952 N N . THR C 1 67 ? -4.834 29.023 -8.060 1.00 22.34 67 THR C N 1
ATOM 2953 C CA . THR C 1 67 ? -4.900 28.699 -9.514 1.00 22.89 67 THR C CA 1
ATOM 2954 C C . THR C 1 67 ? -6.075 27.816 -9.853 1.00 24.32 67 THR C C 1
ATOM 2955 O O . THR C 1 67 ? -6.393 26.845 -9.116 1.00 22.68 67 THR C O 1
ATOM 2959 N N . GLY C 1 68 ? -6.737 28.172 -10.959 1.00 25.50 68 GLY C N 1
ATOM 2960 C CA . GLY C 1 68 ? -7.805 27.361 -11.480 1.00 26.75 68 GLY C CA 1
ATOM 2961 C C . GLY C 1 68 ? -8.782 26.974 -10.392 1.00 27.19 68 GLY C C 1
ATOM 2962 O O . GLY C 1 68 ? -9.251 27.844 -9.642 1.00 26.38 68 GLY C O 1
ATOM 2963 N N . SER C 1 69 ? -9.051 25.675 -10.277 1.00 27.43 69 SER C N 1
ATOM 2964 C CA . SER C 1 69 ? -10.056 25.180 -9.330 1.00 27.96 69 SER C CA 1
ATOM 2965 C C . SER C 1 69 ? -9.730 25.417 -7.858 1.00 27.00 69 SER C C 1
ATOM 2966 O O . SER C 1 69 ? -10.610 25.298 -7.034 1.00 27.64 69 SER C O 1
ATOM 2969 N N . ALA C 1 70 ? -8.482 25.756 -7.519 1.00 26.66 70 ALA C N 1
ATOM 2970 C CA . ALA C 1 70 ? -8.146 26.109 -6.104 1.00 26.13 70 ALA C CA 1
ATOM 2971 C C . ALA C 1 70 ? -8.888 27.319 -5.578 1.00 26.37 70 ALA C C 1
ATOM 2972 O O . ALA C 1 70 ? -9.082 27.455 -4.351 1.00 27.75 70 ALA C O 1
ATOM 2974 N N . ILE C 1 71 ? -9.260 28.234 -6.474 1.00 25.36 71 ILE C N 1
ATOM 2975 C CA . ILE C 1 71 ? -10.040 29.399 -6.072 1.00 26.02 71 ILE C CA 1
ATOM 2976 C C . ILE C 1 71 ? -11.363 29.007 -5.317 1.00 25.88 71 ILE C C 1
ATOM 2977 O O . ILE C 1 71 ? -11.730 29.637 -4.343 1.00 24.86 71 ILE C O 1
ATOM 2982 N N . THR C 1 72 ? -12.020 27.932 -5.780 1.00 26.92 72 THR C N 1
ATOM 2983 C CA . THR C 1 72 ? -13.223 27.292 -5.201 1.00 27.33 72 THR C CA 1
ATOM 2984 C C . THR C 1 72 ? -13.074 26.986 -3.712 1.00 28.27 72 THR C C 1
ATOM 2985 O O . THR C 1 72 ? -14.000 27.196 -2.934 1.00 25.74 72 THR C O 1
ATOM 2989 N N . ARG C 1 73 ? -11.900 26.494 -3.348 1.00 27.52 73 ARG C N 1
ATOM 2990 C CA . ARG C 1 73 ? -11.576 26.198 -1.960 1.00 29.28 73 ARG C CA 1
ATOM 2991 C C . ARG C 1 73 ? -11.726 27.480 -1.133 1.00 27.89 73 ARG C C 1
ATOM 2992 O O . ARG C 1 73 ? -12.421 27.437 -0.100 1.00 27.20 73 ARG C O 1
ATOM 3000 N N . PHE C 1 74 ? -11.132 28.591 -1.605 1.00 25.67 74 PHE C N 1
ATOM 3001 C CA . PHE C 1 74 ? -11.206 29.881 -0.898 1.00 25.84 74 PHE C CA 1
ATOM 3002 C C . PHE C 1 74 ? -12.597 30.440 -0.824 1.00 25.89 74 PHE C C 1
ATOM 3003 O O . PHE C 1 74 ? -13.043 30.813 0.291 1.00 26.28 74 PHE C O 1
ATOM 3011 N N . ILE C 1 75 ? -13.285 30.476 -1.979 1.00 25.50 75 ILE C N 1
ATOM 3012 C CA . ILE C 1 75 ? -14.689 30.967 -2.079 1.00 26.13 75 ILE C CA 1
ATOM 3013 C C . ILE C 1 75 ? -15.593 30.170 -1.113 1.00 26.15 75 ILE C C 1
ATOM 3014 O O . ILE C 1 75 ? -16.300 30.754 -0.295 1.00 24.00 75 ILE C O 1
ATOM 3021 N N . ASP C 1 76 ? -15.513 28.828 -1.168 1.00 24.88 76 ASP C N 1
ATOM 3022 C CA . ASP C 1 76 ? -16.283 27.973 -0.277 1.00 25.30 76 ASP C CA 1
ATOM 3023 C C . ASP C 1 76 ? -16.047 28.273 1.205 1.00 24.98 76 ASP C C 1
ATOM 3024 O O . ASP C 1 76 ? -16.951 28.081 2.044 1.00 25.29 76 ASP C O 1
ATOM 3029 N N . ALA C 1 77 ? -14.831 28.682 1.528 1.00 24.31 77 ALA C N 1
ATOM 3030 C CA . ALA C 1 77 ? -14.410 29.047 2.896 1.00 23.72 77 ALA C CA 1
ATOM 3031 C C . ALA C 1 77 ? -14.771 30.500 3.331 1.00 23.66 77 ALA C C 1
ATOM 3032 O O . ALA C 1 77 ? -14.583 30.872 4.497 1.00 24.37 77 ALA C O 1
ATOM 3034 N N . GLY C 1 78 ? -15.298 31.296 2.413 1.00 22.85 78 GLY C N 1
ATOM 3035 C CA . GLY C 1 78 ? -15.558 32.717 2.656 1.00 23.37 78 GLY C CA 1
ATOM 3036 C C . GLY C 1 78 ? -14.259 33.524 2.594 1.00 22.34 78 GLY C C 1
ATOM 3037 O O . GLY C 1 78 ? -14.186 34.595 3.184 1.00 20.83 78 GLY C O 1
ATOM 3038 N N . LEU C 1 79 ? -13.228 33.004 1.899 1.00 23.00 79 LEU C N 1
ATOM 3039 C CA . LEU C 1 79 ? -11.893 33.649 1.845 1.00 23.46 79 LEU C CA 1
ATOM 3040 C C . LEU C 1 79 ? -11.472 34.164 0.488 1.00 24.75 79 LEU C C 1
ATOM 3041 O O . LEU C 1 79 ? -10.330 34.569 0.291 1.00 22.76 79 LEU C O 1
ATOM 3046 N N . GLY C 1 80 ? -12.415 34.197 -0.443 1.00 26.14 80 GLY C N 1
ATOM 3047 C CA . GLY C 1 80 ? -12.120 34.606 -1.783 1.00 27.76 80 GLY C CA 1
ATOM 3048 C C . GLY C 1 80 ? -11.480 35.972 -1.899 1.00 29.45 80 GLY C C 1
ATOM 3049 O O . GLY C 1 80 ? -10.590 36.166 -2.740 1.00 30.04 80 GLY C O 1
ATOM 3050 N N . GLU C 1 81 ? -11.918 36.891 -1.030 1.00 28.76 81 GLU C N 1
ATOM 3051 C CA . GLU C 1 81 ? -11.545 38.300 -1.107 1.00 30.40 81 GLU C CA 1
ATOM 3052 C C . GLU C 1 81 ? -10.138 38.508 -0.552 1.00 29.27 81 GLU C C 1
ATOM 3053 O O . GLU C 1 81 ? -9.641 39.614 -0.540 1.00 29.40 81 GLU C O 1
ATOM 3059 N N . LYS C 1 82 ? -9.513 37.462 -0.050 1.00 26.53 82 LYS C N 1
ATOM 3060 C CA . LYS C 1 82 ? -8.201 37.601 0.592 1.00 25.82 82 LYS C CA 1
ATOM 3061 C C . LYS C 1 82 ? -7.035 37.109 -0.278 1.00 25.57 82 LYS C C 1
ATOM 3062 O O . LYS C 1 82 ? -5.880 37.234 0.133 1.00 25.21 82 LYS C O 1
ATOM 3068 N N . VAL C 1 83 ? -7.350 36.533 -1.447 1.00 24.01 83 VAL C N 1
ATOM 3069 C CA . VAL C 1 83 ? -6.365 35.995 -2.364 1.00 24.22 83 VAL C CA 1
ATOM 3070 C C . VAL C 1 83 ? -6.571 36.502 -3.786 1.00 23.69 83 VAL C C 1
ATOM 3071 O O . VAL C 1 83 ? -7.645 36.980 -4.227 1.00 21.99 83 VAL C O 1
ATOM 3075 N N . ASN C 1 84 ? -5.498 36.342 -4.519 1.00 24.32 84 ASN C N 1
ATOM 3076 C CA . ASN C 1 84 ? -5.526 36.578 -5.928 1.00 25.21 84 ASN C CA 1
ATOM 3077 C C . ASN C 1 84 ? -5.900 35.295 -6.647 1.00 25.11 84 ASN C C 1
ATOM 3078 O O . ASN C 1 84 ? -5.786 34.203 -6.072 1.00 24.96 84 ASN C O 1
ATOM 3083 N N . TYR C 1 85 ? -6.300 35.449 -7.918 1.00 25.41 85 TYR C N 1
ATOM 3084 C CA . TYR C 1 85 ? -6.689 34.328 -8.789 1.00 25.29 85 TYR C CA 1
ATOM 3085 C C . TYR C 1 85 ? -5.945 34.443 -10.103 1.00 25.61 85 TYR C C 1
ATOM 3086 O O . TYR C 1 85 ? -5.866 35.524 -10.695 1.00 25.04 85 TYR C O 1
ATOM 3095 N N . ALA C 1 86 ? -5.442 33.306 -10.590 1.00 24.87 86 ALA C N 1
ATOM 3096 C CA . ALA C 1 86 ? -4.883 33.221 -11.988 1.00 25.28 86 ALA C CA 1
ATOM 3097 C C . ALA C 1 86 ? -5.124 31.876 -12.672 1.00 24.48 86 ALA C C 1
ATOM 3098 O O . ALA C 1 86 ? -5.488 30.880 -12.013 1.00 23.49 86 ALA C O 1
ATOM 3100 N N . VAL C 1 87 ? -5.035 31.864 -13.998 1.00 23.99 87 VAL C N 1
ATOM 3101 C CA . VAL C 1 87 ? -5.054 30.596 -14.681 1.00 25.86 87 VAL C CA 1
ATOM 3102 C C . VAL C 1 87 ? -3.598 30.266 -14.941 1.00 26.14 87 VAL C C 1
ATOM 3103 O O . VAL C 1 87 ? -2.777 31.165 -15.145 1.00 25.53 87 VAL C O 1
ATOM 3107 N N . LEU C 1 88 ? -3.285 28.975 -14.954 1.00 27.35 88 LEU C N 1
ATOM 3108 C CA . LEU C 1 88 ? -1.906 28.518 -15.019 1.00 29.08 88 LEU C CA 1
ATOM 3109 C C . LEU C 1 88 ? -1.049 29.125 -16.109 1.00 28.61 88 LEU C C 1
ATOM 3110 O O . LEU C 1 88 ? 0.025 29.623 -15.807 1.00 29.07 88 LEU C O 1
ATOM 3115 N N . HIS C 1 89 ? -1.502 29.091 -17.366 1.00 28.43 89 HIS C N 1
ATOM 3116 C CA . HIS C 1 89 ? -0.662 29.591 -18.502 1.00 28.32 89 HIS C CA 1
ATOM 3117 C C . HIS C 1 89 ? -0.447 31.094 -18.400 1.00 27.96 89 HIS C C 1
ATOM 3118 O O . HIS C 1 89 ? 0.659 31.602 -18.663 1.00 27.41 89 HIS C O 1
ATOM 3125 N N . GLU C 1 90 ? -1.500 31.800 -17.985 1.00 26.38 90 GLU C N 1
ATOM 3126 C CA . GLU C 1 90 ? -1.377 33.231 -17.780 1.00 27.14 90 GLU C CA 1
ATOM 3127 C C . GLU C 1 90 ? -0.420 33.587 -16.633 1.00 26.96 90 GLU C C 1
ATOM 3128 O O . GLU C 1 90 ? 0.411 34.490 -16.782 1.00 28.73 90 GLU C O 1
ATOM 3134 N N . LEU C 1 91 ? -0.515 32.888 -15.513 1.00 24.91 91 LEU C N 1
ATOM 3135 C CA . LEU C 1 91 ? 0.354 33.180 -14.385 1.00 24.21 91 LEU C CA 1
ATOM 3136 C C . LEU C 1 91 ? 1.791 32.899 -14.785 1.00 24.29 91 LEU C C 1
ATOM 3137 O O . LEU C 1 91 ? 2.657 33.706 -14.449 1.00 23.12 91 LEU C O 1
ATOM 3142 N N . THR C 1 92 ? 2.039 31.807 -15.554 1.00 24.53 92 THR C N 1
ATOM 3143 C CA . THR C 1 92 ? 3.403 31.508 -16.019 1.00 24.47 92 THR C CA 1
ATOM 3144 C C . THR C 1 92 ? 3.942 32.637 -16.910 1.00 25.66 92 THR C C 1
ATOM 3145 O O . THR C 1 92 ? 5.077 33.102 -16.711 1.00 26.09 92 THR C O 1
ATOM 3149 N N . GLN C 1 93 ? 3.141 33.069 -17.891 1.00 27.11 93 GLN C N 1
ATOM 3150 C CA . GLN C 1 93 ? 3.482 34.224 -18.731 1.00 27.73 93 GLN C CA 1
ATOM 3151 C C . GLN C 1 93 ? 3.844 35.482 -17.926 1.00 27.99 93 GLN C C 1
ATOM 3152 O O . GLN C 1 93 ? 4.858 36.133 -18.224 1.00 28.37 93 GLN C O 1
ATOM 3158 N N . PHE C 1 94 ? 2.992 35.849 -16.963 1.00 28.44 94 PHE C N 1
ATOM 3159 C CA . PHE C 1 94 ? 3.211 37.019 -16.108 1.00 28.43 94 PHE C CA 1
ATOM 3160 C C . PHE C 1 94 ? 4.603 36.918 -15.429 1.00 28.20 94 PHE C C 1
ATOM 3161 O O . PHE C 1 94 ? 5.411 37.855 -15.476 1.00 27.47 94 PHE C O 1
ATOM 3169 N N . LEU C 1 95 ? 4.829 35.808 -14.717 1.00 27.27 95 LEU C N 1
ATOM 3170 C CA . LEU C 1 95 ? 6.061 35.541 -13.988 1.00 25.37 95 LEU C CA 1
ATOM 3171 C C . LEU C 1 95 ? 7.296 35.613 -14.876 1.00 26.62 95 LEU C C 1
ATOM 3172 O O . LEU C 1 95 ? 8.286 36.256 -14.507 1.00 28.16 95 LEU C O 1
ATOM 3177 N N . LEU C 1 96 ? 7.202 34.992 -16.058 1.00 26.34 96 LEU C N 1
ATOM 3178 C CA . LEU C 1 96 ? 8.288 34.999 -17.052 1.00 27.01 96 LEU C CA 1
ATOM 3179 C C . LEU C 1 96 ? 8.697 36.386 -17.573 1.00 26.91 96 LEU C C 1
ATOM 3180 O O . LEU C 1 96 ? 9.831 36.570 -18.033 1.00 29.06 96 LEU C O 1
ATOM 3185 N N . ASP C 1 97 ? 7.767 37.337 -17.519 1.00 27.16 97 ASP C N 1
ATOM 3186 C CA . ASP C 1 97 ? 7.983 38.688 -18.018 1.00 26.12 97 ASP C CA 1
ATOM 3187 C C . ASP C 1 97 ? 8.698 39.529 -16.926 1.00 25.61 97 ASP C C 1
ATOM 3188 O O . ASP C 1 97 ? 8.074 39.863 -15.906 1.00 24.41 97 ASP C O 1
ATOM 3193 N N . PRO C 1 98 ? 9.997 39.878 -17.138 1.00 24.82 98 PRO C N 1
ATOM 3194 C CA . PRO C 1 98 ? 10.731 40.493 -16.006 1.00 25.23 98 PRO C CA 1
ATOM 3195 C C . PRO C 1 98 ? 10.135 41.853 -15.610 1.00 25.88 98 PRO C C 1
ATOM 3196 O O . PRO C 1 98 ? 10.295 42.283 -14.460 1.00 27.50 98 PRO C O 1
ATOM 3200 N N . ASP C 1 99 ? 9.429 42.475 -16.562 1.00 25.30 99 ASP C N 1
ATOM 3201 C CA . ASP C 1 99 ? 8.737 43.761 -16.447 1.00 25.26 99 ASP C CA 1
ATOM 3202 C C . ASP C 1 99 ? 7.321 43.719 -15.911 1.00 25.50 99 ASP C C 1
ATOM 3203 O O . ASP C 1 99 ? 6.642 44.781 -15.830 1.00 25.32 99 ASP C O 1
ATOM 3208 N N . TRP C 1 100 ? 6.833 42.522 -15.613 1.00 25.27 100 TRP C N 1
ATOM 3209 C CA . TRP C 1 100 ? 5.484 42.434 -15.102 1.00 27.07 100 TRP C CA 1
ATOM 3210 C C . TRP C 1 100 ? 5.410 43.093 -13.709 1.00 26.75 100 TRP C C 1
ATOM 3211 O O . TRP C 1 100 ? 6.328 42.930 -12.874 1.00 27.55 100 TRP C O 1
ATOM 3222 N N . LYS C 1 101 ? 4.327 43.819 -13.455 1.00 26.26 101 LYS C N 1
ATOM 3223 C CA . LYS C 1 101 ? 4.232 44.602 -12.230 1.00 26.26 101 LYS C CA 1
ATOM 3224 C C . LYS C 1 101 ? 3.293 43.950 -11.194 1.00 25.91 101 LYS C C 1
ATOM 3225 O O . LYS C 1 101 ? 2.886 44.582 -10.221 1.00 25.17 101 LYS C O 1
ATOM 3231 N N . GLY C 1 102 ? 2.986 42.671 -11.435 1.00 26.40 102 GLY C N 1
ATOM 3232 C CA . GLY C 1 102 ? 2.337 41.802 -10.435 1.00 26.70 102 GLY C CA 1
ATOM 3233 C C . GLY C 1 102 ? 0.849 42.113 -10.217 1.00 26.87 102 GLY C C 1
ATOM 3234 O O . GLY C 1 102 ? 0.231 42.861 -10.975 1.00 24.46 102 GLY C O 1
ATOM 3235 N N . PHE C 1 103 ? 0.285 41.513 -9.176 1.00 25.89 103 PHE C N 1
ATOM 3236 C CA . PHE C 1 103 ? -1.122 41.697 -8.857 1.00 25.90 103 PHE C CA 1
ATOM 3237 C C . PHE C 1 103 ? -1.395 43.148 -8.392 1.00 26.73 103 PHE C C 1
ATOM 3238 O O . PHE C 1 103 ? -2.367 43.739 -8.794 1.00 27.55 103 PHE C O 1
ATOM 3246 N N . ASP C 1 104 ? -0.470 43.723 -7.630 1.00 26.80 104 ASP C N 1
ATOM 3247 C CA . ASP C 1 104 ? -0.675 45.018 -6.998 1.00 25.41 104 ASP C CA 1
ATOM 3248 C C . ASP C 1 104 ? -0.084 46.201 -7.817 1.00 25.29 104 ASP C C 1
ATOM 3249 O O . ASP C 1 104 ? -0.085 47.326 -7.324 1.00 25.15 104 ASP C O 1
ATOM 3254 N N . GLY C 1 105 ? 0.413 45.933 -9.044 1.00 23.23 105 GLY C N 1
ATOM 3255 C CA . GLY C 1 105 ? 1.008 46.978 -9.929 1.00 25.18 105 GLY C CA 1
ATOM 3256 C C . GLY C 1 105 ? 2.369 47.444 -9.435 1.00 24.35 105 GLY C C 1
ATOM 3257 O O . GLY C 1 105 ? 2.912 48.367 -9.964 1.00 25.18 105 GLY C O 1
ATOM 3258 N N . GLN C 1 106 ? 2.919 46.777 -8.418 1.00 24.25 106 GLN C N 1
ATOM 3259 C CA . GLN C 1 106 ? 4.135 47.230 -7.756 1.00 24.45 106 GLN C CA 1
ATOM 3260 C C . GLN C 1 106 ? 5.389 46.411 -8.048 1.00 25.01 106 GLN C C 1
ATOM 3261 O O . GLN C 1 106 ? 6.473 46.764 -7.584 1.00 26.40 106 GLN C O 1
ATOM 3267 N N . GLY C 1 107 ? 5.283 45.377 -8.851 1.00 24.64 107 GLY C N 1
ATOM 3268 C CA . GLY C 1 107 ? 6.493 44.632 -9.256 1.00 24.81 107 GLY C CA 1
ATOM 3269 C C . GLY C 1 107 ? 6.256 43.118 -9.385 1.00 24.96 107 GLY C C 1
ATOM 3270 O O . GLY C 1 107 ? 5.159 42.612 -9.094 1.00 24.08 107 GLY C O 1
ATOM 3271 N N . ASN C 1 108 ? 7.277 42.435 -9.893 1.00 24.81 108 ASN C N 1
ATOM 3272 C CA . ASN C 1 108 ? 7.230 41.014 -10.042 1.00 24.25 108 ASN C CA 1
ATOM 3273 C C . ASN C 1 108 ? 7.622 40.407 -8.644 1.00 24.06 108 ASN C C 1
ATOM 3274 O O . ASN C 1 108 ? 7.867 41.137 -7.656 1.00 23.30 108 ASN C O 1
ATOM 3279 N N . TYR C 1 109 ? 7.650 39.095 -8.569 1.00 22.84 109 TYR C N 1
ATOM 3280 C CA . TYR C 1 109 ? 7.839 38.388 -7.291 1.00 22.27 109 TYR C CA 1
ATOM 3281 C C . TYR C 1 109 ? 9.204 37.682 -7.400 1.00 21.13 109 TYR C C 1
ATOM 3282 O O . TYR C 1 109 ? 9.485 37.031 -8.435 1.00 20.57 109 TYR C O 1
ATOM 3291 N N . ASP C 1 110 ? 10.074 37.927 -6.424 1.00 19.36 110 ASP C N 1
ATOM 3292 C CA . ASP C 1 110 ? 11.454 37.433 -6.458 1.00 20.07 110 ASP C CA 1
ATOM 3293 C C . ASP C 1 110 ? 11.575 35.987 -5.931 1.00 20.59 110 ASP C C 1
ATOM 3294 O O . ASP C 1 110 ? 12.451 35.188 -6.362 1.00 21.06 110 ASP C O 1
ATOM 3299 N N . LEU C 1 111 ? 10.661 35.643 -5.055 1.00 21.40 111 LEU C N 1
ATOM 3300 C CA . LEU C 1 111 ? 10.581 34.264 -4.550 1.00 19.22 111 LEU C CA 1
ATOM 3301 C C . LEU C 1 111 ? 9.154 33.765 -4.765 1.00 20.04 111 LEU C C 1
ATOM 3302 O O . LEU C 1 111 ? 8.156 34.425 -4.446 1.00 19.76 111 LEU C O 1
ATOM 3307 N N . VAL C 1 112 ? 9.068 32.610 -5.371 1.00 19.42 112 VAL C N 1
ATOM 3308 C CA . VAL C 1 112 ? 7.785 31.948 -5.615 1.00 21.08 112 VAL C CA 1
ATOM 3309 C C . VAL C 1 112 ? 7.777 30.602 -4.894 1.00 20.49 112 VAL C C 1
ATOM 3310 O O . VAL C 1 112 ? 8.781 29.851 -4.934 1.00 20.82 112 VAL C O 1
ATOM 3314 N N . LEU C 1 113 ? 6.658 30.299 -4.242 1.00 21.67 113 LEU C N 1
ATOM 3315 C CA . LEU C 1 113 ? 6.502 29.047 -3.515 1.00 21.13 113 LEU C CA 1
ATOM 3316 C C . LEU C 1 113 ? 5.246 28.359 -4.101 1.00 22.09 113 LEU C C 1
ATOM 3317 O O . LEU C 1 113 ? 4.271 29.039 -4.446 1.00 24.15 113 LEU C O 1
ATOM 3322 N N . MET C 1 114 ? 5.317 27.051 -4.338 1.00 19.89 114 MET C N 1
ATOM 3323 C CA . MET C 1 114 ? 4.223 26.341 -4.992 1.00 21.40 114 MET C CA 1
ATOM 3324 C C . MET C 1 114 ? 3.771 25.249 -4.060 1.00 20.16 114 MET C C 1
ATOM 3325 O O . MET C 1 114 ? 4.588 24.462 -3.569 1.00 20.28 114 MET C O 1
ATOM 3330 N N . LEU C 1 115 ? 2.464 25.257 -3.794 1.00 20.87 115 LEU C N 1
ATOM 3331 C CA . LEU C 1 115 ? 1.848 24.315 -2.875 1.00 21.65 115 LEU C CA 1
ATOM 3332 C C . LEU C 1 115 ? 0.562 23.847 -3.518 1.00 21.87 115 LEU C C 1
ATOM 3333 O O . LEU C 1 115 ? -0.138 24.669 -4.075 1.00 22.77 115 LEU C O 1
ATOM 3338 N N . GLY C 1 116 ? 0.208 22.567 -3.396 1.00 22.71 116 GLY C N 1
ATOM 3339 C CA . GLY C 1 116 ? -1.030 22.018 -3.960 1.00 21.35 116 GLY C CA 1
ATOM 3340 C C . GLY C 1 116 ? -1.025 21.990 -5.484 1.00 21.98 116 GLY C C 1
ATOM 3341 O O . GLY C 1 116 ? -2.088 21.925 -6.100 1.00 22.42 116 GLY C O 1
ATOM 3342 N N . SER C 1 117 ? 0.152 22.017 -6.105 1.00 21.35 117 SER C N 1
ATOM 3343 C CA . SER C 1 117 ? 0.245 21.910 -7.583 1.00 22.82 117 SER C CA 1
ATOM 3344 C C . SER C 1 117 ? -0.276 20.565 -8.108 1.00 23.85 117 SER C C 1
ATOM 3345 O O . SER C 1 117 ? 0.036 19.514 -7.498 1.00 24.58 117 SER C O 1
ATOM 3348 N N . ILE C 1 118 ? -1.040 20.564 -9.208 1.00 22.52 118 ILE C N 1
ATOM 3349 C CA . ILE C 1 118 ? -1.251 19.310 -9.930 1.00 24.11 118 ILE C CA 1
ATOM 3350 C C . ILE C 1 118 ? 0.154 19.004 -10.440 1.00 24.15 118 ILE C C 1
ATOM 3351 O O . ILE C 1 118 ? 0.750 19.832 -11.122 1.00 22.10 118 ILE C O 1
ATOM 3356 N N . TYR C 1 119 ? 0.661 17.811 -10.104 1.00 25.02 119 TYR C N 1
ATOM 3357 C CA . TYR C 1 119 ? 2.084 17.545 -10.199 1.00 25.86 119 TYR C CA 1
ATOM 3358 C C . TYR C 1 119 ? 2.652 17.914 -11.567 1.00 25.51 119 TYR C C 1
ATOM 3359 O O . TYR C 1 119 ? 3.608 18.700 -11.643 1.00 24.90 119 TYR C O 1
ATOM 3368 N N . TYR C 1 120 ? 2.039 17.387 -12.618 1.00 26.59 120 TYR C N 1
ATOM 3369 C CA . TYR C 1 120 ? 2.508 17.633 -13.974 1.00 27.99 120 TYR C CA 1
ATOM 3370 C C . TYR C 1 120 ? 2.575 19.113 -14.364 1.00 27.29 120 TYR C C 1
ATOM 3371 O O . TYR C 1 120 ? 3.593 19.571 -14.885 1.00 27.25 120 TYR C O 1
ATOM 3380 N N . HIS C 1 121 ? 1.489 19.846 -14.092 1.00 26.46 121 HIS C N 1
ATOM 3381 C CA . HIS C 1 121 ? 1.411 21.282 -14.325 1.00 25.24 121 HIS C CA 1
ATOM 3382 C C . HIS C 1 121 ? 2.369 22.068 -13.468 1.00 24.77 121 HIS C C 1
ATOM 3383 O O . HIS C 1 121 ? 3.042 22.957 -13.984 1.00 24.73 121 HIS C O 1
ATOM 3390 N N . GLY C 1 122 ? 2.445 21.737 -12.172 1.00 23.44 122 GLY C N 1
ATOM 3391 C CA . GLY C 1 122 ? 3.440 22.294 -11.280 1.00 25.28 122 GLY C CA 1
ATOM 3392 C C . GLY C 1 122 ? 4.858 22.130 -11.824 1.00 25.82 122 GLY C C 1
ATOM 3393 O O . GLY C 1 122 ? 5.615 23.121 -11.898 1.00 27.14 122 GLY C O 1
ATOM 3394 N N . SER C 1 123 ? 5.179 20.919 -12.272 1.00 25.13 123 SER C N 1
ATOM 3395 C CA . SER C 1 123 ? 6.473 20.591 -12.830 1.00 26.18 123 SER C CA 1
ATOM 3396 C C . SER C 1 123 ? 6.826 21.416 -14.135 1.00 26.35 123 SER C C 1
ATOM 3397 O O . SER C 1 123 ? 7.989 21.867 -14.318 1.00 26.69 123 SER C O 1
ATOM 3400 N N . GLN C 1 124 ? 5.844 21.560 -15.034 1.00 25.14 124 GLN C N 1
ATOM 3401 C CA . GLN C 1 124 ? 6.034 22.292 -16.302 1.00 26.13 124 GLN C CA 1
ATOM 3402 C C . GLN C 1 124 ? 6.234 23.756 -16.027 1.00 25.48 124 GLN C C 1
ATOM 3403 O O . GLN C 1 124 ? 7.071 24.407 -16.651 1.00 23.93 124 GLN C O 1
ATOM 3409 N N . MET C 1 125 ? 5.450 24.261 -15.085 1.00 26.43 125 MET C N 1
ATOM 3410 C CA . MET C 1 125 ? 5.577 25.661 -14.680 1.00 28.91 125 MET C CA 1
ATOM 3411 C C . MET C 1 125 ? 6.939 25.954 -14.075 1.00 25.97 125 MET C C 1
ATOM 3412 O O . MET C 1 125 ? 7.567 26.939 -14.442 1.00 25.60 125 MET C O 1
ATOM 3417 N N . LEU C 1 126 ? 7.390 25.070 -13.187 1.00 25.11 126 LEU C N 1
ATOM 3418 C CA . LEU C 1 126 ? 8.730 25.118 -12.591 1.00 25.22 126 LEU C CA 1
ATOM 3419 C C . LEU C 1 126 ? 9.855 25.073 -13.656 1.00 25.20 126 LEU C C 1
ATOM 3420 O O . LEU C 1 126 ? 10.853 25.817 -13.566 1.00 26.25 126 LEU C O 1
ATOM 3425 N N . ALA C 1 127 ? 9.723 24.201 -14.660 1.00 25.00 127 ALA C N 1
ATOM 3426 C CA . ALA C 1 127 ? 10.690 24.118 -15.769 1.00 24.81 127 ALA C CA 1
ATOM 3427 C C . ALA C 1 127 ? 10.762 25.461 -16.514 1.00 25.29 127 ALA C C 1
ATOM 3428 O O . ALA C 1 127 ? 11.853 25.988 -16.808 1.00 26.73 127 ALA C O 1
ATOM 3430 N N . ALA C 1 128 ? 9.602 26.041 -16.816 1.00 24.92 128 ALA C N 1
ATOM 3431 C CA . ALA C 1 128 ? 9.536 27.330 -17.488 1.00 24.76 128 ALA C CA 1
ATOM 3432 C C . ALA C 1 128 ? 10.261 28.440 -16.680 1.00 24.37 128 ALA C C 1
ATOM 3433 O O . ALA C 1 128 ? 11.001 29.244 -17.252 1.00 23.15 128 ALA C O 1
ATOM 3435 N N . ILE C 1 129 ? 10.035 28.483 -15.362 1.00 25.60 129 ILE C N 1
ATOM 3436 C CA . ILE C 1 129 ? 10.627 29.504 -14.466 1.00 25.63 129 ILE C CA 1
ATOM 3437 C C . ILE C 1 129 ? 12.154 29.288 -14.408 1.00 26.10 129 ILE C C 1
ATOM 3438 O O . ILE C 1 129 ? 12.947 30.248 -14.485 1.00 26.44 129 ILE C O 1
ATOM 3445 N N . LYS C 1 130 ? 12.547 28.032 -14.296 1.00 24.86 130 LYS C N 1
ATOM 3446 C CA . LYS C 1 130 ? 13.958 27.660 -14.293 1.00 27.07 130 LYS C CA 1
ATOM 3447 C C . LYS C 1 130 ? 14.646 28.036 -15.641 1.00 27.15 130 LYS C C 1
ATOM 3448 O O . LYS C 1 130 ? 15.719 28.653 -15.623 1.00 26.40 130 LYS C O 1
ATOM 3454 N N . ASN C 1 131 ? 14.011 27.717 -16.777 1.00 27.66 131 ASN C N 1
ATOM 3455 C CA . ASN C 1 131 ? 14.550 28.054 -18.113 1.00 28.21 131 ASN C CA 1
ATOM 3456 C C . ASN C 1 131 ? 14.595 29.542 -18.456 1.00 27.83 131 ASN C C 1
ATOM 3457 O O . ASN C 1 131 ? 15.594 30.021 -19.032 1.00 27.96 131 ASN C O 1
ATOM 3462 N N . PHE C 1 132 ? 13.531 30.253 -18.089 1.00 25.46 132 PHE C N 1
ATOM 3463 C CA . PHE C 1 132 ? 13.208 31.529 -18.723 1.00 26.05 132 PHE C CA 1
ATOM 3464 C C . PHE C 1 132 ? 13.065 32.695 -17.756 1.00 25.97 132 PHE C C 1
ATOM 3465 O O . PHE C 1 132 ? 12.911 33.831 -18.201 1.00 27.28 132 PHE C O 1
ATOM 3473 N N . ALA C 1 133 ? 13.039 32.414 -16.449 1.00 25.75 133 ALA C N 1
ATOM 3474 C CA . ALA C 1 133 ? 12.920 33.490 -15.459 1.00 24.24 133 ALA C CA 1
ATOM 3475 C C . ALA C 1 133 ? 14.041 33.472 -14.418 1.00 24.78 133 ALA C C 1
ATOM 3476 O O . ALA C 1 133 ? 13.788 33.186 -13.231 1.00 23.56 133 ALA C O 1
ATOM 3478 N N . PRO C 1 134 ? 15.270 33.869 -14.813 1.00 26.10 134 PRO C N 1
ATOM 3479 C CA . PRO C 1 134 ? 16.343 34.027 -13.792 1.00 25.94 134 PRO C CA 1
ATOM 3480 C C . PRO C 1 134 ? 16.036 35.068 -12.686 1.00 25.28 134 PRO C C 1
ATOM 3481 O O . PRO C 1 134 ? 16.636 35.014 -11.627 1.00 24.45 134 PRO C O 1
ATOM 3485 N N . HIS C 1 135 ? 15.117 36.010 -12.941 1.00 25.09 135 HIS C N 1
ATOM 3486 C CA . HIS C 1 135 ? 14.607 36.969 -11.897 1.00 25.91 135 HIS C CA 1
ATOM 3487 C C . HIS C 1 135 ? 13.774 36.273 -10.798 1.00 25.56 135 HIS C C 1
ATOM 3488 O O . HIS C 1 135 ? 13.234 36.955 -9.908 1.00 27.58 135 HIS C O 1
ATOM 3495 N N . ILE C 1 136 ? 13.651 34.948 -10.844 1.00 24.87 136 ILE C N 1
ATOM 3496 C CA . ILE C 1 136 ? 12.785 34.264 -9.905 1.00 23.72 136 ILE C CA 1
ATOM 3497 C C . ILE C 1 136 ? 13.471 33.084 -9.204 1.00 24.82 136 ILE C C 1
ATOM 3498 O O . ILE C 1 136 ? 14.039 32.219 -9.840 1.00 24.49 136 ILE C O 1
ATOM 3503 N N . ARG C 1 137 ? 13.350 33.006 -7.887 1.00 23.85 137 ARG C N 1
ATOM 3504 C CA . ARG C 1 137 ? 13.772 31.801 -7.209 1.00 25.32 137 ARG C CA 1
ATOM 3505 C C . ARG C 1 137 ? 12.476 31.062 -6.837 1.00 25.12 137 ARG C C 1
ATOM 3506 O O . ARG C 1 137 ? 11.568 31.689 -6.251 1.00 24.34 137 ARG C O 1
ATOM 3514 N N . ALA C 1 138 ? 12.425 29.747 -7.116 1.00 24.70 138 ALA C N 1
ATOM 3515 C CA . ALA C 1 138 ? 11.208 28.924 -6.981 1.00 24.04 138 ALA C CA 1
ATOM 3516 C C . ALA C 1 138 ? 11.407 27.787 -5.967 1.00 24.57 138 ALA C C 1
ATOM 3517 O O . ALA C 1 138 ? 12.324 26.908 -6.136 1.00 23.62 138 ALA C O 1
ATOM 3519 N N . LEU C 1 139 ? 10.584 27.822 -4.943 1.00 24.07 139 LEU C N 1
ATOM 3520 C CA . LEU C 1 139 ? 10.514 26.703 -3.912 1.00 22.63 139 LEU C CA 1
ATOM 3521 C C . LEU C 1 139 ? 9.226 25.834 -4.091 1.00 23.42 139 LEU C C 1
ATOM 3522 O O . LEU C 1 139 ? 8.100 26.417 -4.183 1.00 25.13 139 LEU C O 1
ATOM 3527 N N . ALA C 1 140 ? 9.376 24.504 -4.183 1.00 22.19 140 ALA C N 1
ATOM 3528 C CA . ALA C 1 140 ? 8.234 23.535 -4.174 1.00 21.22 140 ALA C CA 1
ATOM 3529 C C . ALA C 1 140 ? 8.058 22.981 -2.719 1.00 21.90 140 ALA C C 1
ATOM 3530 O O . ALA C 1 140 ? 8.945 22.377 -2.113 1.00 22.62 140 ALA C O 1
ATOM 3532 N N . ILE C 1 141 ? 6.927 23.302 -2.116 1.00 22.06 141 ILE C N 1
ATOM 3533 C CA . ILE C 1 141 ? 6.653 22.900 -0.704 1.00 22.08 141 ILE C CA 1
ATOM 3534 C C . ILE C 1 141 ? 5.418 21.999 -0.666 1.00 21.90 141 ILE C C 1
ATOM 3535 O O . ILE C 1 141 ? 4.386 22.305 -0.058 1.00 22.85 141 ILE C O 1
ATOM 3540 N N . ASP C 1 142 ? 5.509 20.932 -1.453 1.00 24.17 142 ASP C N 1
ATOM 3541 C CA . ASP C 1 142 ? 4.463 19.937 -1.651 1.00 24.10 142 ASP C CA 1
ATOM 3542 C C . ASP C 1 142 ? 4.942 18.562 -1.074 1.00 24.35 142 ASP C C 1
ATOM 3543 O O . ASP C 1 142 ? 6.109 18.406 -0.648 1.00 23.64 142 ASP C O 1
ATOM 3548 N N . ARG C 1 143 ? 4.031 17.591 -1.065 1.00 23.67 143 ARG C N 1
ATOM 3549 C CA . ARG C 1 143 ? 4.309 16.223 -0.571 1.00 24.94 143 ARG C CA 1
ATOM 3550 C C . ARG C 1 143 ? 4.966 15.286 -1.601 1.00 24.79 143 ARG C C 1
ATOM 3551 O O . ARG C 1 143 ? 5.143 14.070 -1.361 1.00 24.54 143 ARG C O 1
ATOM 3559 N N . TYR C 1 144 ? 5.302 15.868 -2.745 1.00 23.59 144 TYR C N 1
ATOM 3560 C CA . TYR C 1 144 ? 6.061 15.226 -3.833 1.00 24.40 144 TYR C CA 1
ATOM 3561 C C . TYR C 1 144 ? 7.288 16.066 -4.154 1.00 24.75 144 TYR C C 1
ATOM 3562 O O . TYR C 1 144 ? 7.226 17.327 -4.239 1.00 24.37 144 TYR C O 1
ATOM 3571 N N . TYR C 1 145 ? 8.397 15.375 -4.364 1.00 25.42 145 TYR C N 1
ATOM 3572 C CA . TYR C 1 145 ? 9.599 16.004 -4.926 1.00 24.93 145 TYR C CA 1
ATOM 3573 C C . TYR C 1 145 ? 9.458 16.572 -6.328 1.00 25.09 145 TYR C C 1
ATOM 3574 O O . TYR C 1 145 ? 9.102 15.844 -7.295 1.00 24.99 145 TYR C O 1
ATOM 3583 N N . HIS C 1 146 ? 9.768 17.865 -6.453 1.00 23.98 146 HIS C N 1
ATOM 3584 C CA . HIS C 1 146 ? 9.772 18.542 -7.749 1.00 23.80 146 HIS C CA 1
ATOM 3585 C C . HIS C 1 146 ? 11.219 18.894 -8.123 1.00 24.24 146 HIS C C 1
ATOM 3586 O O . HIS C 1 146 ? 11.725 19.920 -7.646 1.00 24.29 146 HIS C O 1
ATOM 3593 N N . PRO C 1 147 ? 11.856 18.077 -9.001 1.00 25.11 147 PRO C N 1
ATOM 3594 C CA . PRO C 1 147 ? 13.241 18.330 -9.433 1.00 24.93 147 PRO C CA 1
ATOM 3595 C C . PRO C 1 147 ? 13.432 19.694 -10.123 1.00 25.25 147 PRO C C 1
ATOM 3596 O O . PRO C 1 147 ? 14.543 20.209 -10.131 1.00 25.90 147 PRO C O 1
ATOM 3600 N N . ASN C 1 148 ? 12.384 20.228 -10.750 1.00 25.63 148 ASN C N 1
ATOM 3601 C CA . ASN C 1 148 ? 12.489 21.486 -11.514 1.00 25.48 148 ASN C CA 1
ATOM 3602 C C . ASN C 1 148 ? 12.497 22.774 -10.683 1.00 26.34 148 ASN C C 1
ATOM 3603 O O . ASN C 1 148 ? 12.723 23.853 -11.240 1.00 25.72 148 ASN C O 1
ATOM 3608 N N . ALA C 1 149 ? 12.186 22.658 -9.389 1.00 26.36 149 ALA C N 1
ATOM 3609 C CA . ALA C 1 149 ? 12.309 23.799 -8.454 1.00 25.87 149 ALA C CA 1
ATOM 3610 C C . ALA C 1 149 ? 13.801 24.137 -8.165 1.00 26.35 149 ALA C C 1
ATOM 3611 O O . ALA C 1 149 ? 14.693 23.378 -8.566 1.00 25.90 149 ALA C O 1
ATOM 3613 N N . ASP C 1 150 ? 14.073 25.283 -7.515 1.00 25.81 150 ASP C N 1
ATOM 3614 C CA . ASP C 1 150 ? 15.410 25.565 -6.975 1.00 23.51 150 ASP C CA 1
ATOM 3615 C C . ASP C 1 150 ? 15.622 24.733 -5.676 1.00 22.65 150 ASP C C 1
ATOM 3616 O O . ASP C 1 150 ? 16.713 24.221 -5.429 1.00 22.57 150 ASP C O 1
ATOM 3621 N N . MET C 1 151 ? 14.580 24.621 -4.870 1.00 18.61 151 MET C N 1
ATOM 3622 C CA . MET C 1 151 ? 14.586 23.740 -3.718 1.00 18.78 151 MET C CA 1
ATOM 3623 C C . MET C 1 151 ? 13.230 23.145 -3.637 1.00 17.27 151 MET C C 1
ATOM 3624 O O . MET C 1 151 ? 12.278 23.755 -4.050 1.00 18.49 151 MET C O 1
ATOM 3629 N N . SER C 1 152 ? 13.115 21.965 -3.053 1.00 17.80 152 SER C N 1
ATOM 3630 C CA . SER C 1 152 ? 11.845 21.243 -2.952 1.00 18.91 152 SER C CA 1
ATOM 3631 C C . SER C 1 152 ? 11.821 20.358 -1.674 1.00 18.79 152 SER C C 1
ATOM 3632 O O . SER C 1 152 ? 12.880 19.795 -1.273 1.00 18.98 152 SER C O 1
ATOM 3635 N N . PHE C 1 153 ? 10.648 20.220 -1.028 1.00 18.42 153 PHE C N 1
ATOM 3636 C CA . PHE C 1 153 ? 10.443 19.097 -0.073 1.00 18.81 153 PHE C CA 1
ATOM 3637 C C . PHE C 1 153 ? 10.649 17.766 -0.860 1.00 19.54 153 PHE C C 1
ATOM 3638 O O . PHE C 1 153 ? 10.633 17.758 -2.105 1.00 19.49 153 PHE C O 1
ATOM 3646 N N . GLY C 1 154 ? 10.875 16.663 -0.140 1.00 19.48 154 GLY C N 1
ATOM 3647 C CA . GLY C 1 154 ? 10.968 15.357 -0.753 1.00 20.94 154 GLY C CA 1
ATOM 3648 C C . GLY C 1 154 ? 9.625 14.693 -0.941 1.00 21.98 154 GLY C C 1
ATOM 3649 O O . GLY C 1 154 ? 8.545 15.310 -0.805 1.00 22.83 154 GLY C O 1
ATOM 3650 N N . ASN C 1 155 ? 9.702 13.414 -1.285 1.00 20.41 155 ASN C N 1
ATOM 3651 C CA . ASN C 1 155 ? 8.510 12.575 -1.390 1.00 22.24 155 ASN C CA 1
ATOM 3652 C C . ASN C 1 155 ? 8.027 12.192 0.010 1.00 23.02 155 ASN C C 1
ATOM 3653 O O . ASN C 1 155 ? 8.543 11.237 0.631 1.00 25.71 155 ASN C O 1
ATOM 3658 N N . LEU C 1 156 ? 7.033 12.918 0.486 1.00 22.99 156 LEU C N 1
ATOM 3659 C CA . LEU C 1 156 ? 6.514 12.754 1.813 1.00 24.37 156 LEU C CA 1
ATOM 3660 C C . LEU C 1 156 ? 5.059 12.222 1.790 1.00 24.69 156 LEU C C 1
ATOM 3661 O O . LEU C 1 156 ? 4.445 12.128 2.851 1.00 24.34 156 LEU C O 1
ATOM 3666 N N . TRP C 1 157 ? 4.506 11.934 0.597 1.00 24.38 157 TRP C N 1
ATOM 3667 C CA . TRP C 1 157 ? 3.062 11.603 0.480 1.00 24.64 157 TRP C CA 1
ATOM 3668 C C . TRP C 1 157 ? 2.658 10.327 1.231 1.00 24.58 157 TRP C C 1
ATOM 3669 O O . TRP C 1 157 ? 1.491 10.142 1.530 1.00 23.87 157 TRP C O 1
ATOM 3680 N N . LYS C 1 158 ? 3.626 9.437 1.508 1.00 24.33 158 LYS C N 1
ATOM 3681 C CA . LYS C 1 158 ? 3.306 8.181 2.177 1.00 22.85 158 LYS C CA 1
ATOM 3682 C C . LYS C 1 158 ? 2.980 8.383 3.637 1.00 22.79 158 LYS C C 1
ATOM 3683 O O . LYS C 1 158 ? 2.437 7.484 4.230 1.00 21.65 158 LYS C O 1
ATOM 3689 N N . LYS C 1 159 ? 3.293 9.578 4.172 1.00 23.08 159 LYS C N 1
ATOM 3690 C CA . LYS C 1 159 ? 3.006 9.949 5.571 1.00 22.76 159 LYS C CA 1
ATOM 3691 C C . LYS C 1 159 ? 2.788 11.452 5.635 1.00 22.55 159 LYS C C 1
ATOM 3692 O O . LYS C 1 159 ? 3.661 12.210 6.011 1.00 21.31 159 LYS C O 1
ATOM 3698 N N . GLU C 1 160 ? 1.593 11.841 5.239 1.00 22.73 160 GLU C N 1
ATOM 3699 C CA . GLU C 1 160 ? 1.180 13.226 5.065 1.00 24.59 160 GLU C CA 1
ATOM 3700 C C . GLU C 1 160 ? 1.475 14.098 6.303 1.00 25.43 160 GLU C C 1
ATOM 3701 O O . GLU C 1 160 ? 1.898 15.297 6.138 1.00 26.31 160 GLU C O 1
ATOM 3707 N N . GLU C 1 161 ? 1.270 13.529 7.507 1.00 25.09 161 GLU C N 1
ATOM 3708 C CA . GLU C 1 161 ? 1.627 14.165 8.796 1.00 27.73 161 GLU C CA 1
ATOM 3709 C C . GLU C 1 161 ? 3.080 14.761 8.858 1.00 25.52 161 GLU C C 1
ATOM 3710 O O . GLU C 1 161 ? 3.292 15.820 9.442 1.00 24.55 161 GLU C O 1
ATOM 3716 N N . ASP C 1 162 ? 4.037 14.110 8.206 1.00 23.12 162 ASP C N 1
ATOM 3717 C CA . ASP C 1 162 ? 5.444 14.568 8.159 1.00 23.53 162 ASP C CA 1
ATOM 3718 C C . ASP C 1 162 ? 5.480 15.827 7.304 1.00 24.14 162 ASP C C 1
ATOM 3719 O O . ASP C 1 162 ? 6.232 16.769 7.587 1.00 24.83 162 ASP C O 1
ATOM 3724 N N . TYR C 1 163 ? 4.704 15.815 6.208 1.00 23.04 163 TYR C N 1
ATOM 3725 C CA . TYR C 1 163 ? 4.640 16.958 5.329 1.00 23.81 163 TYR C CA 1
ATOM 3726 C C . TYR C 1 163 ? 3.977 18.123 6.077 1.00 24.13 163 TYR C C 1
ATOM 3727 O O . TYR C 1 163 ? 4.491 19.249 6.062 1.00 23.86 163 TYR C O 1
ATOM 3736 N N . LEU C 1 164 ? 2.824 17.826 6.684 1.00 24.36 164 LEU C N 1
ATOM 3737 C CA . LEU C 1 164 ? 2.070 18.790 7.513 1.00 25.48 164 LEU C CA 1
ATOM 3738 C C . LEU C 1 164 ? 2.985 19.452 8.559 1.00 26.29 164 LEU C C 1
ATOM 3739 O O . LEU C 1 164 ? 2.934 20.687 8.771 1.00 26.15 164 LEU C O 1
ATOM 3744 N N . LYS C 1 165 ? 3.836 18.650 9.192 1.00 26.68 165 LYS C N 1
ATOM 3745 C CA . LYS C 1 165 ? 4.798 19.172 10.184 1.00 26.48 165 LYS C CA 1
ATOM 3746 C C . LYS C 1 165 ? 5.762 20.212 9.581 1.00 25.86 165 LYS C C 1
ATOM 3747 O O . LYS C 1 165 ? 5.976 21.253 10.180 1.00 23.49 165 LYS C O 1
ATOM 3753 N N . LEU C 1 166 ? 6.360 19.909 8.415 1.00 26.25 166 LEU C N 1
ATOM 3754 C CA . LEU C 1 166 ? 7.163 20.884 7.675 1.00 26.48 166 LEU C CA 1
ATOM 3755 C C . LEU C 1 166 ? 6.413 22.193 7.420 1.00 26.24 166 LEU C C 1
ATOM 3756 O O . LEU C 1 166 ? 7.009 23.287 7.565 1.00 28.83 166 LEU C O 1
ATOM 3761 N N . LEU C 1 167 ? 5.166 22.127 6.945 1.00 25.14 167 LEU C N 1
ATOM 3762 C CA . LEU C 1 167 ? 4.360 23.358 6.733 1.00 25.40 167 LEU C CA 1
ATOM 3763 C C . LEU C 1 167 ? 4.225 24.164 8.056 1.00 25.61 167 LEU C C 1
ATOM 3764 O O . LEU C 1 167 ? 4.470 25.379 8.068 1.00 24.65 167 LEU C O 1
ATOM 3769 N N . ASP C 1 168 ? 3.918 23.445 9.134 1.00 24.92 168 ASP C N 1
ATOM 3770 C CA . ASP C 1 168 ? 3.850 23.997 10.505 1.00 24.72 168 ASP C CA 1
ATOM 3771 C C . ASP C 1 168 ? 5.178 24.624 10.921 1.00 24.46 168 ASP C C 1
ATOM 3772 O O . ASP C 1 168 ? 5.186 25.709 11.489 1.00 24.08 168 ASP C O 1
ATOM 3777 N N . GLU C 1 169 ? 6.299 23.994 10.566 1.00 24.24 169 GLU C N 1
ATOM 3778 C CA . GLU C 1 169 ? 7.606 24.597 10.832 1.00 23.49 169 GLU C CA 1
ATOM 3779 C C . GLU C 1 169 ? 7.770 25.939 10.175 1.00 23.44 169 GLU C C 1
ATOM 3780 O O . GLU C 1 169 ? 8.366 26.822 10.778 1.00 22.80 169 GLU C O 1
ATOM 3786 N N . ILE C 1 170 ? 7.297 26.060 8.922 1.00 23.43 170 ILE C N 1
ATOM 3787 C CA . ILE C 1 170 ? 7.416 27.325 8.165 1.00 23.45 170 ILE C CA 1
ATOM 3788 C C . ILE C 1 170 ? 6.574 28.377 8.925 1.00 23.72 170 ILE C C 1
ATOM 3789 O O . ILE C 1 170 ? 7.054 29.481 9.243 1.00 22.88 170 ILE C O 1
ATOM 3794 N N . LEU C 1 171 ? 5.307 28.015 9.155 1.00 23.64 171 LEU C N 1
ATOM 3795 C CA . LEU C 1 171 ? 4.321 28.908 9.780 1.00 24.15 171 LEU C CA 1
ATOM 3796 C C . LEU C 1 171 ? 4.722 29.430 11.189 1.00 24.72 171 LEU C C 1
ATOM 3797 O O . LEU C 1 171 ? 4.460 30.612 11.543 1.00 24.77 171 LEU C O 1
ATOM 3802 N N . ALA C 1 172 ? 5.382 28.565 11.964 1.00 23.78 172 ALA C N 1
ATOM 3803 C CA . ALA C 1 172 ? 5.812 28.907 13.324 1.00 25.96 172 ALA C CA 1
ATOM 3804 C C . ALA C 1 172 ? 6.886 30.011 13.261 1.00 26.94 172 ALA C C 1
ATOM 3805 O O . ALA C 1 172 ? 6.971 30.839 14.152 1.00 26.70 172 ALA C O 1
ATOM 3807 N N . GLU C 1 173 ? 7.680 30.039 12.196 1.00 29.23 173 GLU C N 1
ATOM 3808 C CA . GLU C 1 173 ? 8.677 31.107 11.951 1.00 32.19 173 GLU C CA 1
ATOM 3809 C C . GLU C 1 173 ? 8.118 32.322 11.165 1.00 33.15 173 GLU C C 1
ATOM 3810 O O . GLU C 1 173 ? 8.797 33.343 11.042 1.00 34.45 173 GLU C O 1
ATOM 3816 N N . LEU C 1 174 ? 6.907 32.171 10.619 1.00 34.49 174 LEU C N 1
ATOM 3817 C CA . LEU C 1 174 ? 6.208 33.091 9.650 1.00 34.21 174 LEU C CA 1
ATOM 3818 C C . LEU C 1 174 ? 6.411 32.862 8.088 1.00 34.44 174 LEU C C 1
ATOM 3819 O O . LEU C 1 174 ? 7.384 33.326 7.459 1.00 36.34 174 LEU C O 1
ATOM 3825 N N . LYS D 1 17 ? -27.630 65.291 -17.465 1.00 39.75 17 LYS D N 1
ATOM 3826 C CA . LYS D 1 17 ? -26.321 64.644 -17.759 1.00 39.35 17 LYS D CA 1
ATOM 3827 C C . LYS D 1 17 ? -25.303 64.739 -16.617 1.00 38.95 17 LYS D C 1
ATOM 3828 O O . LYS D 1 17 ? -24.524 63.803 -16.447 1.00 40.30 17 LYS D O 1
ATOM 3830 N N . MET D 1 18 ? -25.286 65.812 -15.824 1.00 37.47 18 MET D N 1
ATOM 3831 C CA . MET D 1 18 ? -24.188 65.968 -14.832 1.00 36.36 18 MET D CA 1
ATOM 3832 C C . MET D 1 18 ? -24.370 65.364 -13.422 1.00 34.12 18 MET D C 1
ATOM 3833 O O . MET D 1 18 ? -25.477 65.104 -13.028 1.00 33.59 18 MET D O 1
ATOM 3838 N N . ALA D 1 19 ? -23.267 65.081 -12.711 1.00 31.88 19 ALA D N 1
ATOM 3839 C CA . ALA D 1 19 ? -23.291 64.325 -11.422 1.00 30.30 19 ALA D CA 1
ATOM 3840 C C . ALA D 1 19 ? -24.318 64.853 -10.403 1.00 29.98 19 ALA D C 1
ATOM 3841 O O . ALA D 1 19 ? -24.384 66.059 -10.119 1.00 28.95 19 ALA D O 1
ATOM 3843 N N . THR D 1 20 ? -25.116 63.941 -9.847 1.00 30.69 20 THR D N 1
ATOM 3844 C CA . THR D 1 20 ? -26.029 64.271 -8.739 1.00 30.82 20 THR D CA 1
ATOM 3845 C C . THR D 1 20 ? -25.167 64.724 -7.559 1.00 31.22 20 THR D C 1
ATOM 3846 O O . THR D 1 20 ? -24.141 64.115 -7.290 1.00 33.17 20 THR D O 1
ATOM 3850 N N . LEU D 1 21 ? -25.561 65.783 -6.866 1.00 30.84 21 LEU D N 1
ATOM 3851 C CA . LEU D 1 21 ? -24.797 66.266 -5.699 1.00 29.85 21 LEU D CA 1
ATOM 3852 C C . LEU D 1 21 ? -25.028 65.366 -4.449 1.00 30.31 21 LEU D C 1
ATOM 3853 O O . LEU D 1 21 ? -26.159 65.123 -4.031 1.00 29.28 21 LEU D O 1
ATOM 3862 N N . LEU D 1 22 ? -23.924 64.899 -3.852 1.00 30.57 22 LEU D N 1
ATOM 3863 C CA . LEU D 1 22 ? -23.939 64.193 -2.577 1.00 30.35 22 LEU D CA 1
ATOM 3864 C C . LEU D 1 22 ? -23.644 65.205 -1.487 1.00 30.71 22 LEU D C 1
ATOM 3865 O O . LEU D 1 22 ? -22.645 65.914 -1.540 1.00 31.90 22 LEU D O 1
ATOM 3870 N N . GLU D 1 23 ? -24.504 65.279 -0.492 1.00 30.75 23 GLU D N 1
ATOM 3871 C CA . GLU D 1 23 ? -24.299 66.237 0.615 1.00 29.58 23 GLU D CA 1
ATOM 3872 C C . GLU D 1 23 ? -24.008 65.586 1.948 1.00 28.12 23 GLU D C 1
ATOM 3873 O O . GLU D 1 23 ? -23.801 66.270 2.946 1.00 27.58 23 GLU D O 1
ATOM 3879 N N . LYS D 1 24 ? -24.016 64.257 1.942 1.00 27.39 24 LYS D N 1
ATOM 3880 C CA . LYS D 1 24 ? -23.847 63.427 3.136 1.00 27.09 24 LYS D CA 1
ATOM 3881 C C . LYS D 1 24 ? -22.868 62.306 2.836 1.00 26.80 24 LYS D C 1
ATOM 3882 O O . LYS D 1 24 ? -22.775 61.831 1.684 1.00 27.26 24 LYS D O 1
ATOM 3888 N N . GLY D 1 25 ? -22.145 61.851 3.851 1.00 25.43 25 GLY D N 1
ATOM 3889 C CA . GLY D 1 25 ? -21.294 60.664 3.679 1.00 25.70 25 GLY D CA 1
ATOM 3890 C C . GLY D 1 25 ? -22.060 59.327 3.710 1.00 25.42 25 GLY D C 1
ATOM 3891 O O . GLY D 1 25 ? -21.635 58.340 3.060 1.00 25.27 25 GLY D O 1
ATOM 3892 N N . LYS D 1 26 ? -23.192 59.289 4.430 1.00 25.80 26 LYS D N 1
ATOM 3893 C CA . LYS D 1 26 ? -23.920 58.022 4.652 1.00 25.55 26 LYS D CA 1
ATOM 3894 C C . LYS D 1 26 ? -24.324 57.328 3.344 1.00 25.93 26 LYS D C 1
ATOM 3895 O O . LYS D 1 26 ? -24.096 56.094 3.241 1.00 27.51 26 LYS D O 1
ATOM 3901 N N . PRO D 1 27 ? -24.912 58.069 2.326 1.00 26.30 27 PRO D N 1
ATOM 3902 C CA . PRO D 1 27 ? -25.206 57.425 1.000 1.00 24.93 27 PRO D CA 1
ATOM 3903 C C . PRO D 1 27 ? -24.021 56.746 0.300 1.00 26.40 27 PRO D C 1
ATOM 3904 O O . PRO D 1 27 ? -24.200 55.697 -0.348 1.00 25.44 27 PRO D O 1
ATOM 3908 N N . VAL D 1 28 ? -22.837 57.357 0.396 1.00 25.17 28 VAL D N 1
ATOM 3909 C CA . VAL D 1 28 ? -21.600 56.771 -0.103 1.00 25.64 28 VAL D CA 1
ATOM 3910 C C . VAL D 1 28 ? -21.253 55.443 0.610 1.00 24.80 28 VAL D C 1
ATOM 3911 O O . VAL D 1 28 ? -20.986 54.440 -0.048 1.00 23.87 28 VAL D O 1
ATOM 3915 N N . ALA D 1 29 ? -21.269 55.441 1.950 1.00 23.19 29 ALA D N 1
ATOM 3916 C CA . ALA D 1 29 ? -21.051 54.215 2.697 1.00 22.60 29 ALA D CA 1
ATOM 3917 C C . ALA D 1 29 ? -22.057 53.145 2.286 1.00 22.95 29 ALA D C 1
ATOM 3918 O O . ALA D 1 29 ? -21.643 51.978 2.088 1.00 23.30 29 ALA D O 1
ATOM 3920 N N . ASN D 1 30 ? -23.366 53.480 2.166 1.00 25.02 30 ASN D N 1
ATOM 3921 C CA . ASN D 1 30 ? -24.375 52.477 1.743 1.00 25.41 30 ASN D CA 1
ATOM 3922 C C . ASN D 1 30 ? -24.061 51.884 0.349 1.00 26.46 30 ASN D C 1
ATOM 3923 O O . ASN D 1 30 ? -24.087 50.649 0.151 1.00 25.04 30 ASN D O 1
ATOM 3928 N N . MET D 1 31 ? -23.685 52.756 -0.572 1.00 26.17 31 MET D N 1
ATOM 3929 C CA . MET D 1 31 ? -23.266 52.315 -1.902 1.00 26.69 31 MET D CA 1
ATOM 3930 C C . MET D 1 31 ? -22.050 51.393 -1.843 1.00 26.25 31 MET D C 1
ATOM 3931 O O . MET D 1 31 ? -22.009 50.322 -2.496 1.00 26.80 31 MET D O 1
ATOM 3936 N N . ILE D 1 32 ? -21.086 51.757 -1.007 1.00 27.00 32 ILE D N 1
ATOM 3937 C CA . ILE D 1 32 ? -19.885 50.941 -0.816 1.00 26.47 32 ILE D CA 1
ATOM 3938 C C . ILE D 1 32 ? -20.272 49.546 -0.344 1.00 26.71 32 ILE D C 1
ATOM 3939 O O . ILE D 1 32 ? -19.785 48.567 -0.915 1.00 26.30 32 ILE D O 1
ATOM 3944 N N . LYS D 1 33 ? -21.166 49.466 0.642 1.00 27.28 33 LYS D N 1
ATOM 3945 C CA . LYS D 1 33 ? -21.571 48.184 1.268 1.00 27.28 33 LYS D CA 1
ATOM 3946 C C . LYS D 1 33 ? -22.350 47.326 0.328 1.00 26.16 33 LYS D C 1
ATOM 3947 O O . LYS D 1 33 ? -22.279 46.131 0.444 1.00 27.68 33 LYS D O 1
ATOM 3953 N N . LYS D 1 34 ? -23.119 47.952 -0.566 1.00 25.73 34 LYS D N 1
ATOM 3954 C CA . LYS D 1 34 ? -23.949 47.307 -1.561 1.00 26.52 34 LYS D CA 1
ATOM 3955 C C . LYS D 1 34 ? -23.209 46.753 -2.795 1.00 26.19 34 LYS D C 1
ATOM 3956 O O . LYS D 1 34 ? -23.626 45.746 -3.403 1.00 26.90 34 LYS D O 1
ATOM 3962 N N . ALA D 1 35 ? -22.091 47.376 -3.109 1.00 26.05 35 ALA D N 1
ATOM 3963 C CA . ALA D 1 35 ? -21.299 47.062 -4.281 1.00 24.98 35 ALA D CA 1
ATOM 3964 C C . ALA D 1 35 ? -20.573 45.730 -4.045 1.00 24.26 35 ALA D C 1
ATOM 3965 O O . ALA D 1 35 ? -20.112 45.444 -2.925 1.00 23.78 35 ALA D O 1
ATOM 3967 N N . LYS D 1 36 ? -20.486 44.929 -5.096 1.00 23.26 36 LYS D N 1
ATOM 3968 C CA . LYS D 1 36 ? -19.821 43.639 -4.988 1.00 24.15 36 LYS D CA 1
ATOM 3969 C C . LYS D 1 36 ? -18.297 43.824 -4.891 1.00 23.57 36 LYS D C 1
ATOM 3970 O O . LYS D 1 36 ? -17.621 43.183 -4.083 1.00 22.21 36 LYS D O 1
ATOM 3976 N N . ARG D 1 37 ? -17.771 44.785 -5.624 1.00 22.41 37 ARG D N 1
ATOM 3977 C CA . ARG D 1 37 ? -16.330 45.000 -5.684 1.00 22.50 37 ARG D CA 1
ATOM 3978 C C . ARG D 1 37 ? -16.088 46.534 -5.795 1.00 23.16 37 ARG D C 1
ATOM 3979 O O . ARG D 1 37 ? -15.804 47.028 -6.893 1.00 23.49 37 ARG D O 1
ATOM 3987 N N . PRO D 1 38 ? -16.186 47.280 -4.655 1.00 23.01 38 PRO D N 1
ATOM 3988 C CA . PRO D 1 38 ? -15.931 48.734 -4.718 1.00 21.95 38 PRO D CA 1
ATOM 3989 C C . PRO D 1 38 ? -14.406 49.014 -4.845 1.00 22.52 38 PRO D C 1
ATOM 3990 O O . PRO D 1 38 ? -13.600 48.281 -4.258 1.00 21.75 38 PRO D O 1
ATOM 3994 N N . LEU D 1 39 ? -14.026 50.064 -5.593 1.00 23.01 39 LEU D N 1
ATOM 3995 C CA . LEU D 1 39 ? -12.630 50.421 -5.804 1.00 22.62 39 LEU D CA 1
ATOM 3996 C C . LEU D 1 39 ? -12.548 51.917 -5.432 1.00 22.51 39 LEU D C 1
ATOM 3997 O O . LEU D 1 39 ? -13.217 52.761 -6.060 1.00 21.97 39 LEU D O 1
ATOM 4002 N N . LEU D 1 40 ? -11.710 52.210 -4.436 1.00 22.67 40 LEU D N 1
ATOM 4003 C CA . LEU D 1 40 ? -11.222 53.595 -4.168 1.00 22.46 40 LEU D CA 1
ATOM 4004 C C . LEU D 1 40 ? -9.900 53.900 -4.896 1.00 23.00 40 LEU D C 1
ATOM 4005 O O . LEU D 1 40 ? -8.844 53.286 -4.638 1.00 23.45 40 LEU D O 1
ATOM 4010 N N . ILE D 1 41 ? -9.970 54.882 -5.783 1.00 22.25 41 ILE D N 1
ATOM 4011 C CA . ILE D 1 41 ? -8.835 55.401 -6.514 1.00 23.43 41 ILE D CA 1
ATOM 4012 C C . ILE D 1 41 ? -8.324 56.652 -5.836 1.00 22.27 41 ILE D C 1
ATOM 4013 O O . ILE D 1 41 ? -9.034 57.655 -5.755 1.00 22.54 41 ILE D O 1
ATOM 4018 N N . VAL D 1 42 ? -7.103 56.573 -5.365 1.00 21.25 42 VAL D N 1
ATOM 4019 C CA . VAL D 1 42 ? -6.483 57.643 -4.607 1.00 22.21 42 VAL D CA 1
ATOM 4020 C C . VAL D 1 42 ? -5.352 58.330 -5.353 1.00 22.49 42 VAL D C 1
ATOM 4021 O O . VAL D 1 42 ? -4.310 57.720 -5.651 1.00 22.83 42 VAL D O 1
ATOM 4025 N N . GLY D 1 43 ? -5.582 59.602 -5.688 1.00 23.21 43 GLY D N 1
ATOM 4026 C CA . GLY D 1 43 ? -4.623 60.374 -6.481 1.00 22.69 43 GLY D CA 1
ATOM 4027 C C . GLY D 1 43 ? -3.756 61.297 -5.633 1.00 22.90 43 GLY D C 1
ATOM 4028 O O . GLY D 1 43 ? -3.982 61.360 -4.387 1.00 23.13 43 GLY D O 1
ATOM 4029 N N . PRO D 1 44 ? -2.754 62.010 -6.282 1.00 22.77 44 PRO D N 1
ATOM 4030 C CA . PRO D 1 44 ? -1.766 62.874 -5.569 1.00 22.66 44 PRO D CA 1
ATOM 4031 C C . PRO D 1 44 ? -2.315 64.148 -4.864 1.00 22.00 44 PRO D C 1
ATOM 4032 O O . PRO D 1 44 ? -1.599 64.735 -4.094 1.00 22.86 44 PRO D O 1
ATOM 4036 N N . ASP D 1 45 ? -3.542 64.566 -5.144 1.00 21.40 45 ASP D N 1
ATOM 4037 C CA . ASP D 1 45 ? -4.057 65.852 -4.644 1.00 22.76 45 ASP D CA 1
ATOM 4038 C C . ASP D 1 45 ? -4.785 65.653 -3.275 1.00 23.26 45 ASP D C 1
ATOM 4039 O O . ASP D 1 45 ? -6.010 65.834 -3.156 1.00 23.26 45 ASP D O 1
ATOM 4044 N N . MET D 1 46 ? -4.000 65.256 -2.276 1.00 21.77 46 MET D N 1
ATOM 4045 C CA . MET D 1 46 ? -4.500 64.974 -0.956 1.00 22.48 46 MET D CA 1
ATOM 4046 C C . MET D 1 46 ? -3.762 65.856 -0.001 1.00 22.60 46 MET D C 1
ATOM 4047 O O . MET D 1 46 ? -2.523 65.876 0.019 1.00 22.87 46 MET D O 1
ATOM 4052 N N . THR D 1 47 ? -4.515 66.542 0.841 1.00 22.18 47 THR D N 1
ATOM 4053 C CA . THR D 1 47 ? -3.950 67.225 1.989 1.00 21.79 47 THR D CA 1
ATOM 4054 C C . THR D 1 47 ? -3.557 66.181 3.069 1.00 22.28 47 THR D C 1
ATOM 4055 O O . THR D 1 47 ? -3.994 64.990 3.008 1.00 21.58 47 THR D O 1
ATOM 4059 N N . ASP D 1 48 ? -2.745 66.625 4.046 1.00 22.92 48 ASP D N 1
ATOM 4060 C CA . ASP D 1 48 ? -2.409 65.797 5.225 1.00 23.32 48 ASP D CA 1
ATOM 4061 C C . ASP D 1 48 ? -3.654 65.202 5.928 1.00 24.52 48 ASP D C 1
ATOM 4062 O O . ASP D 1 48 ? -3.726 64.007 6.141 1.00 24.76 48 ASP D O 1
ATOM 4067 N N . GLU D 1 49 ? -4.629 66.054 6.210 1.00 25.03 49 GLU D N 1
ATOM 4068 C CA . GLU D 1 49 ? -5.905 65.661 6.807 1.00 27.11 49 GLU D CA 1
ATOM 4069 C C . GLU D 1 49 ? -6.702 64.601 5.987 1.00 26.16 49 GLU D C 1
ATOM 4070 O O . GLU D 1 49 ? -7.177 63.664 6.561 1.00 27.19 49 GLU D O 1
ATOM 4076 N N . MET D 1 50 ? -6.821 64.787 4.663 1.00 25.78 50 MET D N 1
ATOM 4077 C CA . MET D 1 50 ? -7.379 63.834 3.741 1.00 25.42 50 MET D CA 1
ATOM 4078 C C . MET D 1 50 ? -6.626 62.541 3.776 1.00 24.52 50 MET D C 1
ATOM 4079 O O . MET D 1 50 ? -7.249 61.465 3.805 1.00 25.24 50 MET D O 1
ATOM 4084 N N . PHE D 1 51 ? -5.299 62.598 3.820 1.00 24.04 51 PHE D N 1
ATOM 4085 C CA . PHE D 1 51 ? -4.554 61.349 3.867 1.00 25.07 51 PHE D CA 1
ATOM 4086 C C . PHE D 1 51 ? -4.859 60.512 5.156 1.00 25.40 51 PHE D C 1
ATOM 4087 O O . PHE D 1 51 ? -4.819 59.282 5.140 1.00 24.33 51 PHE D O 1
ATOM 4095 N N . GLU D 1 52 ? -5.149 61.179 6.263 1.00 25.29 52 GLU D N 1
ATOM 4096 C CA . GLU D 1 52 ? -5.536 60.470 7.510 1.00 25.53 52 GLU D CA 1
ATOM 4097 C C . GLU D 1 52 ? -6.808 59.620 7.307 1.00 25.21 52 GLU D C 1
ATOM 4098 O O . GLU D 1 52 ? -6.850 58.441 7.709 1.00 25.34 52 GLU D O 1
ATOM 4104 N N . ARG D 1 53 ? -7.810 60.184 6.631 1.00 25.03 53 ARG D N 1
ATOM 4105 C CA . ARG D 1 53 ? -9.017 59.449 6.208 1.00 25.64 53 ARG D CA 1
ATOM 4106 C C . ARG D 1 53 ? -8.747 58.281 5.239 1.00 24.89 53 ARG D C 1
ATOM 4107 O O . ARG D 1 53 ? -9.295 57.159 5.382 1.00 24.89 53 ARG D O 1
ATOM 4115 N N . VAL D 1 54 ? -7.888 58.550 4.256 1.00 25.99 54 VAL D N 1
ATOM 4116 C CA . VAL D 1 54 ? -7.529 57.568 3.231 1.00 25.63 54 VAL D CA 1
ATOM 4117 C C . VAL D 1 54 ? -6.874 56.358 3.917 1.00 25.78 54 VAL D C 1
ATOM 4118 O O . VAL D 1 54 ? -7.155 55.213 3.550 1.00 25.61 54 VAL D O 1
ATOM 4122 N N . LYS D 1 55 ? -6.043 56.604 4.915 1.00 24.25 55 LYS D N 1
ATOM 4123 C CA . LYS D 1 55 ? -5.455 55.529 5.675 1.00 25.29 55 LYS D CA 1
ATOM 4124 C C . LYS D 1 55 ? -6.485 54.619 6.319 1.00 25.60 55 LYS D C 1
ATOM 4125 O O . LYS D 1 55 ? -6.342 53.386 6.248 1.00 24.83 55 LYS D O 1
ATOM 4131 N N . LYS D 1 56 ? -7.520 55.213 6.921 1.00 26.02 56 LYS D N 1
ATOM 4132 C CA . LYS D 1 56 ? -8.643 54.450 7.476 1.00 24.57 56 LYS D CA 1
ATOM 4133 C C . LYS D 1 56 ? -9.395 53.667 6.424 1.00 25.78 56 LYS D C 1
ATOM 4134 O O . LYS D 1 56 ? -9.709 52.502 6.670 1.00 27.29 56 LYS D O 1
ATOM 4140 N N . PHE D 1 57 ? -9.642 54.233 5.232 1.00 24.84 57 PHE D N 1
ATOM 4141 C CA . PHE D 1 57 ? -10.237 53.483 4.124 1.00 25.02 57 PHE D CA 1
ATOM 4142 C C . PHE D 1 57 ? -9.521 52.160 3.784 1.00 25.44 57 PHE D C 1
ATOM 4143 O O . PHE D 1 57 ? -10.187 51.175 3.477 1.00 24.60 57 PHE D O 1
ATOM 4151 N N . VAL D 1 58 ? -8.191 52.146 3.876 1.00 24.96 58 VAL D N 1
ATOM 4152 C CA . VAL D 1 58 ? -7.394 50.957 3.599 1.00 26.94 58 VAL D CA 1
ATOM 4153 C C . VAL D 1 58 ? -7.774 49.799 4.572 1.00 27.47 58 VAL D C 1
ATOM 4154 O O . VAL D 1 58 ? -7.695 48.633 4.212 1.00 27.88 58 VAL D O 1
ATOM 4158 N N . GLU D 1 59 ? -8.227 50.116 5.781 1.00 29.22 59 GLU D N 1
ATOM 4159 C CA . GLU D 1 59 ? -8.655 49.077 6.732 1.00 30.32 59 GLU D CA 1
ATOM 4160 C C . GLU D 1 59 ? -10.112 48.580 6.503 1.00 29.11 59 GLU D C 1
ATOM 4161 O O . GLU D 1 59 ? -10.603 47.640 7.172 1.00 27.25 59 GLU D O 1
ATOM 4167 N N . LYS D 1 60 ? -10.836 49.218 5.596 1.00 27.60 60 LYS D N 1
ATOM 4168 C CA . LYS D 1 60 ? -12.250 48.850 5.368 1.00 28.38 60 LYS D CA 1
ATOM 4169 C C . LYS D 1 60 ? -12.303 47.768 4.275 1.00 28.83 60 LYS D C 1
ATOM 4170 O O . LYS D 1 60 ? -11.302 47.492 3.598 1.00 28.57 60 LYS D O 1
ATOM 4176 N N . ASP D 1 61 ? -13.484 47.196 4.060 1.00 28.45 61 ASP D N 1
ATOM 4177 C CA . ASP D 1 61 ? -13.656 46.207 3.002 1.00 28.72 61 ASP D CA 1
ATOM 4178 C C . ASP D 1 61 ? -13.867 46.892 1.607 1.00 27.36 61 ASP D C 1
ATOM 4179 O O . ASP D 1 61 ? -14.993 47.018 1.065 1.00 26.78 61 ASP D O 1
ATOM 4188 N N . ILE D 1 62 ? -12.748 47.331 1.046 1.00 26.83 62 ILE D N 1
ATOM 4189 C CA . ILE D 1 62 ? -12.698 48.066 -0.227 1.00 26.35 62 ILE D CA 1
ATOM 4190 C C . ILE D 1 62 ? -11.278 47.923 -0.805 1.00 26.37 62 ILE D C 1
ATOM 4191 O O . ILE D 1 62 ? -10.308 47.860 -0.064 1.00 28.29 62 ILE D O 1
ATOM 4196 N N . THR D 1 63 ? -11.180 47.823 -2.115 1.00 25.00 63 THR D N 1
ATOM 4197 C CA . THR D 1 63 ? -9.882 47.735 -2.774 1.00 24.13 63 THR D CA 1
ATOM 4198 C C . THR D 1 63 ? -9.394 49.138 -2.974 1.00 23.12 63 THR D C 1
ATOM 4199 O O . THR D 1 63 ? -10.158 49.981 -3.423 1.00 24.89 63 THR D O 1
ATOM 4203 N N . VAL D 1 64 ? -8.137 49.402 -2.651 1.00 23.74 64 VAL D N 1
ATOM 4204 C CA . VAL D 1 64 ? -7.558 50.763 -2.827 1.00 23.67 64 VAL D CA 1
ATOM 4205 C C . VAL D 1 64 ? -6.406 50.699 -3.846 1.00 24.53 64 VAL D C 1
ATOM 4206 O O . VAL D 1 64 ? -5.547 49.778 -3.802 1.00 21.80 64 VAL D O 1
ATOM 4210 N N . VAL D 1 65 ? -6.415 51.674 -4.762 1.00 21.74 65 VAL D N 1
ATOM 4211 C CA . VAL D 1 65 ? -5.326 51.899 -5.727 1.00 23.01 65 VAL D CA 1
ATOM 4212 C C . VAL D 1 65 ? -4.856 53.355 -5.655 1.00 21.88 65 VAL D C 1
ATOM 4213 O O . VAL D 1 65 ? -5.666 54.280 -5.761 1.00 23.06 65 VAL D O 1
ATOM 4217 N N . ALA D 1 66 ? -3.555 53.514 -5.414 1.00 21.48 66 ALA D N 1
ATOM 4218 C CA . ALA D 1 66 ? -2.862 54.806 -5.489 1.00 22.87 66 ALA D CA 1
ATOM 4219 C C . ALA D 1 66 ? -2.324 55.035 -6.908 1.00 22.56 66 ALA D C 1
ATOM 4220 O O . ALA D 1 66 ? -1.785 54.129 -7.549 1.00 23.09 66 ALA D O 1
ATOM 4222 N N . THR D 1 67 ? -2.444 56.253 -7.382 1.00 24.15 67 THR D N 1
ATOM 4223 C CA . THR D 1 67 ? -1.972 56.671 -8.691 1.00 24.44 67 THR D CA 1
ATOM 4224 C C . THR D 1 67 ? -0.866 57.774 -8.487 1.00 26.00 67 THR D C 1
ATOM 4225 O O . THR D 1 67 ? -0.904 58.542 -7.538 1.00 25.41 67 THR D O 1
ATOM 4229 N N . GLY D 1 68 ? 0.177 57.789 -9.304 1.00 27.65 68 GLY D N 1
ATOM 4230 C CA . GLY D 1 68 ? 1.248 58.800 -9.114 1.00 28.17 68 GLY D CA 1
ATOM 4231 C C . GLY D 1 68 ? 1.883 58.815 -7.732 1.00 28.82 68 GLY D C 1
ATOM 4232 O O . GLY D 1 68 ? 2.175 57.754 -7.154 1.00 27.58 68 GLY D O 1
ATOM 4233 N N . SER D 1 69 ? 2.058 60.025 -7.212 1.00 30.10 69 SER D N 1
ATOM 4234 C CA . SER D 1 69 ? 2.756 60.335 -5.939 1.00 30.79 69 SER D CA 1
ATOM 4235 C C . SER D 1 69 ? 1.976 59.932 -4.733 1.00 31.24 69 SER D C 1
ATOM 4236 O O . SER D 1 69 ? 2.508 59.909 -3.624 1.00 32.06 69 SER D O 1
ATOM 4241 N N . ALA D 1 70 ? 0.706 59.597 -4.936 1.00 30.62 70 ALA D N 1
ATOM 4242 C CA . ALA D 1 70 ? -0.079 59.010 -3.860 1.00 31.32 70 ALA D CA 1
ATOM 4243 C C . ALA D 1 70 ? 0.632 57.794 -3.296 1.00 30.91 70 ALA D C 1
ATOM 4244 O O . ALA D 1 70 ? 0.650 57.598 -2.077 1.00 31.13 70 ALA D O 1
ATOM 4246 N N . ILE D 1 71 ? 1.241 56.971 -4.172 1.00 30.13 71 ILE D N 1
ATOM 4247 C CA . ILE D 1 71 ? 1.861 55.710 -3.724 1.00 27.76 71 ILE D CA 1
ATOM 4248 C C . ILE D 1 71 ? 3.036 55.969 -2.774 1.00 28.35 71 ILE D C 1
ATOM 4249 O O . ILE D 1 71 ? 3.207 55.213 -1.827 1.00 28.97 71 ILE D O 1
ATOM 4254 N N . THR D 1 72 ? 3.789 57.066 -2.978 1.00 29.01 72 THR D N 1
ATOM 4255 C CA . THR D 1 72 ? 4.924 57.468 -2.102 1.00 29.38 72 THR D CA 1
ATOM 4256 C C . THR D 1 72 ? 4.485 57.686 -0.654 1.00 29.61 72 THR D C 1
ATOM 4257 O O . THR D 1 72 ? 5.140 57.256 0.299 1.00 29.86 72 THR D O 1
ATOM 4261 N N . ARG D 1 73 ? 3.322 58.287 -0.499 1.00 29.37 73 ARG D N 1
ATOM 4262 C CA . ARG D 1 73 ? 2.754 58.513 0.831 1.00 28.63 73 ARG D CA 1
ATOM 4263 C C . ARG D 1 73 ? 2.319 57.251 1.537 1.00 26.80 73 ARG D C 1
ATOM 4264 O O . ARG D 1 73 ? 2.551 57.125 2.753 1.00 26.43 73 ARG D O 1
ATOM 4272 N N . PHE D 1 74 ? 1.716 56.320 0.787 1.00 25.87 74 PHE D N 1
ATOM 4273 C CA . PHE D 1 74 ? 1.318 55.029 1.355 1.00 25.89 74 PHE D CA 1
ATOM 4274 C C . PHE D 1 74 ? 2.568 54.286 1.761 1.00 26.27 74 PHE D C 1
ATOM 4275 O O . PHE D 1 74 ? 2.605 53.719 2.862 1.00 27.45 74 PHE D O 1
ATOM 4283 N N . ILE D 1 75 ? 3.612 54.334 0.935 1.00 25.43 75 ILE D N 1
ATOM 4284 C CA . ILE D 1 75 ? 4.880 53.636 1.286 1.00 26.98 75 ILE D CA 1
ATOM 4285 C C . ILE D 1 75 ? 5.510 54.184 2.586 1.00 26.49 75 ILE D C 1
ATOM 4286 O O . ILE D 1 75 ? 5.886 53.418 3.497 1.00 25.93 75 ILE D O 1
ATOM 4291 N N . ASP D 1 76 ? 5.603 55.522 2.647 1.00 26.99 76 ASP D N 1
ATOM 4292 C CA . ASP D 1 76 ? 6.059 56.243 3.824 1.00 26.58 76 ASP D CA 1
ATOM 4293 C C . ASP D 1 76 ? 5.237 55.882 5.066 1.00 25.70 76 ASP D C 1
ATOM 4294 O O . ASP D 1 76 ? 5.796 55.770 6.150 1.00 24.04 76 ASP D O 1
ATOM 4299 N N . ALA D 1 77 ? 3.916 55.720 4.901 1.00 24.40 77 ALA D N 1
ATOM 4300 C CA . ALA D 1 77 ? 3.021 55.321 5.994 1.00 24.36 77 ALA D CA 1
ATOM 4301 C C . ALA D 1 77 ? 3.155 53.858 6.463 1.00 23.62 77 ALA D C 1
ATOM 4302 O O . ALA D 1 77 ? 2.510 53.462 7.447 1.00 25.21 77 ALA D O 1
ATOM 4304 N N . GLY D 1 78 ? 4.000 53.084 5.790 1.00 23.54 78 GLY D N 1
ATOM 4305 C CA . GLY D 1 78 ? 4.116 51.623 5.963 1.00 23.50 78 GLY D CA 1
ATOM 4306 C C . GLY D 1 78 ? 2.928 50.830 5.405 1.00 24.16 78 GLY D C 1
ATOM 4307 O O . GLY D 1 78 ? 2.679 49.691 5.838 1.00 24.73 78 GLY D O 1
ATOM 4308 N N . LEU D 1 79 ? 2.205 51.397 4.427 1.00 24.33 79 LEU D N 1
ATOM 4309 C CA . LEU D 1 79 ? 1.034 50.720 3.825 1.00 24.18 79 LEU D CA 1
ATOM 4310 C C . LEU D 1 79 ? 1.201 50.351 2.363 1.00 24.80 79 LEU D C 1
ATOM 4311 O O . LEU D 1 79 ? 0.198 50.076 1.688 1.00 24.68 79 LEU D O 1
ATOM 4316 N N . GLY D 1 80 ? 2.432 50.382 1.854 1.00 25.28 80 GLY D N 1
ATOM 4317 C CA . GLY D 1 80 ? 2.692 50.022 0.442 1.00 26.97 80 GLY D CA 1
ATOM 4318 C C . GLY D 1 80 ? 2.180 48.635 0.048 1.00 28.13 80 GLY D C 1
ATOM 4319 O O . GLY D 1 80 ? 1.662 48.481 -1.044 1.00 28.32 80 GLY D O 1
ATOM 4320 N N . GLU D 1 81 ? 2.269 47.652 0.960 1.00 27.68 81 GLU D N 1
ATOM 4321 C CA . GLU D 1 81 ? 1.805 46.302 0.696 1.00 27.67 81 GLU D CA 1
ATOM 4322 C C . GLU D 1 81 ? 0.308 46.100 1.024 1.00 26.37 81 GLU D C 1
ATOM 4323 O O . GLU D 1 81 ? -0.181 44.983 1.088 1.00 25.99 81 GLU D O 1
ATOM 4329 N N . LYS D 1 82 ? -0.419 47.177 1.254 1.00 24.89 82 LYS D N 1
ATOM 4330 C CA . LYS D 1 82 ? -1.847 47.072 1.523 1.00 24.65 82 LYS D CA 1
ATOM 4331 C C . LYS D 1 82 ? -2.663 47.722 0.396 1.00 23.78 82 LYS D C 1
ATOM 4332 O O . LYS D 1 82 ? -3.901 47.741 0.456 1.00 23.99 82 LYS D O 1
ATOM 4338 N N . VAL D 1 83 ? -1.983 48.333 -0.572 1.00 24.48 83 VAL D N 1
ATOM 4339 C CA . VAL D 1 83 ? -2.649 49.089 -1.662 1.00 24.12 83 VAL D CA 1
ATOM 4340 C C . VAL D 1 83 ? -2.062 48.718 -3.033 1.00 24.86 83 VAL D C 1
ATOM 4341 O O . VAL D 1 83 ? -0.961 48.112 -3.134 1.00 25.62 83 VAL D O 1
ATOM 4345 N N . ASN D 1 84 ? -2.848 48.985 -4.063 1.00 25.13 84 ASN D N 1
ATOM 4346 C CA . ASN D 1 84 ? -2.467 48.696 -5.444 1.00 26.02 84 ASN D CA 1
ATOM 4347 C C . ASN D 1 84 ? -1.886 49.962 -6.005 1.00 26.52 84 ASN D C 1
ATOM 4348 O O . ASN D 1 84 ? -2.016 51.039 -5.378 1.00 28.04 84 ASN D O 1
ATOM 4353 N N . TYR D 1 85 ? -1.177 49.872 -7.125 1.00 26.33 85 TYR D N 1
ATOM 4354 C CA . TYR D 1 85 ? -0.625 51.047 -7.746 1.00 25.52 85 TYR D CA 1
ATOM 4355 C C . TYR D 1 85 ? -1.036 51.024 -9.220 1.00 25.98 85 TYR D C 1
ATOM 4356 O O . TYR D 1 85 ? -1.026 49.970 -9.828 1.00 23.64 85 TYR D O 1
ATOM 4365 N N . ALA D 1 86 ? -1.315 52.195 -9.810 1.00 25.90 86 ALA D N 1
ATOM 4366 C CA . ALA D 1 86 ? -1.505 52.246 -11.253 1.00 26.70 86 ALA D CA 1
ATOM 4367 C C . ALA D 1 86 ? -1.215 53.651 -11.761 1.00 26.09 86 ALA D C 1
ATOM 4368 O O . ALA D 1 86 ? -1.159 54.633 -10.962 1.00 26.27 86 ALA D O 1
ATOM 4370 N N . VAL D 1 87 ? -1.003 53.723 -13.073 1.00 24.31 87 VAL D N 1
ATOM 4371 C CA . VAL D 1 87 ? -0.975 54.983 -13.793 1.00 24.79 87 VAL D CA 1
ATOM 4372 C C . VAL D 1 87 ? -2.422 55.236 -14.227 1.00 24.87 87 VAL D C 1
ATOM 4373 O O . VAL D 1 87 ? -3.081 54.343 -14.777 1.00 24.59 87 VAL D O 1
ATOM 4377 N N . LEU D 1 88 ? -2.949 56.407 -13.892 1.00 24.99 88 LEU D N 1
ATOM 4378 C CA . LEU D 1 88 ? -4.367 56.689 -14.068 1.00 24.65 88 LEU D CA 1
ATOM 4379 C C . LEU D 1 88 ? -4.896 56.401 -15.496 1.00 25.20 88 LEU D C 1
ATOM 4380 O O . LEU D 1 88 ? -5.993 55.835 -15.662 1.00 26.28 88 LEU D O 1
ATOM 4385 N N . HIS D 1 89 ? -4.150 56.800 -16.516 1.00 26.15 89 HIS D N 1
ATOM 4386 C CA . HIS D 1 89 ? -4.635 56.540 -17.874 1.00 27.55 89 HIS D CA 1
ATOM 4387 C C . HIS D 1 89 ? -4.731 55.039 -18.218 1.00 28.07 89 HIS D C 1
ATOM 4388 O O . HIS D 1 89 ? -5.736 54.600 -18.826 1.00 28.65 89 HIS D O 1
ATOM 4401 N N . GLU D 1 90 ? -3.721 54.268 -17.783 1.00 28.23 90 GLU D N 1
ATOM 4402 C CA . GLU D 1 90 ? -3.746 52.782 -17.882 1.00 28.88 90 GLU D CA 1
ATOM 4403 C C . GLU D 1 90 ? -4.958 52.211 -17.102 1.00 27.76 90 GLU D C 1
ATOM 4404 O O . GLU D 1 90 ? -5.683 51.353 -17.607 1.00 25.99 90 GLU D O 1
ATOM 4410 N N . LEU D 1 91 ? -5.165 52.706 -15.870 1.00 27.45 91 LEU D N 1
ATOM 4411 C CA . LEU D 1 91 ? -6.270 52.3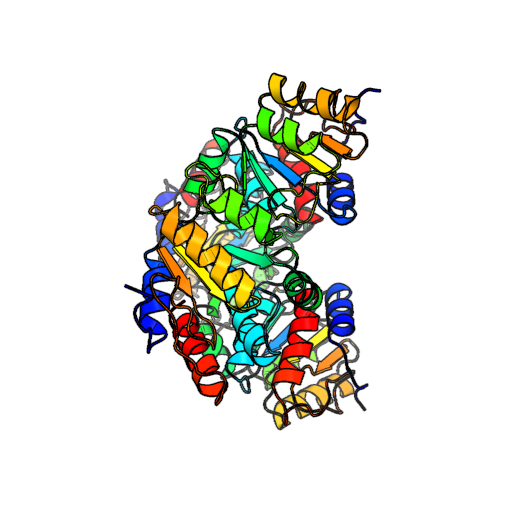08 -15.056 1.00 28.10 91 LEU D CA 1
ATOM 4412 C C . LEU D 1 91 ? -7.613 52.535 -15.764 1.00 27.97 91 LEU D C 1
ATOM 4413 O O . LEU D 1 91 ? -8.468 51.646 -15.737 1.00 27.41 91 LEU D O 1
ATOM 4418 N N . THR D 1 92 ? -7.745 53.669 -16.457 1.00 27.95 92 THR D N 1
ATOM 4419 C CA . THR D 1 92 ? -8.974 53.993 -17.185 1.00 28.44 92 THR D CA 1
ATOM 4420 C C . THR D 1 92 ? -9.241 52.931 -18.256 1.00 27.78 92 THR D C 1
ATOM 4421 O O . THR D 1 92 ? -10.355 52.395 -18.358 1.00 27.46 92 THR D O 1
ATOM 4425 N N . GLN D 1 93 ? -8.234 52.690 -19.095 1.00 28.23 93 GLN D N 1
ATOM 4426 C CA . GLN D 1 93 ? -8.239 51.634 -20.099 1.00 28.19 93 GLN D CA 1
ATOM 4427 C C . GLN D 1 93 ? -8.667 50.262 -19.564 1.00 28.78 93 GLN D C 1
ATOM 4428 O O . GLN D 1 93 ? -9.441 49.578 -20.201 1.00 26.63 93 GLN D O 1
ATOM 4434 N N . PHE D 1 94 ? -8.162 49.903 -18.375 1.00 29.10 94 PHE D N 1
ATOM 4435 C CA . PHE D 1 94 ? -8.462 48.613 -17.749 1.00 30.09 94 PHE D CA 1
ATOM 4436 C C . PHE D 1 94 ? -9.954 48.581 -17.355 1.00 29.61 94 PHE D C 1
ATOM 4437 O O . PHE D 1 94 ? -10.672 47.612 -17.654 1.00 28.41 94 PHE D O 1
ATOM 4445 N N .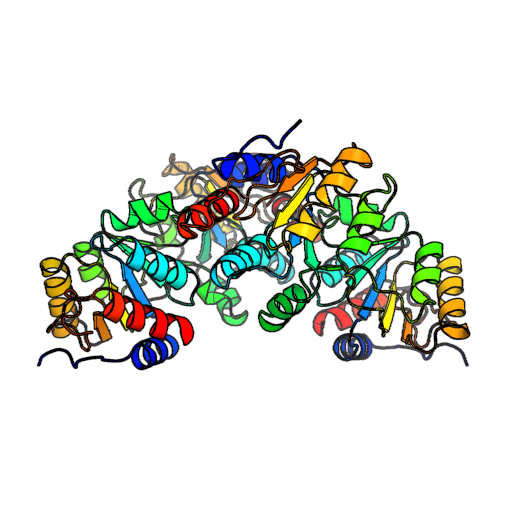 LEU D 1 95 ? -10.378 49.625 -16.641 1.00 29.53 95 LEU D N 1
ATOM 4446 C CA . LEU D 1 95 ? -11.759 49.766 -16.175 1.00 29.00 95 LEU D CA 1
ATOM 4447 C C . LEU D 1 95 ? -12.766 49.659 -17.335 1.00 30.17 95 LEU D C 1
ATOM 4448 O O . LEU D 1 95 ? -13.836 49.031 -17.164 1.00 30.22 95 LEU D O 1
ATOM 4453 N N . LEU D 1 96 ? -12.418 50.250 -18.500 1.00 28.92 96 LEU D N 1
ATOM 4454 C CA . LEU D 1 96 ? -13.281 50.263 -19.706 1.00 28.64 96 LEU D CA 1
ATOM 4455 C C . LEU D 1 96 ? -13.488 48.877 -20.302 1.00 29.83 96 LEU D C 1
ATOM 4456 O O . LEU D 1 96 ? -14.463 48.644 -21.066 1.00 32.15 96 LEU D O 1
ATOM 4461 N N . ASP D 1 97 ? -12.572 47.953 -19.997 1.00 29.67 97 ASP D N 1
ATOM 4462 C CA . ASP D 1 97 ? -12.716 46.557 -20.453 1.00 29.94 97 ASP D CA 1
ATOM 4463 C C . ASP D 1 97 ? -13.726 45.821 -19.536 1.00 29.54 97 ASP D C 1
ATOM 4464 O O . ASP D 1 97 ? -13.403 45.492 -18.365 1.00 29.41 97 ASP D O 1
ATOM 4469 N N . PRO D 1 98 ? -14.959 45.522 -20.050 1.00 29.27 98 PRO D N 1
ATOM 4470 C CA . PRO D 1 98 ? -15.909 44.971 -19.045 1.00 28.70 98 PRO D CA 1
ATOM 4471 C C . PRO D 1 98 ? -15.423 43.631 -18.439 1.00 29.25 98 PRO D C 1
ATOM 4472 O O . PRO D 1 98 ? -15.830 43.270 -17.303 1.00 27.65 98 PRO D O 1
ATOM 4476 N N . ASP D 1 99 ? -14.539 42.950 -19.196 1.00 28.63 99 ASP D N 1
ATOM 4477 C CA . ASP D 1 99 ? -13.840 41.699 -18.833 1.00 28.68 99 ASP D CA 1
ATOM 4478 C C . ASP D 1 99 ? -12.495 41.835 -18.119 1.00 27.54 99 ASP D C 1
ATOM 4479 O O . ASP D 1 99 ? -11.782 40.855 -17.986 1.00 27.54 99 ASP D O 1
ATOM 4484 N N . TRP D 1 100 ? -12.097 43.031 -17.708 1.00 27.86 100 TRP D N 1
ATOM 4485 C CA . TRP D 1 100 ? -10.873 43.147 -16.888 1.00 28.14 100 TRP D CA 1
ATOM 4486 C C . TRP D 1 100 ? -11.015 42.394 -15.592 1.00 27.70 100 TRP D C 1
ATOM 4487 O O . TRP D 1 100 ? -12.091 42.408 -14.952 1.00 25.81 100 TRP D O 1
ATOM 4498 N N . LYS D 1 101 ? -9.939 41.681 -15.252 1.00 27.49 101 LYS D N 1
ATOM 4499 C CA . LYS D 1 101 ? -9.949 40.810 -14.078 1.00 29.35 101 LYS D CA 1
ATOM 4500 C C . LYS D 1 101 ? -9.439 41.520 -12.822 1.00 28.43 101 LYS D C 1
ATOM 4501 O O . LYS D 1 101 ? -9.373 40.893 -11.771 1.00 29.73 101 LYS D O 1
ATOM 4507 N N . GLY D 1 102 ? -9.111 42.819 -12.943 1.00 29.85 102 GLY D N 1
ATOM 4508 C CA . GLY D 1 102 ? -8.861 43.707 -11.785 1.00 28.27 102 GLY D CA 1
ATOM 4509 C C . GLY D 1 102 ? -7.509 43.402 -11.164 1.00 28.83 102 GLY D C 1
ATOM 4510 O O . GLY D 1 102 ? -6.695 42.667 -11.739 1.00 28.22 102 GLY D O 1
ATOM 4511 N N . PHE D 1 103 ? -7.272 43.946 -9.970 1.00 28.17 103 PHE D N 1
ATOM 4512 C CA . PHE D 1 103 ? -5.997 43.748 -9.272 1.00 25.56 103 PHE D CA 1
ATOM 4513 C C . PHE D 1 103 ? -5.862 42.387 -8.601 1.00 25.90 103 PHE D C 1
ATOM 4514 O O . PHE D 1 103 ? -4.755 42.056 -8.138 1.00 26.59 103 PHE D O 1
ATOM 4522 N N . ASP D 1 104 ? -6.951 41.632 -8.468 1.00 24.45 104 ASP D N 1
ATOM 4523 C CA . ASP D 1 104 ? -6.818 40.331 -7.801 1.00 23.53 104 ASP D CA 1
ATOM 4524 C C . ASP D 1 104 ? -7.098 39.163 -8.727 1.00 23.33 104 ASP D C 1
ATOM 4525 O O . ASP D 1 104 ? -7.082 38.026 -8.280 1.00 21.92 104 ASP D O 1
ATOM 4530 N N . GLY D 1 105 ? -7.361 39.444 -10.001 1.00 21.97 105 GLY D N 1
ATOM 4531 C CA . GLY D 1 105 ? -7.671 38.428 -10.994 1.00 24.24 105 GLY D CA 1
ATOM 4532 C C . GLY D 1 105 ? -9.132 37.975 -10.960 1.00 24.75 105 GLY D C 1
ATOM 4533 O O . GLY D 1 105 ? -9.548 37.129 -11.763 1.00 25.84 105 GLY D O 1
ATOM 4534 N N . GLN D 1 106 ? -9.926 38.535 -10.053 1.00 24.14 106 GLN D N 1
ATOM 4535 C CA . GLN D 1 106 ? -11.302 38.041 -9.855 1.00 25.16 106 GLN D CA 1
ATOM 4536 C C . GLN D 1 106 ? -12.408 38.927 -10.411 1.00 25.77 106 GLN D C 1
ATOM 4537 O O . GLN D 1 106 ? -13.619 38.631 -10.195 1.00 26.99 106 GLN D O 1
ATOM 4543 N N . GLY D 1 107 ? -12.030 39.962 -11.149 1.00 26.40 107 GLY D N 1
ATOM 4544 C CA . GLY D 1 107 ? -12.984 40.703 -11.946 1.00 26.02 107 GLY D CA 1
ATOM 4545 C C . GLY D 1 107 ? -12.835 42.210 -11.898 1.00 26.91 107 GLY D C 1
ATOM 4546 O O . GLY D 1 107 ? -11.940 42.750 -11.254 1.00 26.72 107 GLY D O 1
ATOM 4547 N N . ASN D 1 108 ? -13.738 42.872 -12.606 1.00 26.62 108 ASN D N 1
ATOM 4548 C CA . ASN D 1 108 ? -13.770 44.322 -12.640 1.00 25.09 108 ASN D CA 1
ATOM 4549 C C . ASN D 1 108 ? -14.510 44.883 -11.381 1.00 25.88 108 ASN D C 1
ATOM 4550 O O . ASN D 1 108 ? -14.931 44.121 -10.479 1.00 24.54 108 ASN D O 1
ATOM 4555 N N . TYR D 1 109 ? -14.597 46.193 -11.309 1.00 25.28 109 TYR D N 1
ATOM 4556 C CA . TYR D 1 109 ? -15.133 46.890 -10.133 1.00 25.33 109 TYR D CA 1
ATOM 4557 C C . TYR D 1 109 ? -16.421 47.595 -10.519 1.00 24.63 109 TYR D C 1
ATOM 4558 O O . TYR D 1 109 ? -16.463 48.406 -11.485 1.00 24.34 109 TYR D O 1
ATOM 4567 N N . ASP D 1 110 ? -17.476 47.262 -9.776 1.00 23.90 110 ASP D N 1
ATOM 4568 C CA . ASP D 1 110 ? -18.821 47.762 -10.072 1.00 23.34 110 ASP D CA 1
ATOM 4569 C C . ASP D 1 110 ? -19.059 49.194 -9.596 1.00 23.28 110 ASP D C 1
ATOM 4570 O O . ASP D 1 110 ? -19.917 49.911 -10.131 1.00 23.64 110 ASP D O 1
ATOM 4575 N N . LEU D 1 111 ? -18.327 49.584 -8.552 1.00 23.29 111 LEU D N 1
ATOM 4576 C CA . LEU D 1 111 ? -18.431 50.912 -7.963 1.00 22.02 111 LEU D CA 1
ATOM 4577 C C . LEU D 1 111 ? -17.007 51.429 -7.914 1.00 23.01 111 LEU D C 1
ATOM 4578 O O . LEU D 1 111 ? -16.123 50.823 -7.285 1.00 23.79 111 LEU D O 1
ATOM 4583 N N . VAL D 1 112 ? -16.779 52.519 -8.598 1.00 22.56 112 VAL D N 1
ATOM 4584 C CA . VAL D 1 112 ? -15.489 53.250 -8.520 1.00 22.75 112 VAL D CA 1
ATOM 4585 C C . VAL D 1 112 ? -15.629 54.589 -7.736 1.00 22.85 112 VAL D C 1
ATOM 4586 O O . VAL D 1 112 ? -16.564 55.332 -7.994 1.00 23.03 112 VAL D O 1
ATOM 4590 N N . LEU D 1 113 ? -14.763 54.836 -6.734 1.00 21.23 113 LEU D N 1
ATOM 4591 C CA . LEU D 1 113 ? -14.736 56.108 -6.010 1.00 21.97 113 LEU D CA 1
ATOM 4592 C C . LEU D 1 113 ? -13.400 56.796 -6.257 1.00 21.37 113 LEU D C 1
ATOM 4593 O O . LEU D 1 113 ? -12.361 56.166 -6.228 1.00 21.38 113 LEU D O 1
ATOM 4598 N N . MET D 1 114 ? -13.445 58.089 -6.501 1.00 21.38 114 MET D N 1
ATOM 4599 C CA . MET D 1 114 ? -12.255 58.832 -6.818 1.00 22.27 114 MET D CA 1
ATOM 4600 C C . MET D 1 114 ? -12.057 59.926 -5.777 1.00 22.40 114 MET D C 1
ATOM 4601 O O . MET D 1 114 ? -12.960 60.730 -5.471 1.00 21.84 114 MET D O 1
ATOM 4610 N N . LEU D 1 115 ? -10.841 59.935 -5.245 1.00 22.77 115 LEU D N 1
ATOM 4611 C CA . LEU D 1 115 ? -10.417 60.864 -4.206 1.00 23.66 115 LEU D CA 1
ATOM 4612 C C . LEU D 1 115 ? -8.992 61.319 -4.554 1.00 23.42 115 LEU D C 1
ATOM 4613 O O . LEU D 1 115 ? -8.156 60.479 -4.883 1.00 22.75 115 LEU D O 1
ATOM 4618 N N . GLY D 1 116 ? -8.717 62.623 -4.430 1.00 23.87 116 GLY D N 1
ATOM 4619 C CA . GLY D 1 116 ? -7.345 63.194 -4.615 1.00 23.53 116 GLY D CA 1
ATOM 4620 C C . GLY D 1 116 ? -6.879 63.257 -6.061 1.00 24.95 116 GLY D C 1
ATOM 4621 O O . GLY D 1 116 ? -5.693 63.499 -6.369 1.00 23.52 116 GLY D O 1
ATOM 4622 N N . SER D 1 117 ? -7.787 63.086 -7.004 1.00 26.53 117 SER D N 1
ATOM 4623 C CA . SER D 1 117 ? -7.302 63.157 -8.375 1.00 28.50 117 SER D CA 1
ATOM 4624 C C . SER D 1 117 ? -6.906 64.591 -8.774 1.00 27.66 117 SER D C 1
ATOM 4625 O O . SER D 1 117 ? -7.437 65.579 -8.239 1.00 27.45 117 SER D O 1
ATOM 4628 N N . ILE D 1 118 ? -5.934 64.677 -9.659 1.00 27.28 118 ILE D N 1
ATOM 4629 C CA . ILE D 1 118 ? -5.602 65.936 -10.295 1.00 28.24 118 ILE D CA 1
ATOM 4630 C C . ILE D 1 118 ? -6.814 66.262 -11.132 1.00 28.14 118 ILE D C 1
ATOM 4631 O O . ILE D 1 118 ? -7.151 65.530 -12.049 1.00 27.95 118 ILE D O 1
ATOM 4636 N N . TYR D 1 119 ? -7.491 67.338 -10.750 1.00 28.65 119 TYR D N 1
ATOM 4637 C CA . TYR D 1 119 ? -8.841 67.643 -11.191 1.00 28.19 119 TYR D CA 1
ATOM 4638 C C . TYR D 1 119 ? -9.123 67.285 -12.686 1.00 28.36 119 TYR D C 1
ATOM 4639 O O . TYR D 1 119 ? -10.058 66.549 -12.983 1.00 27.50 119 TYR D O 1
ATOM 4648 N N . TYR D 1 120 ? -8.320 67.834 -13.581 1.00 28.15 120 TYR D N 1
ATOM 4649 C CA . TYR D 1 120 ? -8.559 67.733 -15.000 1.00 28.60 120 TYR D CA 1
ATOM 4650 C C . TYR D 1 120 ? -8.492 66.290 -15.458 1.00 28.12 120 TYR D C 1
ATOM 4651 O O . TYR D 1 120 ? -9.294 65.863 -16.297 1.00 27.08 120 TYR D O 1
ATOM 4660 N N . HIS D 1 121 ? -7.500 65.569 -14.934 1.00 27.21 121 HIS D N 1
ATOM 4661 C CA . HIS D 1 121 ? -7.247 64.181 -15.304 1.00 27.85 121 HIS D CA 1
ATOM 4662 C C . HIS D 1 121 ? -8.378 63.304 -14.723 1.00 28.54 121 HIS D C 1
ATOM 4663 O O . HIS D 1 121 ? -8.896 62.403 -15.391 1.00 29.28 121 HIS D O 1
ATOM 4670 N N . GLY D 1 122 ? -8.805 63.589 -13.491 1.00 28.61 122 GLY D N 1
ATOM 4671 C CA . GLY D 1 122 ? -9.890 62.824 -12.859 1.00 29.37 122 GLY D CA 1
ATOM 4672 C C . GLY D 1 122 ? -11.157 63.051 -13.637 1.00 28.62 122 GLY D C 1
ATOM 4673 O O . GLY D 1 122 ? -11.908 62.114 -13.917 1.00 29.47 122 GLY D O 1
ATOM 4674 N N . SER D 1 123 ? -11.382 64.308 -14.000 1.00 29.55 123 SER D N 1
ATOM 4675 C CA . SER D 1 123 ? -12.519 64.677 -14.813 1.00 28.50 123 SER D CA 1
ATOM 4676 C C . SER D 1 123 ? -12.546 63.889 -16.151 1.00 28.49 123 SER D C 1
ATOM 4677 O O . SER D 1 123 ? -13.613 63.414 -16.567 1.00 28.25 123 SER D O 1
ATOM 4680 N N . GLN D 1 124 ? -11.390 63.736 -16.781 1.00 27.15 124 GLN D N 1
ATOM 4681 C CA . GLN D 1 124 ? -11.277 63.026 -18.036 1.00 29.15 124 GLN D CA 1
ATOM 4682 C C . GLN D 1 124 ? -11.564 61.551 -17.844 1.00 29.20 124 GLN D C 1
ATOM 4683 O O . GLN D 1 124 ? -12.227 60.957 -18.663 1.00 28.90 124 GLN D O 1
ATOM 4689 N N . MET D 1 125 ? -11.055 60.977 -16.755 1.00 28.84 125 MET D N 1
ATOM 4690 C CA . MET D 1 125 ? -11.223 59.563 -16.508 1.00 29.46 125 MET D CA 1
ATOM 4691 C C . MET D 1 125 ? -12.689 59.314 -16.201 1.00 28.59 125 MET D C 1
ATOM 4692 O O . MET D 1 125 ? -13.285 58.372 -16.761 1.00 28.16 125 MET D O 1
ATOM 4701 N N . LEU D 1 126 ? -13.310 60.253 -15.443 1.00 27.56 126 LEU D N 1
ATOM 4702 C CA . LEU D 1 126 ? -14.721 60.168 -15.128 1.00 27.20 126 LEU D CA 1
ATOM 4703 C C . LEU D 1 126 ? -15.592 60.192 -16.380 1.00 27.04 126 LEU D C 1
ATOM 4704 O O . LEU D 1 126 ? -16.559 59.424 -16.465 1.00 27.70 126 LEU D O 1
ATOM 4709 N N . ALA D 1 127 ? -15.261 61.036 -17.353 1.00 28.00 127 ALA D N 1
ATOM 4710 C CA . ALA D 1 127 ? -16.059 61.175 -18.554 1.00 27.59 127 ALA D CA 1
ATOM 4711 C C . ALA D 1 127 ? -15.991 59.846 -19.366 1.00 28.74 127 ALA D C 1
ATOM 4712 O O . ALA D 1 127 ? -16.988 59.432 -19.958 1.00 28.56 127 ALA D O 1
ATOM 4714 N N . ALA D 1 128 ? -14.816 59.202 -19.390 1.00 27.47 128 ALA D N 1
ATOM 4715 C CA . ALA D 1 128 ? -14.594 57.924 -20.114 1.00 27.80 128 ALA D CA 1
ATOM 4716 C C . ALA D 1 128 ? -15.487 56.839 -19.505 1.00 27.27 128 ALA D C 1
ATOM 4717 O O . ALA D 1 128 ? -16.157 56.114 -20.215 1.00 27.70 128 ALA D O 1
ATOM 4719 N N . ILE D 1 129 ? -15.538 56.779 -18.179 1.00 27.70 129 ILE D N 1
ATOM 4720 C CA . ILE D 1 129 ? -16.313 55.763 -17.476 1.00 28.89 129 ILE D CA 1
ATOM 4721 C C . ILE D 1 129 ? -17.814 55.992 -17.705 1.00 29.01 129 ILE D C 1
ATOM 4722 O O . ILE D 1 129 ? -18.559 55.042 -17.925 1.00 28.51 129 ILE D O 1
ATOM 4727 N N . LYS D 1 130 ? -18.242 57.264 -17.626 1.00 29.01 130 LYS D N 1
ATOM 4728 C CA . LYS D 1 130 ? -19.631 57.656 -17.846 1.00 28.57 130 LYS D CA 1
ATOM 4729 C C . LYS D 1 130 ? -20.076 57.240 -19.260 1.00 29.32 130 LYS D C 1
ATOM 4730 O O . LYS D 1 130 ? -21.126 56.604 -19.405 1.00 28.47 130 LYS D O 1
ATOM 4736 N N . ASN D 1 131 ? -19.269 57.593 -20.268 1.00 27.17 131 ASN D N 1
ATOM 4737 C CA . ASN D 1 131 ? -19.614 57.367 -21.658 1.00 28.60 131 ASN D CA 1
ATOM 4738 C C . ASN D 1 131 ? -19.521 55.927 -22.131 1.00 27.74 131 ASN D C 1
ATOM 4739 O O . ASN D 1 131 ? -20.335 55.483 -22.903 1.00 27.91 131 ASN D O 1
ATOM 4744 N N . PHE D 1 132 ? -18.508 55.219 -21.657 1.00 27.37 132 PHE D N 1
ATOM 4745 C CA . PHE D 1 132 ? -18.107 53.948 -22.255 1.00 26.85 132 PHE D CA 1
ATOM 4746 C C . PHE D 1 132 ? -18.046 52.782 -21.277 1.00 26.43 132 PHE D C 1
ATOM 4747 O O . PHE D 1 132 ? -17.721 51.686 -21.692 1.00 26.47 132 PHE D O 1
ATOM 4755 N N . ALA D 1 133 ? -18.346 53.008 -20.002 1.00 24.96 133 ALA D N 1
ATOM 4756 C CA . ALA D 1 133 ? -18.351 51.916 -19.013 1.00 24.12 133 ALA D CA 1
ATOM 4757 C C . ALA D 1 133 ? -19.647 51.860 -18.205 1.00 24.80 133 ALA D C 1
ATOM 4758 O O . ALA D 1 133 ? -19.657 52.167 -17.003 1.00 24.42 133 ALA D O 1
ATOM 4760 N N . PRO D 1 134 ? -20.745 51.436 -18.843 1.00 26.20 134 PRO D N 1
ATOM 4761 C CA . PRO D 1 134 ? -22.035 51.375 -18.158 1.00 26.56 134 PRO D CA 1
ATOM 4762 C C . PRO D 1 134 ? -22.107 50.302 -17.064 1.00 26.40 134 PRO D C 1
ATOM 4763 O O . PRO D 1 134 ? -23.027 50.355 -16.251 1.00 26.33 134 PRO D O 1
ATOM 4767 N N . HIS D 1 135 ? -21.146 49.364 -17.056 1.00 26.49 135 HIS D N 1
ATOM 4768 C CA . HIS D 1 135 ? -20.904 48.411 -15.936 1.00 27.47 135 HIS D CA 1
ATOM 4769 C C . HIS D 1 135 ? -20.296 49.036 -14.620 1.00 27.23 135 HIS D C 1
ATOM 4770 O O . HIS D 1 135 ? -20.051 48.320 -13.647 1.00 27.59 135 HIS D O 1
ATOM 4777 N N . ILE D 1 136 ? -19.985 50.325 -14.628 1.00 27.26 136 ILE D N 1
ATOM 4778 C CA . ILE D 1 136 ? -19.344 50.957 -13.498 1.00 26.92 136 ILE D CA 1
ATOM 4779 C C . ILE D 1 136 ? -20.190 52.130 -13.109 1.00 26.46 136 ILE D C 1
ATOM 4780 O O . ILE D 1 136 ? -20.648 52.899 -13.955 1.00 25.87 136 ILE D O 1
ATOM 4785 N N . ARG D 1 137 ? -20.370 52.290 -11.821 1.00 25.93 137 ARG D N 1
ATOM 4786 C CA . ARG D 1 137 ? -20.927 53.528 -11.289 1.00 27.26 137 ARG D CA 1
ATOM 4787 C C . ARG D 1 137 ? -19.795 54.273 -10.602 1.00 26.72 137 ARG D C 1
ATOM 4788 O O . ARG D 1 137 ? -19.140 53.723 -9.723 1.00 27.06 137 ARG D O 1
ATOM 4796 N N . ALA D 1 138 ? -19.613 55.532 -10.946 1.00 26.14 138 ALA D N 1
ATOM 4797 C CA . ALA D 1 138 ? -18.469 56.263 -10.465 1.00 25.83 138 ALA D CA 1
ATOM 4798 C C . ALA D 1 138 ? -18.880 57.432 -9.554 1.00 25.83 138 ALA D C 1
ATOM 4799 O O . ALA D 1 138 ? -19.724 58.321 -9.911 1.00 25.32 138 ALA D O 1
ATOM 4801 N N . LEU D 1 139 ? -18.271 57.433 -8.374 1.00 25.54 139 LEU D N 1
ATOM 4802 C CA . LEU D 1 139 ? -18.476 58.514 -7.388 1.00 24.87 139 LEU D CA 1
ATOM 4803 C C . LEU D 1 139 ? -17.202 59.383 -7.246 1.00 25.15 139 LEU D C 1
ATOM 4804 O O . LEU D 1 139 ? -16.052 58.888 -7.147 1.00 27.01 139 LEU D O 1
ATOM 4809 N N . ALA D 1 140 ? -17.401 60.691 -7.221 1.00 23.80 140 ALA D N 1
ATOM 4810 C CA . ALA D 1 140 ? -16.284 61.604 -6.984 1.00 23.02 140 ALA D CA 1
ATOM 4811 C C . ALA D 1 140 ? -16.506 62.114 -5.548 1.00 22.71 140 ALA D C 1
ATOM 4812 O O . ALA D 1 140 ? -17.547 62.754 -5.236 1.00 22.32 140 ALA D O 1
ATOM 4814 N N . ILE D 1 141 ? -15.563 61.792 -4.661 1.00 23.31 141 ILE D N 1
ATOM 4815 C CA . ILE D 1 141 ? -15.635 62.166 -3.206 1.00 23.15 141 ILE D CA 1
ATOM 4816 C C . ILE D 1 141 ? -14.451 63.050 -2.859 1.00 23.39 141 ILE D C 1
ATOM 4817 O O . ILE D 1 141 ? -13.646 62.796 -1.951 1.00 24.74 141 ILE D O 1
ATOM 4822 N N . ASP D 1 142 ? -14.388 64.123 -3.603 1.00 24.47 142 ASP D N 1
ATOM 4823 C CA . ASP D 1 142 ? -13.343 65.152 -3.504 1.00 26.14 142 ASP D CA 1
ATOM 4824 C C . ASP D 1 142 ? -13.886 66.472 -2.995 1.00 24.36 142 ASP D C 1
ATOM 4825 O O . ASP D 1 142 ? -15.088 66.628 -2.858 1.00 25.14 142 ASP D O 1
ATOM 4830 N N . ARG D 1 143 ? -12.998 67.446 -2.785 1.00 25.04 143 ARG D N 1
ATOM 4831 C CA . ARG D 1 143 ? -13.398 68.813 -2.319 1.00 23.88 143 ARG D CA 1
ATOM 4832 C C . ARG D 1 143 ? -13.819 69.760 -3.495 1.00 23.27 143 ARG D C 1
ATOM 4833 O O . ARG D 1 143 ? -14.087 70.981 -3.310 1.00 23.01 143 ARG D O 1
ATOM 4841 N N . TYR D 1 144 ? -13.868 69.183 -4.702 1.00 23.26 144 TYR D N 1
ATOM 4842 C CA . TYR D 1 144 ? -14.312 69.836 -5.952 1.00 26.45 144 TYR D CA 1
ATOM 4843 C C . TYR D 1 144 ? -15.464 69.023 -6.519 1.00 27.55 144 TYR D C 1
ATOM 4844 O O . TYR D 1 144 ? -15.434 67.787 -6.499 1.00 27.96 144 TYR D O 1
ATOM 4853 N N . TYR D 1 145 ? -16.469 69.709 -7.030 1.00 27.27 145 TYR D N 1
ATOM 4854 C CA . TYR D 1 145 ? -17.543 69.041 -7.743 1.00 26.81 145 TYR D CA 1
ATOM 4855 C C . TYR D 1 145 ? -17.017 68.567 -9.088 1.00 26.94 145 TYR D C 1
ATOM 4856 O O . TYR D 1 145 ? -16.384 69.334 -9.842 1.00 25.89 145 TYR D O 1
ATOM 4865 N N . HIS D 1 146 ? -17.293 67.298 -9.371 1.00 26.70 146 HIS D N 1
ATOM 4866 C CA . HIS D 1 146 ? -16.959 66.669 -10.672 1.00 27.04 146 HIS D CA 1
ATOM 4867 C C . HIS D 1 146 ? -18.236 66.339 -11.452 1.00 27.54 146 HIS D C 1
ATOM 4868 O O . HIS D 1 146 ? -18.882 65.292 -11.158 1.00 28.11 146 HIS D O 1
ATOM 4875 N N . PRO D 1 147 ? -18.583 67.180 -12.468 1.00 26.89 147 PRO D N 1
ATOM 4876 C CA . PRO D 1 147 ? -19.831 66.971 -13.239 1.00 26.60 147 PRO D CA 1
ATOM 4877 C C . PRO D 1 147 ? -19.851 65.603 -13.940 1.00 26.66 147 PRO D C 1
ATOM 4878 O O . PRO D 1 147 ? -20.942 65.074 -14.229 1.00 26.70 147 PRO D O 1
ATOM 4882 N N . ASN D 1 148 ? -18.668 65.019 -14.163 1.00 25.72 148 ASN D N 1
ATOM 4883 C CA . ASN D 1 148 ? -18.588 63.779 -14.949 1.00 26.58 148 ASN D CA 1
ATOM 4884 C C . ASN D 1 148 ? -18.776 62.496 -14.236 1.00 26.51 148 ASN D C 1
ATOM 4885 O O . ASN D 1 148 ? -18.845 61.428 -14.883 1.00 26.96 148 ASN D O 1
ATOM 4890 N N . ALA D 1 149 ? -18.847 62.578 -12.904 1.00 26.30 149 ALA D N 1
ATOM 4891 C CA . ALA D 1 149 ? -19.121 61.405 -12.098 1.00 26.51 149 ALA D CA 1
ATOM 4892 C C . ALA D 1 149 ? -20.649 61.121 -12.190 1.00 27.38 149 ALA D C 1
ATOM 4893 O O . ALA D 1 149 ? -21.400 61.939 -12.741 1.00 26.25 149 ALA D O 1
ATOM 4895 N N . ASP D 1 150 ? -21.106 60.005 -11.616 1.00 27.02 150 ASP D N 1
ATOM 4896 C CA . ASP D 1 150 ? -22.561 59.733 -11.554 1.00 26.93 150 ASP D CA 1
ATOM 4897 C C . ASP D 1 150 ? -23.138 60.550 -10.432 1.00 26.07 150 ASP D C 1
ATOM 4898 O O . ASP D 1 150 ? -24.234 61.090 -10.568 1.00 26.33 150 ASP D O 1
ATOM 4903 N N . MET D 1 151 ? -22.374 60.613 -9.347 1.00 24.73 151 MET D N 1
ATOM 4904 C CA . MET D 1 151 ? -22.654 61.431 -8.154 1.00 24.84 151 MET D CA 1
ATOM 4905 C C . MET D 1 151 ? -21.333 61.984 -7.618 1.00 23.47 151 MET D C 1
ATOM 4906 O O . MET D 1 151 ? -20.304 61.325 -7.696 1.00 23.86 151 MET D O 1
ATOM 4911 N N . SER D 1 152 ? -21.373 63.169 -7.036 1.00 22.16 152 SER D N 1
ATOM 4912 C CA . SER D 1 152 ? -20.181 63.879 -6.632 1.00 22.11 152 SER D CA 1
ATOM 4913 C C . SER D 1 152 ? -20.474 64.763 -5.388 1.00 22.70 152 SER D C 1
ATOM 4914 O O . SER D 1 152 ? -21.583 65.352 -5.286 1.00 21.93 152 SER D O 1
ATOM 4917 N N . PHE D 1 153 ? -19.501 64.867 -4.470 1.00 20.60 153 PHE D N 1
ATOM 4918 C CA . PHE D 1 153 ? -19.517 65.950 -3.498 1.00 20.97 153 PHE D CA 1
ATOM 4919 C C . PHE D 1 153 ? -19.447 67.288 -4.274 1.00 20.96 153 PHE D C 1
ATOM 4920 O O . PHE D 1 153 ? -19.081 67.309 -5.452 1.00 20.65 153 PHE D O 1
ATOM 4928 N N . GLY D 1 154 ? -19.850 68.384 -3.621 1.00 20.66 154 GLY D N 1
ATOM 4929 C CA . GLY D 1 154 ? -19.830 69.734 -4.255 1.00 22.62 154 GLY D CA 1
ATOM 4930 C C . GLY D 1 154 ? -18.487 70.410 -4.075 1.00 22.57 154 GLY D C 1
ATOM 4931 O O . GLY D 1 154 ? -17.489 69.777 -3.700 1.00 23.26 154 GLY D O 1
ATOM 4932 N N . ASN D 1 155 ? -18.457 71.706 -4.341 1.00 21.97 155 ASN D N 1
ATOM 4933 C CA . ASN D 1 155 ? -17.252 72.493 -4.064 1.00 23.58 155 ASN D CA 1
ATOM 4934 C C . ASN D 1 155 ? -17.128 72.869 -2.597 1.00 22.64 155 ASN D C 1
ATOM 4935 O O . ASN D 1 155 ? -17.726 73.856 -2.183 1.00 23.25 155 ASN D O 1
ATOM 4940 N N . LEU D 1 156 ? -16.293 72.142 -1.861 1.00 23.90 156 LEU D N 1
ATOM 4941 C CA . LEU D 1 156 ? -16.122 72.324 -0.420 1.00 25.12 156 LEU D CA 1
ATOM 4942 C C . LEU D 1 156 ? -14.715 72.856 -0.077 1.00 25.24 156 LEU D C 1
ATOM 4943 O O . LEU D 1 156 ? -14.404 73.112 1.120 1.00 24.99 156 LEU D O 1
ATOM 4948 N N . TRP D 1 157 ? -13.882 73.011 -1.105 1.00 24.26 157 TRP D N 1
ATOM 4949 C CA . TRP D 1 157 ? -12.477 73.420 -0.937 1.00 24.16 157 TRP D CA 1
ATOM 4950 C C . TRP D 1 157 ? -12.267 74.729 -0.125 1.00 23.19 157 TRP D C 1
ATOM 4951 O O . TRP D 1 157 ? -11.235 74.854 0.490 1.00 23.32 157 TRP D O 1
ATOM 4962 N N . LYS D 1 158 ? -13.209 75.679 -0.137 1.00 22.74 158 LYS D N 1
ATOM 4963 C CA . LYS D 1 158 ? -13.115 76.883 0.719 1.00 21.83 158 LYS D CA 1
ATOM 4964 C C . LYS D 1 158 ? -13.213 76.626 2.240 1.00 20.57 158 LYS D C 1
ATOM 4965 O O . LYS D 1 158 ? -12.873 77.501 3.034 1.00 21.35 158 LYS D O 1
ATOM 4971 N N . LYS D 1 159 ? -13.677 75.436 2.648 1.00 22.27 159 LYS D N 1
ATOM 4972 C CA . LYS D 1 159 ? -13.704 75.083 4.068 1.00 22.62 159 LYS D CA 1
ATOM 4973 C C . LYS D 1 159 ? -13.434 73.598 4.183 1.00 23.39 159 LYS D C 1
ATOM 4974 O O . LYS D 1 159 ? -14.347 72.808 4.282 1.00 24.00 159 LYS D O 1
ATOM 4980 N N . GLU D 1 160 ? -12.166 73.237 4.103 1.00 22.73 160 GLU D N 1
ATOM 4981 C CA . GLU D 1 160 ? -11.736 71.821 4.033 1.00 24.12 160 GLU D CA 1
ATOM 4982 C C . GLU D 1 160 ? -12.396 70.993 5.173 1.00 24.71 160 GLU D C 1
ATOM 4983 O O . GLU D 1 160 ? -12.672 69.809 4.999 1.00 26.09 160 GLU D O 1
ATOM 4989 N N . GLU D 1 161 ? -12.699 71.618 6.309 1.00 24.93 161 GLU D N 1
ATOM 4990 C CA . GLU D 1 161 ? -13.297 70.862 7.428 1.00 26.48 161 GLU D CA 1
ATOM 4991 C C . GLU D 1 161 ? -14.683 70.260 7.076 1.00 24.73 161 GLU D C 1
ATOM 4992 O O . GLU D 1 161 ? -14.997 69.139 7.465 1.00 24.84 161 GLU D O 1
ATOM 4998 N N . ASP D 1 162 ? -15.475 70.982 6.285 1.00 25.75 162 ASP D N 1
ATOM 4999 C CA . ASP D 1 162 ? -16.755 70.453 5.751 1.00 25.90 162 ASP D CA 1
ATOM 5000 C C . ASP D 1 162 ? -16.567 69.187 4.915 1.00 25.53 162 ASP D C 1
ATOM 5001 O O . ASP D 1 162 ? -17.400 68.247 4.976 1.00 25.32 162 ASP D O 1
ATOM 5006 N N . TYR D 1 163 ? -15.501 69.177 4.114 1.00 24.43 163 TYR D N 1
ATOM 5007 C CA . TYR D 1 163 ? -15.152 68.008 3.326 1.00 24.89 163 TYR D CA 1
ATOM 5008 C C . TYR D 1 163 ? -14.665 66.828 4.178 1.00 26.04 163 TYR D C 1
ATOM 5009 O O . TYR D 1 163 ? -15.139 65.689 3.981 1.00 28.32 163 TYR D O 1
ATOM 5018 N N . LEU D 1 164 ? -13.747 67.085 5.108 1.00 24.76 164 LEU D N 1
ATOM 5019 C CA . LEU D 1 164 ? -13.305 66.077 6.052 1.00 25.65 164 LEU D CA 1
ATOM 5020 C C . LEU D 1 164 ? -14.456 65.508 6.877 1.00 26.93 164 LEU D C 1
ATOM 5021 O O . LEU D 1 164 ? -14.443 64.315 7.214 1.00 26.60 164 LEU D O 1
ATOM 5026 N N . LYS D 1 165 ? -15.454 66.342 7.196 1.00 25.31 165 LYS D N 1
ATOM 5027 C CA . LYS D 1 165 ? -16.692 65.853 7.837 1.00 28.03 165 LYS D CA 1
ATOM 5028 C C . LYS D 1 165 ? -17.414 64.792 7.023 1.00 26.30 165 LYS D C 1
ATOM 5029 O O . LYS D 1 165 ? -17.801 63.803 7.571 1.00 27.64 165 LYS D O 1
ATOM 5035 N N . LEU D 1 166 ? -17.556 64.994 5.720 1.00 26.20 166 LEU D N 1
ATOM 5036 C CA . LEU D 1 166 ? -18.179 64.054 4.842 1.00 25.58 166 LEU D CA 1
ATOM 5037 C C . LEU D 1 166 ? -17.373 62.749 4.791 1.00 26.37 166 LEU D C 1
ATOM 5038 O O . LEU D 1 166 ? -17.969 61.646 4.818 1.00 25.93 166 LEU D O 1
ATOM 5043 N N . LEU D 1 167 ? -16.042 62.856 4.670 1.00 25.34 167 LEU D N 1
ATOM 5044 C CA . LEU D 1 167 ? -15.201 61.623 4.643 1.00 25.37 167 LEU D CA 1
ATOM 5045 C C . LEU D 1 167 ? -15.405 60.842 5.954 1.00 25.80 167 LEU D C 1
ATOM 5046 O O . LEU D 1 167 ? -15.595 59.635 5.926 1.00 25.79 167 LEU D O 1
ATOM 5051 N N . ASP D 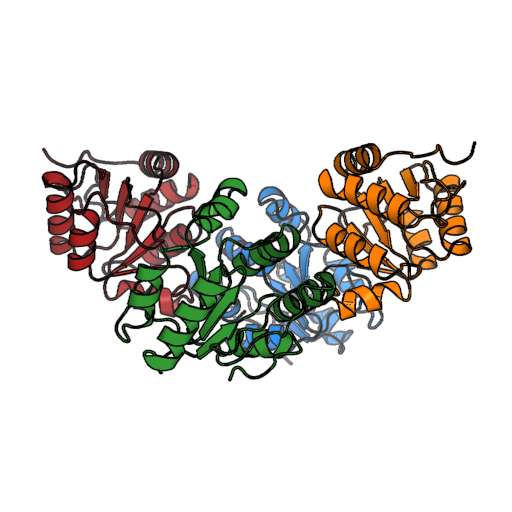1 168 ? -15.411 61.561 7.092 1.00 24.74 168 ASP D N 1
ATOM 5052 C CA . ASP D 1 168 ? -15.632 60.954 8.405 1.00 25.64 168 ASP D CA 1
ATOM 5053 C C . ASP D 1 168 ? -17.016 60.280 8.492 1.00 26.51 168 ASP D C 1
ATOM 5054 O O . ASP D 1 168 ? -17.139 59.200 9.106 1.00 24.80 168 ASP D O 1
ATOM 5059 N N . GLU D 1 169 ? -18.018 60.880 7.826 1.00 26.16 169 GLU D N 1
ATOM 5060 C CA . GLU D 1 169 ? -19.379 60.325 7.754 1.00 27.15 169 GLU D CA 1
ATOM 5061 C C . GLU D 1 169 ? -19.379 58.973 7.026 1.00 26.47 169 GLU D C 1
ATOM 5062 O O . GLU D 1 169 ? -20.011 58.032 7.492 1.00 27.01 169 GLU D O 1
ATOM 5068 N N . ILE D 1 170 ? -18.660 58.882 5.912 1.00 25.63 170 ILE D N 1
ATOM 5069 C CA . ILE D 1 170 ? -18.499 57.628 5.204 1.00 25.52 170 ILE D CA 1
ATOM 5070 C C . ILE D 1 170 ? -17.857 56.599 6.127 1.00 24.88 170 ILE D C 1
ATOM 5071 O O . ILE D 1 170 ? -18.389 55.514 6.305 1.00 25.53 170 ILE D O 1
ATOM 5076 N N . LEU D 1 171 ? -16.710 56.938 6.715 1.00 26.26 171 LEU D N 1
ATOM 5077 C CA . LEU D 1 171 ? -15.953 55.980 7.564 1.00 24.48 171 LEU D CA 1
ATOM 5078 C C . LEU D 1 171 ? -16.753 55.439 8.780 1.00 25.03 171 LEU D C 1
ATOM 5079 O O . LEU D 1 171 ? -16.710 54.222 9.079 1.00 23.59 171 LEU D O 1
ATOM 5084 N N . ALA D 1 172 ? -17.497 56.341 9.437 1.00 24.19 172 ALA D N 1
ATOM 5085 C CA . ALA D 1 172 ? -18.347 56.017 10.612 1.00 25.64 172 ALA D CA 1
ATOM 5086 C C . ALA D 1 172 ? -19.371 54.936 10.285 1.00 26.03 172 ALA D C 1
ATOM 5087 O O . ALA D 1 172 ? -19.737 54.182 11.168 1.00 24.40 172 ALA D O 1
ATOM 5089 N N . GLU D 1 173 ? -19.858 54.920 9.035 1.00 27.08 173 GLU D N 1
ATOM 5090 C CA . GLU D 1 173 ? -20.862 53.973 8.576 1.00 29.51 173 GLU D CA 1
ATOM 5091 C C . GLU D 1 173 ? -20.227 52.721 7.978 1.00 32.68 173 GLU D C 1
ATOM 5092 O O . GLU D 1 173 ? -20.838 51.652 7.972 1.00 33.95 173 GLU D O 1
ATOM 5098 N N . LEU D 1 174 ? -19.013 52.912 7.467 1.00 34.63 174 LEU D N 1
ATOM 5099 C CA . LEU D 1 174 ? -18.077 51.899 6.943 1.00 37.32 174 LEU D CA 1
ATOM 5100 C C . LEU D 1 174 ? -17.832 52.013 5.401 1.00 38.01 174 LEU D C 1
ATOM 5101 O O . LEU D 1 174 ? -18.497 51.411 4.520 1.00 39.52 174 LEU D O 1
#

Nearest PDB structures (foldseek):
  1ytl-assembly3_C  TM=1.002E+00  e=8.737E-32  Archaeoglobus fulgidus
  8riu-assembly1_F  TM=9.538E-01  e=4.611E-18  Candidatus Methanoperedenaceae archaeon GB50
  3cf4-assembly1_G  TM=9.397E-01  e=6.099E-16  Methanosarcina barkeri
  9c0t-assembly1_D  TM=9.111E-01  e=5.389E-16  Methanosarcina thermophila
  4o6v-assembly1_A  TM=5.508E-01  e=5.533E-01  Brucella suis ATCC 23445

Sequence (631 aa):
KMATLLEKGKPVANMIKKAKRPLLIVGPDMTDEMFERVKKFVEKDITVVATGSAITRFIDAGLGEKVNYAVLHELTQFLLDPDWKGFDGQGNYDLVLMLGSIYYHGSQQMLAAIKNFAPHIRALAIDRYYHPNADMSFGNLWKKEEDYLKLLDEILAELKMATLLEKGKPVANMIKKAKRPLLIVGPDMTDEMFERVKKFVEKDITVVATGSAITRFIDAGLGEKVNYAVLHELTQFLLDPDWKGFDGQGNYDLVLMLGSIYYHGSQMLAAIKNFAPHIRALAIDRYYHPNADMSFGNLWKKEEDYLKLLDEILAELMATLLEKGKPVANMIKKAKRPLLIVGPDMTDEMFERVKKFVEKDITVVATGSAITRFIDAGLGEKVNYAVLHELTQFLLDPDWKGFDGQGNYDLVLMLGSIYYHGSQMLAAIKNFAPHIRALAIDRYYHPNADMSFGNLWKKEEDYLKLLDEILAELKMATLLEKGKPVANMIKKAKRPLLIVGPDMTDEMFERVKKFVEKDITVVATGSAITRFIDAGLGEKVNYAVLHELTQFLLDPDWKGFDGQGNYDLVLMLGSIYYHGSQMLAAIKNFAPHIRALAIDRYYHPNADMSFGNLWKKEEDYLKLLDEILAEL

Foldseek 3Di:
DFAAADQAQLVVLVVQVPWPAEEEEAEQQADPLRVVLVVLVLVDRHAYEYEDPRCVVCVVVVCNVSHHYDHLVVVLVLQLPQARCPPVNNGHTQEYEYESDPLVSVLVSLQSCQVRPPSHQYEYLYCDGRRSHNHYHHNNVVPCVSSSNRSVRSSVSD/DFAAADQAQQVVLVVQVPWPAAEEEAEQQADPLRVVLVVLVLVDRHAYEYEDCRLVVCVVVVNNVSHHYDHLVVVLVLQLPQARCPPVNNGHTQEYEYERHPQVSVLVSLQSCLPRPPSHQYEYLYCDARRSHNHYHHNNVVPCVSSSVSSVRSSVSD/DAAADQAQQVVLVVQVVWPAEEEEEEDQADPLNVVLVVLVLPDPHAYEYEDCRCVVCVVVVRNVSHHYDYLVVVLVLQLPQPRCPPVNNGHTQEYEYESDPQVSVLVSLQSCQPRPPSHQYEYLYCDDRPSHNHYHHNNVVPVVSSSVRSVRNSVSD/DFAAADQALQVVLVVVVVWPAEEEEEEQQADPLRVVLVVLVLVDPHAYEYEPCSLVVCVVVVNNVSHHYDHLVVVLVQLLPQARCPPVNNGHTQEYEYERHPQVSVLVSLQSCQVRPPSHQYEYLYCDARGSHNHYHHNNVVPVVSSSNRSVRSSVSD

Secondary structure (DSSP, 8-state):
-PPEEP--HHHHHHHHHH-SSEEEEE-S---HHHHHHHHHHHTSSSEEEEETTHHHHHHHTT-GGGSEEE-HHHHHHHHHSTT---TTSS---SEEEEES--HHHHHHHHHHHHHH-TT-EEEE-SSS--TTSSEE----GGGHHHHHHHHHHHHHH-/--PEEE--SHHHHHHHHHSSSEEEEE-S---HHHHHHHHHHHTSSSEEEEETTHHHHHHHTT-GGGSEEE-HHHHHHHHH-TT--TTTSS---SEEEEES--HHHHHHHHHHHHHH-TT-EEEE-SSS--TTSSEEE---GGGHHHHHHHHHHHHTT-/--EEP--SHHHHHHHHH-SSEEEEE-S---HHHHHHHHHHHTSSSEEEEETTHHHHHHHTT-GGGSEEE-HHHHHHHHH-TT---TTSS---SEEEEES--HHHHHHHHHHHHHH-TT-EEEE-SSS--TTSSEE----GGGHHHHHHHHHHHHHH-/-PPEEP--SHHHHHHHHH-SSEEEEE-S---HHHHHHHHHHHTSSSEEEEETTHHHHHHHTT-GGGSEEE-HHHHHHHHHSTT--TTTSS---SEEEEES--HHHHHHHHHHHHHH-TT-EEEE-SSS--TTSSEE----GGGHHHHHHHHHHHHHH-

B-factor: mean 28.9, std 5.67, range [13.37, 68.29]

CATH classification: 3.40.50.1220